Protein AF-0000000083548863 (afdb_homodimer)

Secondary structure (DSSP, 8-state):
--HHHHH-HHHHTTEEEEEEETTEEEEEEPTTTEEEEEEEEEEETTEEEEEEEEEESS-EE------S-EEEEEEEEES-EEEEETTSEEEEE-TTEEEEEETTS-EEEEE--SS-EEEEEEEEEHHHHHHHHHHHHTS-HHHHHHHHHHH--TT-EEEEEPPHHHHHHHHHTTS--STTHHHHHHHHHHHHHHHHHH--TTTSS-PPPEEHHHHHHHHHHHHHHHHTTTS---HHHHHHHHTS-HHHHHHHHHHHHSS-HHHHHHHHHHHHHHHHHTSTTS-HHHHHHHTT-S-HHHHHHHHHHHHSS-HHHHHHHT-/--HHHHH-HHHHTTEEEEEEETTEEEEEEPTTTEEEEEEEEEEETTEEEEEEEEEESS-EE------S-EEEEEEEEES-EEEEETTSEEEEE-TTEEEEEETTS-EEEEE--SS-EEEEEEEEEHHHHHHHHHHHHTS-HHHHHHHHHHH--TT-EEEEEPPHHHHHHHHHTTS--STTHHHHHHHHHHHHHHHHHH--TTTSS-PPPEEHHHHHHHHHHHHHHHHTTTS---HHHHHHHHTS-HHHHHHHHHHHHSS-HHHHHHHHHHHHHHHHHTSTTS-HHHHHHHTT-S-HHHHHHHHHHHHSS-HHHHHHHT-

Structure (mmCIF, N/CA/C/O backbone):
data_AF-0000000083548863-model_v1
#
loop_
_entity.id
_entity.type
_entity.pdbx_description
1 polymer 'AraC family transcriptional regulator'
#
loop_
_atom_site.group_PDB
_atom_site.id
_atom_site.type_symbol
_atom_site.label_atom_id
_atom_site.label_alt_id
_atom_site.label_comp_id
_atom_site.label_asym_id
_atom_site.label_entity_id
_atom_site.label_seq_id
_atom_site.pdbx_PDB_ins_code
_atom_site.Cartn_x
_atom_site.Cartn_y
_atom_site.Cartn_z
_atom_site.occupancy
_atom_site.B_iso_or_equiv
_atom_site.auth_seq_id
_atom_site.auth_comp_id
_atom_site.auth_asym_id
_atom_site.auth_atom_id
_atom_site.pdbx_PDB_model_num
ATOM 1 N N . MET A 1 1 ? -20.062 -24.422 5.902 1 44.81 1 MET A N 1
ATOM 2 C CA . MET A 1 1 ? -19.078 -25.234 5.207 1 44.81 1 MET A CA 1
ATOM 3 C C . MET A 1 1 ? -18.438 -24.453 4.066 1 44.81 1 MET A C 1
ATOM 5 O O . MET A 1 1 ? -19.109 -23.688 3.385 1 44.81 1 MET A O 1
ATOM 9 N N . ARG A 1 2 ? -17.031 -24.312 4.098 1 59.22 2 ARG A N 1
ATOM 10 C CA . ARG A 1 2 ? -16.328 -23.594 3.035 1 59.22 2 ARG A CA 1
ATOM 11 C C . ARG A 1 2 ? -16.547 -24.281 1.686 1 59.22 2 ARG A C 1
ATOM 13 O O . ARG A 1 2 ? -16.609 -25.5 1.604 1 59.22 2 ARG A O 1
ATOM 20 N N . ARG A 1 3 ? -17.016 -23.531 0.732 1 67 3 ARG A N 1
ATOM 21 C CA . ARG A 1 3 ? -17.25 -24.109 -0.583 1 67 3 ARG A CA 1
ATOM 22 C C . ARG A 1 3 ? -15.984 -24.781 -1.112 1 67 3 ARG A C 1
ATOM 24 O O . ARG A 1 3 ? -16.047 -25.672 -1.955 1 67 3 ARG A O 1
ATOM 31 N N . PHE A 1 4 ? -14.914 -24.344 -0.397 1 63.72 4 PHE A N 1
ATOM 32 C CA . PHE A 1 4 ? -13.656 -25 -0.692 1 63.72 4 PHE A CA 1
ATOM 33 C C . PHE A 1 4 ? -13.766 -26.5 -0.455 1 63.72 4 PHE A C 1
ATOM 35 O O . PHE A 1 4 ? -13.258 -27.297 -1.247 1 63.72 4 PHE A O 1
ATOM 42 N N . ASP A 1 5 ? -14.477 -26.828 0.572 1 65.38 5 ASP A N 1
ATOM 43 C CA . ASP A 1 5 ? -14.68 -28.234 0.909 1 65.38 5 ASP A CA 1
ATOM 44 C C . ASP A 1 5 ? -15.484 -28.938 -0.172 1 65.38 5 ASP A C 1
ATOM 46 O O . ASP A 1 5 ? -15.266 -30.125 -0.441 1 65.38 5 ASP A O 1
ATOM 50 N N . GLU A 1 6 ? -16.266 -28.141 -0.765 1 67 6 GLU A N 1
ATOM 51 C CA . GLU A 1 6 ? -17.141 -28.734 -1.765 1 67 6 GLU A CA 1
ATOM 52 C C . GLU A 1 6 ? -16.531 -28.641 -3.162 1 67 6 GLU A C 1
ATOM 54 O O . GLU A 1 6 ? -16.641 -29.578 -3.959 1 67 6 GLU A O 1
ATOM 59 N N . ASP A 1 7 ? -15.883 -27.547 -3.309 1 60.53 7 ASP A N 1
ATOM 60 C CA . ASP A 1 7 ? -15.516 -27.219 -4.688 1 60.53 7 ASP A CA 1
ATOM 61 C C . ASP A 1 7 ? -14.07 -27.594 -4.977 1 60.53 7 ASP A C 1
ATOM 63 O O . ASP A 1 7 ? -13.703 -27.844 -6.125 1 60.53 7 ASP A O 1
ATOM 67 N N . MET A 1 8 ? -13.242 -27.5 -3.963 1 60.28 8 MET A N 1
ATOM 68 C CA . MET A 1 8 ? -11.836 -27.719 -4.262 1 60.28 8 MET A CA 1
ATOM 69 C C . MET A 1 8 ? -11.484 -29.203 -4.172 1 60.28 8 MET A C 1
ATOM 71 O O . MET A 1 8 ? -10.672 -29.609 -3.334 1 60.28 8 MET A O 1
ATOM 75 N N . ASN A 1 9 ? -12.109 -29.953 -4.996 1 59.44 9 ASN A N 1
ATOM 76 C CA . ASN A 1 9 ? -11.914 -31.391 -5.125 1 59.44 9 ASN A CA 1
ATOM 77 C C . ASN A 1 9 ? -10.453 -31.734 -5.438 1 59.44 9 ASN A C 1
ATOM 79 O O . ASN A 1 9 ? -9.938 -32.75 -4.953 1 59.44 9 ASN A O 1
ATOM 83 N N . MET A 1 10 ? -9.805 -30.688 -6.004 1 61.66 10 MET A N 1
ATOM 84 C CA . MET A 1 10 ? -8.445 -30.953 -6.449 1 61.66 10 MET A CA 1
ATOM 85 C C . MET A 1 10 ? -7.508 -31.141 -5.262 1 61.66 10 MET A C 1
ATOM 87 O O . MET A 1 10 ? -6.551 -31.906 -5.336 1 61.66 10 MET A O 1
ATOM 91 N N . PHE A 1 11 ? -7.863 -30.547 -4.16 1 75.31 11 PHE A N 1
ATOM 92 C CA . PHE A 1 11 ? -6.938 -30.594 -3.035 1 75.31 11 PHE A CA 1
ATOM 93 C C . PHE A 1 11 ? -7.344 -31.672 -2.041 1 75.31 11 PHE A C 1
ATOM 95 O O . PHE A 1 11 ? -6.555 -32.062 -1.178 1 75.31 11 PHE A O 1
ATOM 102 N N . ARG A 1 12 ? -8.492 -32.25 -2.213 1 75.06 12 ARG A N 1
ATOM 103 C CA . ARG A 1 12 ? -9.062 -33.125 -1.184 1 75.06 12 ARG A CA 1
ATOM 104 C C . ARG A 1 12 ? -8.156 -34.312 -0.927 1 75.06 12 ARG A C 1
ATOM 106 O O . ARG A 1 12 ? -7.949 -34.719 0.223 1 75.06 12 ARG A O 1
ATOM 113 N N . TYR A 1 13 ? -7.566 -34.875 -1.987 1 78.88 13 TYR A N 1
ATOM 114 C CA . TYR A 1 13 ? -6.855 -36.125 -1.831 1 78.88 13 TYR A CA 1
ATOM 115 C C . TYR A 1 13 ? -5.465 -35.906 -1.245 1 78.88 13 TYR A C 1
ATOM 117 O O . TYR A 1 13 ? -4.812 -36.844 -0.795 1 78.88 13 TYR A O 1
ATOM 125 N N . ILE A 1 14 ? -5.066 -34.625 -1.148 1 86.94 14 ILE A N 1
ATOM 126 C CA . ILE A 1 14 ? -3.709 -34.406 -0.657 1 86.94 14 ILE A CA 1
ATOM 127 C C . ILE A 1 14 ? -3.76 -33.906 0.782 1 86.94 14 ILE A C 1
ATOM 129 O O . ILE A 1 14 ? -2.719 -33.688 1.402 1 86.94 14 ILE A O 1
ATOM 133 N N . ILE A 1 15 ? -4.945 -33.719 1.3 1 89.88 15 ILE A N 1
ATOM 134 C CA . ILE A 1 15 ? -5.098 -33.156 2.637 1 89.88 15 ILE A CA 1
ATOM 135 C C . ILE A 1 15 ? -4.977 -34.25 3.68 1 89.88 15 ILE A C 1
ATOM 137 O O . ILE A 1 15 ? -5.672 -35.281 3.6 1 89.88 15 ILE A O 1
ATOM 141 N N . GLY A 1 16 ? -4.105 -34.062 4.641 1 91.56 16 GLY A N 1
ATOM 142 C CA . GLY A 1 16 ? -3.908 -35 5.715 1 91.56 16 GLY A CA 1
ATOM 143 C C . GLY A 1 16 ? -4.766 -34.719 6.934 1 91.56 16 GLY A C 1
ATOM 144 O O . GLY A 1 16 ? -5.23 -35.656 7.602 1 91.56 16 GLY A O 1
ATOM 145 N N . SER A 1 17 ? -4.883 -33.5 7.309 1 92.25 17 SER A N 1
ATOM 146 C CA . SER A 1 17 ? -5.684 -33.094 8.461 1 92.25 17 SER A CA 1
ATOM 147 C C . SER A 1 17 ? -6.309 -31.734 8.25 1 92.25 17 SER A C 1
ATOM 149 O O . SER A 1 17 ? -5.871 -30.969 7.383 1 92.25 17 SER A O 1
ATOM 151 N N . LYS A 1 18 ? -7.387 -31.594 8.953 1 91.25 18 LYS A N 1
ATOM 152 C CA . LYS A 1 18 ? -8.141 -30.344 8.922 1 91.25 18 LYS A CA 1
ATOM 153 C C . LYS A 1 18 ? -8.375 -29.797 10.328 1 91.25 18 LYS A C 1
ATOM 155 O O . LYS A 1 18 ? -8.711 -30.562 11.242 1 91.25 18 LYS A O 1
ATOM 160 N N . GLU A 1 19 ? -8.094 -28.5 10.523 1 92.19 19 GLU A N 1
ATOM 161 C CA . GLU A 1 19 ? -8.328 -27.828 11.797 1 92.19 19 GLU A CA 1
ATOM 162 C C . GLU A 1 19 ? -9.148 -26.547 11.609 1 92.19 19 GLU A C 1
ATOM 164 O O . GLU A 1 19 ? -8.836 -25.719 10.75 1 92.19 19 GLU A O 1
ATOM 169 N N . ILE A 1 20 ? -10.203 -26.469 12.344 1 89.94 20 ILE A N 1
ATOM 170 C CA . ILE A 1 20 ? -11.031 -25.266 12.305 1 89.94 20 ILE A CA 1
ATOM 171 C C . ILE A 1 20 ? -10.57 -24.297 13.391 1 89.94 20 ILE A C 1
ATOM 173 O O . ILE A 1 20 ? -10.492 -24.656 14.562 1 89.94 20 ILE A O 1
ATOM 177 N N . THR A 1 21 ? -10.172 -23.172 12.961 1 84.56 21 THR A N 1
ATOM 178 C CA . THR A 1 21 ? -9.727 -22.125 13.883 1 84.56 21 THR A CA 1
ATOM 179 C C . THR A 1 21 ? -10.539 -20.844 13.672 1 84.56 21 THR A C 1
ATOM 181 O O . THR A 1 21 ? -10.203 -20.031 12.82 1 84.56 21 THR A O 1
ATOM 184 N N . GLY A 1 22 ? -11.547 -20.578 14.531 1 80.31 22 GLY A N 1
ATOM 185 C CA . GLY A 1 22 ? -12.336 -19.375 14.383 1 80.31 22 GLY A CA 1
ATOM 186 C C . GLY A 1 22 ? -12.984 -19.234 13.016 1 80.31 22 GLY A C 1
ATOM 187 O O . GLY A 1 22 ? -13.789 -20.094 12.625 1 80.31 22 GLY A O 1
ATOM 188 N N . ASP A 1 23 ? -12.438 -18.234 12.242 1 80.75 23 ASP A N 1
ATOM 189 C CA . ASP A 1 23 ? -13.047 -17.938 10.953 1 80.75 23 ASP A CA 1
ATOM 190 C C . ASP A 1 23 ? -12.258 -18.562 9.805 1 80.75 23 ASP A C 1
ATOM 192 O O . ASP A 1 23 ? -12.516 -18.281 8.641 1 80.75 23 ASP A O 1
ATOM 196 N N . SER A 1 24 ? -11.312 -19.438 10.211 1 89.88 24 SER A N 1
ATOM 197 C CA . SER A 1 24 ? -10.492 -20.047 9.164 1 89.88 24 SER A CA 1
ATOM 198 C C . SER A 1 24 ? -10.422 -21.562 9.328 1 89.88 24 SER A C 1
ATOM 200 O O . SER A 1 24 ? -10.75 -22.094 10.383 1 89.88 24 SER A O 1
ATOM 202 N N . VAL A 1 25 ? -10.172 -22.219 8.273 1 92.12 25 VAL A N 1
ATOM 203 C CA . VAL A 1 25 ? -9.898 -23.656 8.25 1 92.12 25 VAL A CA 1
ATOM 204 C C . VAL A 1 25 ? -8.484 -23.891 7.723 1 92.12 25 VAL A C 1
ATOM 206 O O . VAL A 1 25 ? -8.109 -23.359 6.676 1 92.12 25 VAL A O 1
ATOM 209 N N . VAL A 1 26 ? -7.734 -24.656 8.477 1 93.69 26 VAL A N 1
ATOM 210 C CA . VAL A 1 26 ? -6.375 -25.016 8.078 1 93.69 26 VAL A CA 1
ATOM 211 C C . VAL A 1 26 ? -6.359 -26.453 7.551 1 93.69 26 VAL A C 1
ATOM 213 O O . VAL A 1 26 ? -6.77 -27.375 8.25 1 93.69 26 VAL A O 1
ATOM 216 N N . TYR A 1 27 ? -5.965 -26.578 6.332 1 93.25 27 TYR A N 1
ATOM 217 C CA . TYR A 1 27 ? -5.766 -27.875 5.711 1 93.25 27 TYR A CA 1
ATOM 218 C C . TYR A 1 27 ? -4.285 -28.219 5.629 1 93.25 27 TYR A C 1
ATOM 220 O O . TYR A 1 27 ? -3.533 -27.594 4.883 1 93.25 27 TYR A O 1
ATOM 228 N N . ASN A 1 28 ? -3.904 -29.234 6.32 1 94.5 28 ASN A N 1
ATOM 229 C CA . ASN A 1 28 ? -2.512 -29.672 6.277 1 94.5 28 ASN A CA 1
ATOM 230 C C . ASN A 1 28 ? -2.279 -30.719 5.199 1 94.5 28 ASN A C 1
ATOM 232 O O . ASN A 1 28 ? -3.037 -31.688 5.098 1 94.5 28 ASN A O 1
ATOM 236 N N . ILE A 1 29 ? -1.297 -30.516 4.445 1 94.06 29 ILE A N 1
ATOM 237 C CA . ILE A 1 29 ? -0.967 -31.453 3.385 1 94.06 29 ILE A CA 1
ATOM 238 C C . ILE A 1 29 ? -0.461 -32.75 3.996 1 94.06 29 ILE A C 1
ATOM 240 O O . ILE A 1 29 ? 0.327 -32.75 4.945 1 94.06 29 ILE A O 1
ATOM 244 N N . SER A 1 30 ? -0.953 -33.875 3.477 1 93.25 30 SER A N 1
ATOM 245 C CA . SER A 1 30 ? -0.491 -35.188 3.934 1 93.25 30 SER A CA 1
ATOM 246 C C . SER A 1 30 ? 0.994 -35.375 3.643 1 93.25 30 SER A C 1
ATOM 248 O O . SER A 1 30 ? 1.479 -35 2.58 1 93.25 30 SER A O 1
ATOM 250 N N . VAL A 1 31 ? 1.699 -36.094 4.469 1 91.5 31 VAL A N 1
ATOM 251 C CA . VAL A 1 31 ? 3.137 -36.312 4.348 1 91.5 31 VAL A CA 1
ATOM 252 C C . VAL A 1 31 ? 3.432 -37.125 3.09 1 91.5 31 VAL A C 1
ATOM 254 O O . VAL A 1 31 ? 4.523 -37.031 2.527 1 91.5 31 VAL A O 1
ATOM 257 N N . GLU A 1 32 ? 2.465 -37.906 2.648 1 90.12 32 GLU A N 1
ATOM 258 C CA . GLU A 1 32 ? 2.627 -38.75 1.465 1 90.12 32 GLU A CA 1
ATOM 259 C C . GLU A 1 32 ? 2.65 -37.906 0.191 1 90.12 32 GLU A C 1
ATOM 261 O O . GLU A 1 32 ? 3.236 -38.312 -0.815 1 90.12 32 GLU A O 1
ATOM 266 N N . PHE A 1 33 ? 2.078 -36.75 0.36 1 90 33 PHE A N 1
ATOM 267 C CA . PHE A 1 33 ? 1.883 -36 -0.867 1 90 33 PHE A CA 1
ATOM 268 C C . PHE A 1 33 ? 2.721 -34.719 -0.853 1 90 33 PHE A C 1
ATOM 270 O O . PHE A 1 33 ? 2.916 -34.094 -1.893 1 90 33 PHE A O 1
ATOM 277 N N . GLY A 1 34 ? 3.146 -34.312 0.273 1 93 34 GLY A N 1
ATOM 278 C CA . GLY A 1 34 ? 3.941 -33.094 0.359 1 93 34 GLY A CA 1
ATOM 279 C C . GLY A 1 34 ? 4.031 -32.531 1.769 1 93 34 GLY A C 1
ATOM 280 O O . GLY A 1 34 ? 4.074 -33.281 2.738 1 93 34 GLY A O 1
ATOM 281 N N . GLU A 1 35 ? 4.301 -31.25 1.838 1 95.44 35 GLU A N 1
ATOM 282 C CA . GLU A 1 35 ? 4.367 -30.531 3.104 1 95.44 35 GLU A CA 1
ATOM 283 C C . GLU A 1 35 ? 3.768 -29.141 2.975 1 95.44 35 GLU A C 1
ATOM 285 O O . GLU A 1 35 ? 3.617 -28.625 1.865 1 95.44 35 GLU A O 1
ATOM 290 N N . GLY A 1 36 ? 3.396 -28.641 4.152 1 96.44 36 GLY A N 1
ATOM 291 C CA . GLY A 1 36 ? 2.811 -27.312 4.172 1 96.44 36 GLY A CA 1
ATOM 292 C C . GLY A 1 36 ? 1.313 -27.312 4.418 1 96.44 36 GLY A C 1
ATOM 293 O O . GLY A 1 36 ? 0.779 -28.281 4.98 1 96.44 36 GLY A O 1
ATOM 294 N N . ASN A 1 37 ? 0.658 -26.172 4.07 1 95.38 37 ASN A N 1
ATOM 295 C CA . ASN A 1 37 ? -0.763 -26.094 4.391 1 95.38 37 ASN A CA 1
ATOM 296 C C . ASN A 1 37 ? -1.493 -25.109 3.488 1 95.38 37 ASN A C 1
ATOM 298 O O . ASN A 1 37 ? -0.86 -24.359 2.736 1 95.38 37 ASN A O 1
ATOM 302 N N . ILE A 1 38 ? -2.744 -25.234 3.494 1 94.25 38 ILE A N 1
ATOM 303 C CA . ILE A 1 38 ? -3.713 -24.328 2.883 1 94.25 38 ILE A CA 1
ATOM 304 C C . ILE A 1 38 ? -4.629 -23.75 3.959 1 94.25 38 ILE A C 1
ATOM 306 O O . ILE A 1 38 ? -5.199 -24.484 4.762 1 94.25 38 ILE A O 1
ATOM 310 N N . ILE A 1 39 ? -4.723 -22.469 4.02 1 94.44 39 ILE A N 1
ATOM 311 C CA . ILE A 1 39 ? -5.598 -21.844 5 1 94.44 39 ILE A CA 1
ATOM 312 C C . ILE A 1 39 ? -6.715 -21.094 4.281 1 94.44 39 ILE A C 1
ATOM 314 O O . ILE A 1 39 ? -6.449 -20.219 3.453 1 94.44 39 ILE A O 1
ATOM 318 N N . SER A 1 40 ? -7.93 -21.422 4.586 1 93.81 40 SER A N 1
ATOM 319 C CA . SER A 1 40 ? -9.086 -20.812 3.928 1 93.81 40 SER A CA 1
ATOM 320 C C . SER A 1 40 ? -9.875 -19.938 4.887 1 93.81 40 SER A C 1
ATOM 322 O O . SER A 1 40 ? -10.188 -20.344 6.004 1 93.81 40 SER A O 1
ATOM 324 N N . TYR A 1 41 ? -10.133 -18.75 4.484 1 93.62 41 TYR A N 1
ATOM 325 C CA . TYR A 1 41 ? -10.945 -17.797 5.227 1 93.62 41 TYR A CA 1
ATOM 326 C C . TYR A 1 41 ? -12.242 -17.484 4.48 1 93.62 41 TYR A C 1
ATOM 328 O O . TYR A 1 41 ? -12.242 -17.359 3.254 1 93.62 41 TYR A O 1
ATOM 336 N N . SER A 1 42 ? -13.336 -17.438 5.207 1 92.5 42 SER A N 1
ATOM 337 C CA . SER A 1 42 ? -14.539 -16.797 4.676 1 92.5 42 SER A CA 1
ATOM 338 C C . SER A 1 42 ? -14.516 -15.297 4.895 1 92.5 42 SER A C 1
ATOM 340 O O . SER A 1 42 ? -14.867 -14.812 5.969 1 92.5 42 SER A O 1
ATOM 342 N N . ALA A 1 43 ? -14.078 -14.578 3.891 1 92.88 43 ALA A N 1
ATOM 343 C CA . ALA A 1 43 ? -13.969 -13.125 4.027 1 92.88 43 ALA A CA 1
ATOM 344 C C . ALA A 1 43 ? -15.344 -12.484 4.188 1 92.88 43 ALA A C 1
ATOM 346 O O . ALA A 1 43 ? -15.531 -11.594 5.02 1 92.88 43 ALA A O 1
ATOM 347 N N . MET A 1 44 ? -16.312 -12.898 3.484 1 92.75 44 MET A N 1
ATOM 348 C CA . MET A 1 44 ? -17.719 -12.523 3.514 1 92.75 44 MET A CA 1
ATOM 349 C C . MET A 1 44 ? -18.562 -13.508 2.709 1 92.75 44 MET A C 1
ATOM 351 O O . MET A 1 44 ? -18.031 -14.305 1.935 1 92.75 44 MET A O 1
ATOM 355 N N . PRO A 1 45 ? -19.875 -13.508 2.959 1 92.56 45 PRO A N 1
ATOM 356 C CA . PRO A 1 45 ? -20.688 -14.43 2.162 1 92.56 45 PRO A CA 1
ATOM 357 C C . PRO A 1 45 ? -20.422 -14.305 0.663 1 92.56 45 PRO A C 1
ATOM 359 O O . PRO A 1 45 ? -20.5 -13.203 0.111 1 92.56 45 PRO A O 1
ATOM 362 N N . GLY A 1 46 ? -20.047 -15.414 0.053 1 93.88 46 GLY A N 1
ATOM 363 C CA . GLY A 1 46 ? -19.797 -15.453 -1.382 1 93.88 46 GLY A CA 1
ATOM 364 C C . GLY A 1 46 ? -18.344 -15.219 -1.754 1 93.88 46 GLY A C 1
ATOM 365 O O . GLY A 1 46 ? -17.984 -15.312 -2.926 1 93.88 46 GLY A O 1
ATOM 366 N N . ILE A 1 47 ? -17.516 -14.945 -0.792 1 95.38 47 ILE A N 1
ATOM 367 C CA . ILE A 1 47 ? -16.109 -14.695 -1.102 1 95.38 47 ILE A CA 1
ATOM 368 C C . ILE A 1 47 ? -15.219 -15.469 -0.13 1 95.38 47 ILE A C 1
ATOM 370 O O . ILE A 1 47 ? -15.336 -15.312 1.088 1 95.38 47 ILE A O 1
ATOM 374 N N . GLU A 1 48 ? -14.391 -16.266 -0.64 1 93.81 48 GLU A N 1
ATOM 375 C CA . GLU A 1 48 ? -13.422 -17.016 0.145 1 93.81 48 GLU A CA 1
ATOM 376 C C . GLU A 1 48 ? -11.992 -16.688 -0.268 1 93.81 48 GLU A C 1
ATOM 378 O O . GLU A 1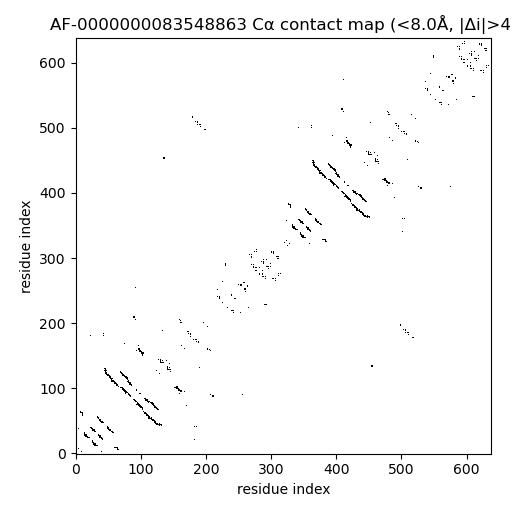 48 ? -11.703 -16.531 -1.457 1 93.81 48 GLU A O 1
ATOM 383 N N . VAL A 1 49 ? -11.125 -16.5 0.701 1 95.94 49 VAL A N 1
ATOM 384 C CA . VAL A 1 49 ? -9.703 -16.234 0.469 1 95.94 49 VAL A CA 1
ATOM 385 C C . VAL A 1 49 ? -8.875 -17.406 0.984 1 95.94 49 VAL A C 1
ATOM 387 O O . VAL A 1 49 ? -9 -17.812 2.145 1 95.94 49 VAL A O 1
ATOM 390 N N . THR A 1 50 ? -8.07 -17.922 0.157 1 95.19 50 THR A N 1
ATOM 391 C CA . THR A 1 50 ? -7.242 -19.062 0.52 1 95.19 50 THR A CA 1
ATOM 392 C C . THR A 1 50 ? -5.762 -18.734 0.368 1 95.19 50 THR A C 1
ATOM 394 O O . THR A 1 50 ? -5.332 -18.266 -0.684 1 95.19 50 THR A O 1
ATOM 397 N N . TYR A 1 51 ? -5.035 -18.938 1.419 1 96.06 51 TYR A N 1
ATOM 398 C CA . TYR A 1 51 ? -3.58 -18.844 1.386 1 96.06 51 TYR A CA 1
ATOM 399 C C . TYR A 1 51 ? -2.941 -20.203 1.167 1 96.06 51 TYR A C 1
ATOM 401 O O . TYR A 1 51 ? -3.236 -21.156 1.893 1 96.06 51 TYR A O 1
ATOM 409 N N . ASN A 1 52 ? -2.154 -20.234 0.165 1 95.88 52 ASN A N 1
ATOM 410 C CA . ASN A 1 52 ? -1.427 -21.453 -0.156 1 95.88 52 ASN A CA 1
ATOM 411 C C . ASN A 1 52 ? 0.048 -21.344 0.218 1 95.88 52 ASN A C 1
ATOM 413 O O . ASN A 1 52 ? 0.714 -20.375 -0.147 1 95.88 52 ASN A O 1
ATOM 417 N N . ASP A 1 53 ? 0.573 -22.25 0.974 1 97 53 ASP A N 1
ATOM 418 C CA . ASP A 1 53 ? 1.977 -22.359 1.359 1 97 53 ASP A CA 1
ATOM 419 C C . ASP A 1 53 ? 2.391 -23.828 1.487 1 97 53 ASP A C 1
ATOM 421 O O . ASP A 1 53 ? 2.271 -24.422 2.561 1 97 53 ASP A O 1
ATOM 425 N N . PHE A 1 54 ? 2.877 -24.406 0.336 1 95.31 54 PHE A N 1
ATOM 426 C CA . PHE A 1 54 ? 3.096 -25.844 0.366 1 95.31 54 PHE A CA 1
ATOM 427 C C . PHE A 1 54 ? 4.105 -26.266 -0.698 1 95.31 54 PHE A C 1
ATOM 429 O O . PHE A 1 54 ? 4.445 -25.469 -1.582 1 95.31 54 PHE A O 1
ATOM 436 N N . GLU A 1 55 ? 4.633 -27.406 -0.555 1 92.69 55 GLU A N 1
ATOM 437 C CA . GLU A 1 55 ? 5.375 -28.188 -1.537 1 92.69 55 GLU A CA 1
ATOM 438 C C . GLU A 1 55 ? 4.699 -29.547 -1.785 1 92.69 55 GLU A C 1
ATOM 440 O O . GLU A 1 55 ? 4.438 -30.297 -0.843 1 92.69 55 GLU A O 1
ATOM 445 N N . ILE A 1 56 ? 4.258 -29.781 -2.984 1 90.25 56 ILE A N 1
ATOM 446 C CA . ILE A 1 56 ? 3.6 -31.047 -3.275 1 90.25 56 ILE A CA 1
ATOM 447 C C . ILE A 1 56 ? 4.465 -31.875 -4.223 1 90.25 56 ILE A C 1
ATOM 449 O O . ILE A 1 56 ? 5.207 -31.328 -5.039 1 90.25 56 ILE A O 1
ATOM 453 N N . TYR A 1 57 ? 4.273 -33.219 -4.16 1 86.25 57 TYR A N 1
ATOM 454 C CA . TYR A 1 57 ? 5.176 -34.125 -4.852 1 86.25 57 TYR A CA 1
ATOM 455 C C . TYR A 1 57 ? 4.543 -34.625 -6.141 1 86.25 57 TYR A C 1
ATOM 457 O O . TYR A 1 57 ? 5.234 -35.188 -7.004 1 86.25 57 TYR A O 1
ATOM 465 N N . LYS A 1 58 ? 3.232 -34.5 -6.273 1 83.38 58 LYS A N 1
ATOM 466 C CA . LYS A 1 58 ? 2.518 -34.969 -7.461 1 83.38 58 LYS A CA 1
ATOM 467 C C . LYS A 1 58 ? 1.563 -33.875 -7.98 1 83.38 58 LYS A C 1
ATOM 469 O O . LYS A 1 58 ? 0.99 -33.125 -7.199 1 83.38 58 LYS A O 1
ATOM 474 N N . PRO A 1 59 ? 1.418 -33.875 -9.281 1 85.69 59 PRO A N 1
ATOM 475 C CA . PRO A 1 59 ? 0.442 -32.938 -9.844 1 85.69 59 PRO A CA 1
ATOM 476 C C . PRO A 1 59 ? -0.982 -33.219 -9.367 1 85.69 59 PRO A C 1
ATOM 478 O O . PRO A 1 59 ? -1.303 -34.344 -8.992 1 85.69 59 PRO A O 1
ATOM 481 N N . LEU A 1 60 ? -1.729 -32.125 -9.352 1 82.56 60 LEU A N 1
ATOM 482 C CA . LEU A 1 60 ? -3.133 -32.219 -8.969 1 82.56 60 LEU A CA 1
ATOM 483 C C . LEU A 1 60 ? -4.023 -32.375 -10.203 1 82.56 60 LEU A C 1
ATOM 485 O O . LEU A 1 60 ? -4.004 -31.516 -11.086 1 82.56 60 LEU A O 1
ATOM 489 N N . SER A 1 61 ? -4.523 -33.656 -10.328 1 73.75 61 SER A N 1
ATOM 490 C CA . SER A 1 61 ? -5.379 -33.938 -11.477 1 73.75 61 SER A CA 1
ATOM 491 C C . SER A 1 61 ? -6.852 -33.938 -11.086 1 73.75 61 SER A C 1
ATOM 493 O O . SER A 1 61 ? -7.227 -34.438 -10.023 1 73.75 61 SER A O 1
ATOM 495 N N . GLU A 1 62 ? -7.641 -33.125 -11.219 1 59.88 62 GLU A N 1
ATOM 496 C CA . GLU A 1 62 ? -9.086 -33.312 -11.25 1 59.88 62 GLU A CA 1
ATOM 497 C C . GLU A 1 62 ? -9.789 -32.125 -11.891 1 59.88 62 GLU A C 1
ATOM 499 O O . GLU A 1 62 ? -9.336 -30.984 -11.766 1 59.88 62 GLU A O 1
ATOM 504 N N . SER A 1 63 ? -10.742 -32.562 -12.719 1 56 63 SER A N 1
ATOM 505 C CA . SER A 1 63 ? -11.609 -31.609 -13.391 1 56 63 SER A CA 1
ATOM 506 C C . SER A 1 63 ? -12.32 -30.703 -12.398 1 56 63 SER A C 1
ATOM 508 O O . SER A 1 63 ? -12.836 -31.188 -11.383 1 56 63 SER A O 1
ATOM 510 N N . PHE A 1 64 ? -11.812 -29.453 -12.344 1 56.38 64 PHE A N 1
ATOM 511 C CA . PHE A 1 64 ? -12.594 -28.469 -11.617 1 56.38 64 PHE A CA 1
ATOM 512 C C . PHE A 1 64 ? -13.992 -28.328 -12.219 1 56.38 64 PHE A C 1
ATOM 514 O O . PHE A 1 64 ? -14.141 -28 -13.391 1 56.38 64 PHE A O 1
ATOM 521 N N . ASN A 1 65 ? -14.977 -29.188 -11.781 1 58.97 65 ASN A N 1
ATOM 522 C CA . ASN A 1 65 ? -16.328 -28.922 -12.25 1 58.97 65 ASN A CA 1
ATOM 523 C C . ASN A 1 65 ? -17.078 -27.969 -11.312 1 58.97 65 ASN A C 1
ATOM 525 O O . ASN A 1 65 ? -17.609 -28.406 -10.289 1 58.97 65 ASN A O 1
ATOM 529 N N . LEU A 1 66 ? -16.797 -26.641 -11.562 1 62.41 66 LEU A N 1
ATOM 530 C CA . LEU A 1 66 ? -17.594 -25.703 -10.805 1 62.41 66 LEU A CA 1
ATOM 531 C C . LEU A 1 66 ? -18.953 -25.484 -11.461 1 62.41 66 LEU A C 1
ATOM 533 O O . LEU A 1 66 ? -19.031 -25.297 -12.68 1 62.41 66 LEU A O 1
ATOM 537 N N . SER A 1 67 ? -20.031 -25.891 -10.789 1 67.44 67 SER A N 1
ATOM 538 C CA . SER A 1 67 ? -21.375 -25.719 -11.344 1 67.44 67 SER A CA 1
ATOM 539 C C . SER A 1 67 ? -21.953 -24.359 -10.977 1 67.44 67 SER A C 1
ATOM 541 O O . SER A 1 67 ? -23.062 -24.016 -11.375 1 67.44 67 SER A O 1
ATOM 543 N N . VAL A 1 68 ? -21.156 -23.516 -10.344 1 80.62 68 VAL A N 1
ATOM 544 C CA . VAL A 1 68 ? -21.703 -22.25 -9.891 1 80.62 68 VAL A CA 1
ATOM 545 C C . VAL A 1 68 ? -20.938 -21.094 -10.523 1 80.62 68 VAL A C 1
ATOM 547 O O . VAL A 1 68 ? -19.719 -21.156 -10.664 1 80.62 68 VAL A O 1
ATOM 550 N N . ASP A 1 69 ? -21.766 -20.047 -10.992 1 88.81 69 ASP A N 1
ATOM 551 C CA . ASP A 1 69 ? -21.141 -18.844 -11.531 1 88.81 69 ASP A CA 1
ATOM 552 C C . ASP A 1 69 ? -20.141 -18.25 -10.547 1 88.81 69 ASP A C 1
ATOM 554 O O . ASP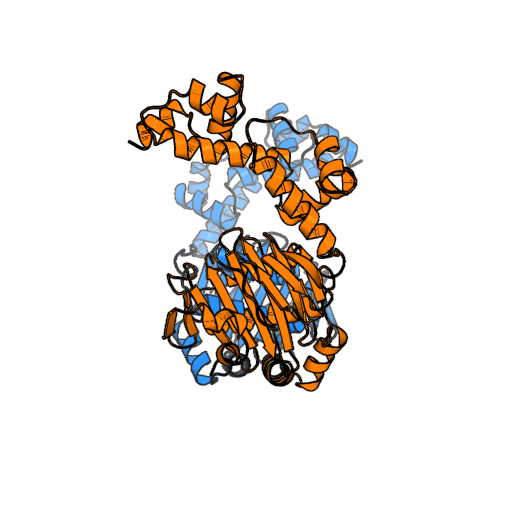 A 1 69 ? -20.531 -17.812 -9.461 1 88.81 69 ASP A O 1
ATOM 558 N N . SER A 1 70 ? -18.875 -18.391 -10.938 1 92.25 70 SER A N 1
ATOM 559 C CA . SER A 1 70 ? -17.828 -17.953 -10.023 1 92.25 70 SER A CA 1
ATOM 560 C C . SER A 1 70 ? -16.609 -17.453 -10.789 1 92.25 70 SER A C 1
ATOM 562 O O . SER A 1 70 ? -16.469 -17.734 -11.984 1 92.25 70 SER A O 1
ATOM 564 N N . LEU A 1 71 ? -15.852 -16.656 -10.141 1 92.94 71 LEU A N 1
ATOM 565 C CA . LEU A 1 71 ? -14.547 -16.188 -10.594 1 92.94 71 LEU A CA 1
ATOM 566 C C . LEU A 1 71 ? -13.453 -16.609 -9.625 1 92.94 71 LEU A C 1
ATOM 568 O O . LEU A 1 71 ? -13.617 -16.516 -8.406 1 92.94 71 LEU A O 1
ATOM 572 N N . GLU A 1 72 ? -12.43 -17.156 -10.18 1 93.12 72 GLU A N 1
ATOM 573 C CA . GLU A 1 72 ? -11.242 -17.5 -9.398 1 93.12 72 GLU A CA 1
ATOM 574 C C . GLU A 1 72 ? -10.078 -16.562 -9.734 1 93.12 72 GLU A C 1
ATOM 576 O O . GLU A 1 72 ? -9.648 -16.5 -10.883 1 93.12 72 GLU A O 1
ATOM 581 N N . ILE A 1 73 ? -9.523 -15.875 -8.75 1 96.06 73 ILE A N 1
ATOM 582 C CA . ILE A 1 73 ? -8.398 -14.953 -8.914 1 96.06 73 ILE A CA 1
ATOM 583 C C . ILE A 1 73 ? -7.195 -15.477 -8.133 1 96.06 73 ILE A C 1
ATOM 585 O O . ILE A 1 73 ? -7.27 -15.656 -6.918 1 96.06 73 ILE A O 1
ATOM 589 N N . ASN A 1 74 ? -6.102 -15.672 -8.789 1 95.94 74 ASN A N 1
ATOM 590 C CA . ASN A 1 74 ? -4.898 -16.203 -8.156 1 95.94 74 ASN A CA 1
ATOM 591 C C . ASN A 1 74 ? -3.725 -15.242 -8.281 1 95.94 74 ASN A C 1
ATOM 593 O O . ASN A 1 74 ? -3.572 -14.57 -9.305 1 95.94 74 ASN A O 1
ATOM 597 N N . TYR A 1 75 ? -3 -15.219 -7.297 1 97.75 75 TYR A N 1
ATOM 598 C CA . TYR A 1 75 ? -1.715 -14.531 -7.309 1 97.75 75 TYR A CA 1
ATOM 599 C C . TYR A 1 75 ? -0.605 -15.43 -6.785 1 97.75 75 TYR A C 1
ATOM 601 O O . TYR A 1 75 ? -0.713 -15.984 -5.688 1 97.75 75 TYR A O 1
ATOM 609 N N . CYS A 1 76 ? 0.482 -15.578 -7.566 1 97.25 76 CYS A N 1
ATOM 610 C CA . CYS A 1 76 ? 1.654 -16.359 -7.18 1 97.25 76 CYS A CA 1
ATOM 611 C C . CYS A 1 76 ? 2.729 -15.461 -6.578 1 97.25 76 CYS A C 1
ATOM 613 O O . CYS A 1 76 ? 3.428 -14.75 -7.301 1 97.25 76 CYS A O 1
ATOM 615 N N . LEU A 1 77 ? 2.805 -15.5 -5.238 1 97.75 77 LEU A N 1
ATOM 616 C CA . LEU A 1 77 ? 3.857 -14.734 -4.578 1 97.75 77 LEU A CA 1
ATOM 617 C C . LEU A 1 77 ? 5.227 -15.344 -4.867 1 97.75 77 LEU A C 1
ATOM 619 O O . LEU A 1 77 ? 6.164 -14.625 -5.223 1 97.75 77 LEU A O 1
ATOM 623 N N . GLU A 1 78 ? 5.324 -16.641 -4.695 1 95.88 78 GLU A N 1
ATOM 624 C CA . GLU A 1 78 ? 6.516 -17.453 -4.965 1 95.88 78 GLU A CA 1
ATOM 625 C C . GLU A 1 78 ? 6.141 -18.844 -5.473 1 95.88 78 GLU A C 1
ATOM 627 O O . GLU A 1 78 ? 5.234 -19.484 -4.938 1 95.88 78 GLU A O 1
ATOM 632 N N . GLY A 1 79 ? 6.848 -19.234 -6.496 1 93.12 79 GLY A N 1
ATOM 633 C CA . GLY A 1 79 ? 6.625 -20.594 -6.941 1 93.12 79 GLY A CA 1
ATOM 634 C C . GLY A 1 79 ? 6.387 -20.703 -8.438 1 93.12 79 GLY A C 1
ATOM 635 O O . GLY A 1 79 ? 6.797 -19.828 -9.203 1 93.12 79 GLY A O 1
ATOM 636 N N . TYR A 1 80 ? 5.906 -21.875 -8.789 1 90.38 80 TYR A N 1
ATOM 637 C CA . TYR A 1 80 ? 5.668 -22.203 -10.188 1 90.38 80 TYR A CA 1
ATOM 638 C C . TYR A 1 80 ? 4.484 -23.156 -10.328 1 90.38 80 TYR A C 1
ATOM 640 O O . TYR A 1 80 ? 4.434 -24.188 -9.664 1 90.38 80 TYR A O 1
ATOM 648 N N . LEU A 1 81 ? 3.516 -22.719 -11.211 1 91.62 81 LEU A N 1
ATOM 649 C CA . LEU A 1 81 ? 2.307 -23.5 -11.445 1 91.62 81 LEU A CA 1
ATOM 650 C C . LEU A 1 81 ? 2.104 -23.766 -12.938 1 91.62 81 LEU A C 1
ATOM 652 O O . LEU A 1 81 ? 2.111 -22.828 -13.742 1 91.62 81 LEU A O 1
ATOM 656 N N . GLU A 1 82 ? 2.041 -25.047 -13.297 1 90.44 82 GLU A N 1
ATOM 657 C CA . GLU A 1 82 ? 1.622 -25.469 -14.633 1 90.44 82 GLU A CA 1
ATOM 658 C C . GLU A 1 82 ? 0.139 -25.828 -14.656 1 90.44 82 GLU A C 1
ATOM 660 O O . GLU A 1 82 ? -0.305 -26.703 -13.906 1 90.44 82 GLU A O 1
ATOM 665 N N . SER A 1 83 ? -0.6 -25.109 -15.453 1 90.44 83 SER A N 1
ATOM 666 C CA . SER A 1 83 ? -2.027 -25.391 -15.586 1 90.44 83 SER A CA 1
ATOM 667 C C . SER A 1 83 ? -2.361 -25.906 -16.984 1 90.44 83 SER A C 1
ATOM 669 O O . SER A 1 83 ? -2.02 -25.281 -17.984 1 90.44 83 SER A O 1
ATOM 671 N N . GLU A 1 84 ? -3.053 -26.984 -17.016 1 89.94 84 GLU A N 1
ATOM 672 C CA . GLU A 1 84 ? -3.516 -27.547 -18.297 1 89.94 84 GLU A CA 1
ATOM 673 C C . GLU A 1 84 ? -5.027 -27.422 -18.438 1 89.94 84 GLU A C 1
ATOM 675 O O . GLU A 1 84 ? -5.773 -27.703 -17.484 1 89.94 84 GLU A O 1
ATOM 680 N N . PHE A 1 85 ? -5.371 -27 -19.562 1 87.62 85 PHE A N 1
ATOM 681 C CA . PHE A 1 85 ? -6.789 -26.812 -19.844 1 87.62 85 PHE A CA 1
ATOM 682 C C . PHE A 1 85 ? -7.348 -28 -20.609 1 87.62 85 PHE A C 1
ATOM 684 O O . PHE A 1 85 ? -6.59 -28.828 -21.125 1 87.62 85 PHE A O 1
ATOM 691 N N . ALA A 1 86 ? -8.68 -28.047 -20.719 1 83.25 86 ALA A N 1
ATOM 692 C CA . ALA A 1 86 ? -9.367 -29.156 -21.375 1 83.25 86 ALA A CA 1
ATOM 693 C C . ALA A 1 86 ? -8.961 -29.25 -22.844 1 83.25 86 ALA A C 1
ATOM 695 O O . ALA A 1 86 ? -8.922 -30.344 -23.422 1 83.25 86 ALA A O 1
ATOM 696 N N . ASN A 1 87 ? -8.625 -28.141 -23.469 1 83.56 87 ASN A N 1
ATOM 697 C CA . ASN A 1 87 ? -8.227 -28.141 -24.875 1 83.56 87 ASN A CA 1
ATOM 698 C C . ASN A 1 87 ? -6.75 -28.469 -25.031 1 83.56 87 ASN A C 1
ATOM 700 O O . ASN A 1 87 ? -6.164 -28.203 -26.094 1 83.56 87 ASN A O 1
ATOM 704 N N . ARG A 1 88 ? -6.109 -28.891 -23.984 1 86.88 88 ARG A N 1
ATOM 705 C CA . ARG A 1 88 ? -4.742 -29.391 -23.953 1 86.88 88 ARG A CA 1
ATOM 706 C C . ARG A 1 88 ? -3.73 -28.266 -24.109 1 86.88 88 ARG A C 1
ATOM 708 O O . ARG A 1 88 ? -2.588 -28.5 -24.516 1 86.88 88 ARG A O 1
ATOM 715 N N . LYS A 1 89 ? -4.227 -27.094 -23.859 1 88.88 89 LYS A N 1
ATOM 716 C CA . LYS A 1 89 ? -3.297 -25.969 -23.766 1 88.88 89 LYS A CA 1
ATOM 717 C C . LYS A 1 89 ? -2.779 -25.812 -22.328 1 88.88 89 LYS A C 1
ATOM 719 O O . LYS A 1 89 ? -3.494 -26.109 -21.375 1 88.88 89 LYS A O 1
ATOM 724 N N . ILE A 1 90 ? -1.545 -25.391 -22.297 1 91.56 90 ILE A N 1
ATOM 725 C CA . I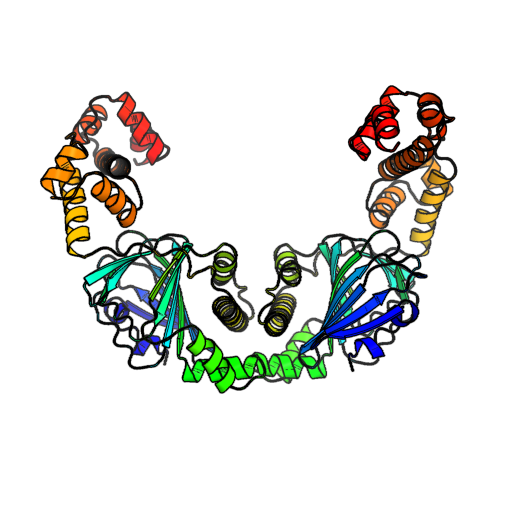LE A 1 90 ? -0.88 -25.281 -21 1 91.56 90 ILE A CA 1
ATOM 726 C C . ILE A 1 90 ? -0.396 -23.844 -20.797 1 91.56 90 ILE A C 1
ATOM 728 O O . ILE A 1 90 ? 0.122 -23.219 -21.719 1 91.56 90 ILE A O 1
ATOM 732 N N . VAL A 1 91 ? -0.603 -23.406 -19.625 1 90.62 91 VAL A N 1
ATOM 733 C CA . VAL A 1 91 ? -0.08 -22.094 -19.266 1 90.62 91 VAL A CA 1
ATOM 734 C C . VAL A 1 91 ? 0.69 -22.188 -17.953 1 90.62 91 VAL A C 1
ATOM 736 O O . VAL A 1 91 ? 0.383 -23.031 -17.094 1 90.62 91 VAL A O 1
ATOM 739 N N . TYR A 1 92 ? 1.661 -21.312 -17.797 1 90.56 92 TYR A N 1
ATOM 740 C CA . TYR A 1 92 ? 2.518 -21.312 -16.609 1 90.56 92 TYR A CA 1
ATOM 741 C C . TYR A 1 92 ? 2.381 -20.016 -15.844 1 90.56 92 TYR A C 1
ATOM 743 O O . TYR A 1 92 ? 2.277 -18.938 -16.438 1 90.56 92 TYR A O 1
ATOM 751 N N . MET A 1 93 ? 2.396 -20.172 -14.484 1 91.38 93 MET A N 1
ATOM 752 C CA . MET A 1 93 ? 2.436 -19.016 -13.594 1 91.38 93 MET A CA 1
ATOM 753 C C . MET A 1 93 ? 3.662 -19.062 -12.688 1 91.38 93 MET A C 1
ATOM 755 O O . MET A 1 93 ? 3.949 -20.109 -12.086 1 91.38 93 MET A O 1
ATOM 759 N N . GLY A 1 94 ? 4.41 -17.953 -12.656 1 92.12 94 GLY A N 1
ATOM 760 C CA . GLY A 1 94 ? 5.543 -17.812 -11.75 1 92.12 94 GLY A CA 1
ATOM 761 C C . GLY A 1 94 ? 5.41 -16.625 -10.812 1 92.12 94 GLY A C 1
ATOM 762 O O . GLY A 1 94 ? 4.309 -16.109 -10.609 1 92.12 94 GLY A O 1
ATOM 763 N N . ASP A 1 95 ? 6.547 -16.219 -10.172 1 94.31 95 ASP A N 1
ATOM 764 C CA . ASP A 1 95 ? 6.562 -15.133 -9.195 1 94.31 95 ASP A CA 1
ATOM 765 C C . ASP A 1 95 ? 5.93 -13.867 -9.766 1 94.31 95 ASP A C 1
ATOM 767 O O . ASP A 1 95 ? 6.355 -13.367 -10.812 1 94.31 95 ASP A O 1
ATOM 771 N N . GLY A 1 96 ? 4.863 -13.406 -9.055 1 94.62 96 GLY A N 1
ATOM 772 C CA . GLY A 1 96 ? 4.277 -12.133 -9.422 1 94.62 96 GLY A CA 1
ATOM 773 C C . GLY A 1 96 ? 3.178 -12.25 -10.461 1 94.62 96 GLY A C 1
ATOM 774 O O . GLY A 1 96 ? 2.561 -11.258 -10.836 1 94.62 96 GLY A O 1
ATOM 775 N N . ASP A 1 97 ? 2.906 -13.461 -10.914 1 94.5 97 ASP A N 1
ATOM 776 C CA . ASP A 1 97 ? 1.868 -13.641 -11.93 1 94.5 97 ASP A CA 1
ATOM 777 C C . ASP A 1 97 ? 0.49 -13.758 -11.281 1 94.5 97 ASP A C 1
ATOM 779 O O . ASP A 1 97 ? 0.377 -14.141 -10.117 1 94.5 97 ASP A O 1
ATOM 783 N N . ILE A 1 98 ? -0.498 -13.398 -12.078 1 96.19 98 ILE A N 1
ATOM 784 C CA . ILE A 1 98 ? -1.89 -13.5 -11.656 1 96.19 98 ILE A CA 1
ATOM 785 C C . ILE A 1 98 ? -2.678 -14.312 -12.68 1 96.19 98 ILE A C 1
ATOM 787 O O . ILE A 1 98 ? -2.285 -14.406 -13.852 1 96.19 98 ILE A O 1
ATOM 791 N N . SER A 1 99 ? -3.729 -14.953 -12.266 1 94.5 99 SER A N 1
ATOM 792 C CA . SER A 1 99 ? -4.707 -15.547 -13.172 1 94.5 99 SER A CA 1
ATOM 793 C C . SER A 1 99 ? -6.133 -15.203 -12.742 1 94.5 99 SER A C 1
ATOM 795 O O . SER A 1 99 ? -6.41 -15.047 -11.555 1 94.5 99 SER A O 1
ATOM 797 N N . ILE A 1 100 ? -6.996 -14.992 -13.633 1 94.31 100 ILE A N 1
ATOM 798 C CA . ILE A 1 100 ? -8.43 -14.805 -13.438 1 94.31 100 ILE A CA 1
ATOM 799 C C . ILE A 1 100 ? -9.203 -15.789 -14.312 1 94.31 100 ILE A C 1
ATOM 801 O O . ILE A 1 100 ? -9.18 -15.688 -15.547 1 94.31 100 ILE A O 1
ATOM 805 N N . PHE A 1 101 ? -9.914 -16.719 -13.664 1 91.25 101 PHE A N 1
ATOM 806 C CA . PHE A 1 101 ? -10.617 -17.766 -14.383 1 91.25 101 PHE A CA 1
ATOM 807 C C . PHE A 1 101 ? -12.109 -17.719 -14.078 1 91.25 101 PHE A C 1
ATOM 809 O O . PHE A 1 101 ? -12.508 -17.594 -12.922 1 91.25 101 PHE A O 1
ATOM 816 N N . GLY A 1 102 ? -12.883 -17.781 -15.125 1 90.19 102 GLY A N 1
ATOM 817 C CA . GLY A 1 102 ? -14.305 -18.062 -14.945 1 90.19 102 GLY A CA 1
ATOM 818 C C . GLY A 1 102 ? -14.594 -19.516 -14.672 1 90.19 102 GLY A C 1
ATOM 819 O O . GLY A 1 102 ? -13.719 -20.375 -14.828 1 90.19 102 GLY A O 1
ATOM 820 N N . TYR A 1 103 ? -15.836 -19.828 -14.273 1 85.31 103 TYR A N 1
ATOM 821 C CA . TYR A 1 103 ? -16.188 -21.156 -13.781 1 85.31 103 TYR A CA 1
ATOM 822 C C . TYR A 1 103 ? -16.188 -22.172 -14.914 1 85.31 103 TYR A C 1
ATOM 824 O O . TYR A 1 103 ? -16.172 -23.391 -14.672 1 85.31 103 TYR A O 1
ATOM 832 N N . LYS A 1 104 ? -16.125 -21.75 -16.172 1 83.44 104 LYS A N 1
ATOM 833 C CA . LYS A 1 104 ? -16.156 -22.672 -17.297 1 83.44 104 LYS A CA 1
ATOM 834 C C . LYS A 1 104 ? -14.758 -22.859 -17.891 1 83.44 104 LYS A C 1
ATOM 836 O O . LYS A 1 104 ? -14.594 -23.484 -18.938 1 83.44 104 LYS A O 1
ATOM 841 N N . THR A 1 105 ? -13.711 -22.219 -17.391 1 80.25 105 THR A N 1
ATOM 842 C CA . THR A 1 105 ? -12.375 -22.219 -17.984 1 80.25 105 THR A CA 1
ATOM 843 C C . THR A 1 105 ? -11.852 -23.656 -18.141 1 80.25 105 THR A C 1
ATOM 845 O O . THR A 1 105 ? -11.094 -23.938 -19.062 1 80.25 105 THR A O 1
ATOM 848 N N . GLY A 1 106 ? -12.242 -24.625 -17.344 1 76.19 106 GLY A N 1
ATOM 849 C CA . GLY A 1 106 ? -11.984 -26.031 -17.547 1 76.19 106 GLY A CA 1
ATOM 850 C C . GLY A 1 106 ? -10.547 -26.422 -17.266 1 76.19 106 GLY A C 1
ATOM 851 O O . GLY A 1 106 ? -9.93 -27.141 -18.047 1 76.19 106 GLY A O 1
ATOM 852 N N . VAL A 1 107 ? -9.852 -25.922 -16.297 1 78.75 107 VAL A N 1
ATOM 853 C CA . VAL A 1 107 ? -8.539 -26.422 -15.906 1 78.75 107 VAL A CA 1
ATOM 854 C C . VAL A 1 107 ? -8.656 -27.891 -15.477 1 78.75 107 VAL A C 1
ATOM 856 O O . VAL A 1 107 ? -9.492 -28.234 -14.641 1 78.75 107 VAL A O 1
ATOM 859 N N . VAL A 1 108 ? -7.789 -28.719 -16.094 1 79.44 108 VAL A N 1
ATOM 860 C CA . VAL A 1 108 ? -7.93 -30.156 -15.852 1 79.44 108 VAL A CA 1
ATOM 861 C C . VAL A 1 108 ? -6.734 -30.672 -15.047 1 79.44 108 VAL A C 1
ATOM 863 O O . VAL A 1 108 ? -6.785 -31.75 -14.477 1 79.44 108 VAL A O 1
ATOM 866 N N . LEU A 1 109 ? -5.727 -29.875 -15.031 1 84.19 109 LEU A N 1
ATOM 867 C CA . LEU A 1 109 ? -4.531 -30.266 -14.289 1 84.19 109 LEU A CA 1
ATOM 868 C C . LEU A 1 109 ? -3.785 -29.031 -13.781 1 84.19 109 LEU A C 1
ATOM 870 O O . LEU A 1 109 ? -3.625 -28.062 -14.508 1 84.19 109 LEU A O 1
ATOM 874 N N . ALA A 1 110 ? -3.389 -29.125 -12.523 1 88.5 110 ALA A N 1
ATOM 875 C CA . ALA A 1 110 ? -2.525 -28.125 -11.898 1 88.5 110 ALA A CA 1
ATOM 876 C C . ALA A 1 110 ? -1.277 -28.766 -11.305 1 88.5 110 ALA A C 1
ATOM 878 O O . ALA A 1 110 ? -1.377 -29.641 -10.438 1 88.5 110 ALA A O 1
ATOM 879 N N . ASP A 1 111 ? -0.133 -28.453 -11.773 1 89.38 111 ASP A N 1
ATOM 880 C CA . ASP A 1 111 ? 1.13 -29.031 -11.312 1 89.38 111 ASP A CA 1
ATOM 881 C C . ASP A 1 111 ? 1.944 -28 -10.531 1 89.38 111 ASP A C 1
ATOM 883 O O . ASP A 1 111 ? 2.455 -27.031 -11.102 1 89.38 111 ASP A O 1
ATOM 887 N N . PHE A 1 112 ? 2.137 -28.266 -9.211 1 89.62 112 PHE A N 1
ATOM 888 C CA . PHE A 1 112 ? 2.877 -27.406 -8.297 1 89.62 112 PHE A CA 1
ATOM 889 C C . PHE A 1 112 ? 4.203 -28.047 -7.902 1 89.62 112 PHE A C 1
ATOM 891 O O . PHE A 1 112 ? 4.816 -27.656 -6.91 1 89.62 112 PHE A O 1
ATOM 898 N N . THR A 1 113 ? 4.668 -29.016 -8.609 1 86.38 113 THR A N 1
ATOM 899 C CA . THR A 1 113 ? 5.711 -29.891 -8.086 1 86.38 113 THR A CA 1
ATOM 900 C C . THR A 1 113 ? 7.094 -29.281 -8.312 1 86.38 113 THR A C 1
ATOM 902 O O . THR A 1 113 ? 8.086 -29.75 -7.754 1 86.38 113 THR A O 1
ATOM 905 N N . THR A 1 114 ? 7.176 -28.281 -9.086 1 80.06 114 THR A N 1
ATOM 906 C CA . THR A 1 114 ? 8.477 -27.75 -9.492 1 80.06 114 THR A CA 1
ATOM 907 C C . THR A 1 114 ? 9.18 -27.094 -8.305 1 80.06 114 THR A C 1
ATOM 909 O O . THR A 1 114 ? 10.391 -27.25 -8.133 1 80.06 114 THR A O 1
ATOM 912 N N . LYS A 1 115 ? 8.539 -26.344 -7.543 1 83.56 115 LYS A N 1
ATOM 913 C CA . LYS A 1 115 ? 9.117 -25.688 -6.367 1 83.56 115 LYS A CA 1
ATOM 914 C C . LYS A 1 115 ? 8.031 -25.344 -5.348 1 83.56 115 LYS A C 1
ATOM 916 O O . LYS A 1 115 ? 6.844 -25.531 -5.609 1 83.56 115 LYS A O 1
ATOM 921 N N . HIS A 1 116 ? 8.492 -24.969 -4.16 1 92.44 116 HIS A N 1
ATOM 922 C CA . HIS A 1 116 ? 7.578 -24.5 -3.125 1 92.44 116 HIS A CA 1
ATOM 923 C C . HIS A 1 116 ? 6.676 -23.391 -3.65 1 92.44 116 HIS A C 1
ATOM 925 O O . HIS A 1 116 ? 7.133 -22.484 -4.359 1 92.44 116 HIS A O 1
ATOM 931 N N . TYR A 1 117 ? 5.43 -23.547 -3.355 1 95 117 TYR A N 1
ATOM 932 C CA . TYR A 1 117 ? 4.453 -22.578 -3.846 1 95 117 TYR A CA 1
ATOM 933 C C . TYR A 1 117 ? 3.855 -21.781 -2.695 1 95 117 TYR A C 1
ATOM 935 O O . TYR A 1 117 ? 3.412 -22.344 -1.696 1 95 117 TYR A O 1
ATOM 943 N N . LYS A 1 118 ? 3.875 -20.453 -2.805 1 98 118 LYS A N 1
ATOM 944 C CA . LYS A 1 118 ? 3.213 -19.5 -1.909 1 98 118 LYS A CA 1
ATOM 945 C C . LYS A 1 118 ? 2.348 -18.516 -2.691 1 98 118 LYS A C 1
ATOM 947 O O . LYS A 1 118 ? 2.846 -17.797 -3.559 1 98 118 LYS A O 1
ATOM 952 N N . GLY A 1 119 ? 1.106 -18.547 -2.412 1 97.94 119 GLY A N 1
ATOM 953 C CA . GLY A 1 119 ? 0.208 -17.656 -3.135 1 97.94 119 GLY A CA 1
ATOM 954 C C . GLY A 1 119 ? -1.132 -17.484 -2.447 1 97.94 119 GLY A C 1
ATOM 955 O O . GLY A 1 119 ? -1.364 -18.031 -1.372 1 97.94 119 GLY A O 1
ATOM 956 N N . VAL A 1 120 ? -1.959 -16.625 -3.037 1 98 120 VAL A N 1
ATOM 957 C CA . VAL A 1 120 ? -3.299 -16.375 -2.514 1 98 120 VAL A CA 1
ATOM 958 C C . VAL A 1 120 ? -4.328 -16.547 -3.625 1 98 120 VAL A C 1
ATOM 960 O O . VAL A 1 120 ? -4.074 -16.203 -4.781 1 98 120 VAL A O 1
ATOM 963 N N . THR A 1 121 ? -5.457 -17.172 -3.266 1 95.75 121 THR A N 1
ATOM 964 C CA . THR A 1 121 ? -6.59 -17.375 -4.164 1 95.75 121 THR A CA 1
ATOM 965 C C . THR A 1 121 ? -7.844 -16.703 -3.602 1 95.75 121 THR A C 1
ATOM 967 O O . THR A 1 121 ? -8.188 -16.891 -2.434 1 95.75 121 THR A O 1
ATOM 970 N N . VAL A 1 122 ? -8.484 -15.945 -4.414 1 96.44 122 VAL A N 1
ATOM 971 C CA . VAL A 1 122 ? -9.766 -15.344 -4.066 1 96.44 122 VAL A CA 1
ATOM 972 C C . VAL A 1 122 ? -10.875 -15.961 -4.922 1 96.44 122 VAL A C 1
ATOM 974 O O . VAL A 1 122 ? -10.891 -15.797 -6.145 1 96.44 122 VAL A O 1
ATOM 977 N N . MET A 1 123 ? -11.742 -16.656 -4.273 1 94.06 123 MET A N 1
ATOM 978 C CA . MET A 1 123 ? -12.922 -17.203 -4.941 1 94.06 123 MET A CA 1
ATOM 979 C C . MET A 1 123 ? -14.125 -16.281 -4.77 1 94.06 123 MET A C 1
ATOM 981 O O . MET A 1 123 ? -14.484 -15.93 -3.646 1 94.06 123 MET A O 1
ATOM 985 N N . VAL A 1 124 ? -14.695 -15.93 -5.887 1 95 124 VAL A N 1
ATOM 986 C CA . VAL A 1 124 ? -15.852 -15.039 -5.891 1 95 124 VAL A CA 1
ATOM 987 C C . VAL A 1 124 ? -17.078 -15.766 -6.449 1 95 124 VAL A C 1
ATOM 989 O O . VAL A 1 124 ? -17.172 -15.977 -7.66 1 95 124 VAL A O 1
ATOM 992 N N . TYR A 1 125 ? -17.938 -16.172 -5.566 1 93.38 125 TYR A N 1
ATOM 993 C CA . TYR A 1 125 ? -19.219 -16.734 -6 1 93.38 125 TYR A CA 1
ATOM 994 C C . TYR A 1 125 ? -20.219 -15.617 -6.301 1 93.38 125 TYR A C 1
ATOM 996 O O . TYR A 1 125 ? -20.797 -15.031 -5.383 1 93.38 125 TYR A O 1
ATOM 1004 N N . ILE A 1 126 ? -20.531 -15.406 -7.516 1 94.75 126 ILE A N 1
ATOM 1005 C CA . ILE A 1 126 ? -21 -14.141 -8.062 1 94.75 126 ILE A CA 1
ATOM 1006 C C . ILE A 1 126 ? -22.328 -13.75 -7.395 1 94.75 126 ILE A C 1
ATOM 1008 O O . ILE A 1 126 ? -22.484 -12.617 -6.938 1 94.75 126 ILE A O 1
ATOM 1012 N N . ASP A 1 127 ? -23.266 -14.648 -7.266 1 94.12 127 ASP A N 1
ATOM 1013 C CA . ASP A 1 127 ? -24.594 -14.305 -6.734 1 94.12 127 ASP A CA 1
ATOM 1014 C C . ASP A 1 127 ? -24.484 -13.828 -5.285 1 94.12 127 ASP A C 1
ATOM 1016 O O . ASP A 1 127 ? -24.953 -12.727 -4.961 1 94.12 127 ASP A O 1
ATOM 1020 N N . LYS A 1 128 ? -23.891 -14.594 -4.508 1 95.19 128 LYS A N 1
ATOM 1021 C CA . LYS A 1 128 ? -23.75 -14.242 -3.098 1 95.19 128 LYS A CA 1
ATOM 1022 C C . LYS A 1 128 ? -22.781 -13.086 -2.91 1 95.19 128 LYS A C 1
ATOM 1024 O O . LYS A 1 128 ? -23.016 -12.195 -2.088 1 95.19 128 LYS A O 1
ATOM 1029 N N . ALA A 1 129 ? -21.703 -13.078 -3.646 1 95.94 129 ALA A N 1
ATOM 1030 C CA . ALA A 1 129 ? -20.688 -12.031 -3.539 1 95.94 129 ALA A CA 1
ATOM 1031 C C . ALA A 1 129 ? -21.266 -10.664 -3.906 1 95.94 129 ALA A C 1
ATOM 1033 O O . ALA A 1 129 ? -20.953 -9.664 -3.258 1 95.94 129 ALA A O 1
ATOM 1034 N N . SER A 1 130 ? -22.078 -10.648 -4.945 1 96.94 130 SER A N 1
ATOM 1035 C CA . SER A 1 130 ? -22.656 -9.383 -5.395 1 96.94 130 SER A CA 1
ATOM 1036 C C . SER A 1 130 ? -23.531 -8.758 -4.309 1 96.94 130 SER A C 1
ATOM 1038 O O . SER A 1 130 ? -23.516 -7.539 -4.125 1 96.94 130 SER A O 1
ATOM 1040 N N . LYS A 1 131 ? -24.266 -9.57 -3.656 1 96.19 131 LYS A N 1
ATOM 1041 C CA . LYS A 1 131 ? -25.094 -9.078 -2.559 1 96.19 131 LYS A CA 1
ATOM 1042 C C . LYS A 1 131 ? -24.234 -8.516 -1.43 1 96.19 131 LYS A C 1
ATOM 1044 O O . LYS A 1 131 ? -24.484 -7.406 -0.956 1 96.19 131 LYS A O 1
ATOM 1049 N N . SER A 1 132 ? -23.25 -9.258 -1.031 1 95.31 132 SER A N 1
ATOM 1050 C CA . SER A 1 132 ? -22.375 -8.859 0.071 1 95.31 132 SER A CA 1
ATOM 1051 C C . SER A 1 132 ? -21.625 -7.57 -0.257 1 95.31 132 SER A C 1
ATOM 1053 O O . SER A 1 132 ? -21.547 -6.668 0.576 1 95.31 132 SER A O 1
ATOM 1055 N N . ILE A 1 133 ? -21.062 -7.496 -1.434 1 95.69 133 ILE A N 1
ATOM 1056 C CA . ILE A 1 133 ? -20.312 -6.324 -1.858 1 95.69 133 ILE A CA 1
ATOM 1057 C C . ILE A 1 133 ? -21.25 -5.125 -1.985 1 95.69 133 ILE A C 1
ATOM 1059 O O . ILE A 1 133 ? -20.891 -4.012 -1.588 1 95.69 133 ILE A O 1
ATOM 1063 N N . GLY A 1 134 ? -22.422 -5.387 -2.559 1 94.56 134 GLY A N 1
ATOM 1064 C CA . GLY A 1 134 ? -23.406 -4.328 -2.641 1 94.56 134 GLY A CA 1
ATOM 1065 C C . GLY A 1 134 ? -23.781 -3.744 -1.287 1 94.56 134 GLY A C 1
ATOM 1066 O O . GLY A 1 134 ? -23.812 -2.521 -1.124 1 94.56 134 GLY A O 1
ATOM 1067 N N . ASP A 1 135 ? -24.016 -4.621 -0.36 1 91.69 135 ASP A N 1
ATOM 1068 C CA . ASP A 1 135 ? -24.297 -4.184 1.004 1 91.69 135 ASP A CA 1
ATOM 1069 C C . ASP A 1 135 ? -23.156 -3.34 1.562 1 91.69 135 ASP A C 1
ATOM 1071 O O . ASP A 1 135 ? -23.391 -2.311 2.199 1 91.69 135 ASP A O 1
ATOM 1075 N N . MET A 1 136 ? -22 -3.744 1.351 1 92 136 MET A N 1
ATOM 1076 C CA . MET A 1 136 ? -20.828 -3.068 1.872 1 92 136 MET A CA 1
ATOM 1077 C C . MET A 1 136 ? -20.672 -1.685 1.248 1 92 136 MET A C 1
ATOM 1079 O O . MET A 1 136 ? -20.312 -0.726 1.936 1 92 136 MET A O 1
ATOM 1083 N N . LEU A 1 137 ? -20.984 -1.597 -0.038 1 91.94 137 LEU A N 1
ATOM 1084 C CA . LEU A 1 137 ? -20.719 -0.363 -0.77 1 91.94 137 LEU A CA 1
ATOM 1085 C C . LEU A 1 137 ? -21.969 0.511 -0.833 1 91.94 137 LEU A C 1
ATOM 1087 O O . LEU A 1 137 ? -21.906 1.651 -1.299 1 91.94 137 LEU A O 1
ATOM 1091 N N . GLY A 1 138 ? -23.078 0.004 -0.408 1 88.31 138 GLY A N 1
ATOM 1092 C CA . GLY A 1 138 ? -24.328 0.769 -0.401 1 88.31 138 GLY A CA 1
ATOM 1093 C C . GLY A 1 138 ? -25 0.832 -1.76 1 88.31 138 GLY A C 1
ATOM 1094 O O . GLY A 1 138 ? -25.562 1.86 -2.129 1 88.31 138 GLY A O 1
ATOM 1095 N N . VAL A 1 139 ? -24.797 -0.214 -2.539 1 91.69 139 VAL A N 1
ATOM 1096 C CA . VAL A 1 139 ? -25.438 -0.304 -3.85 1 91.69 139 VAL A CA 1
ATOM 1097 C C . VAL A 1 139 ? -26.141 -1.654 -3.992 1 91.69 139 VAL A C 1
ATOM 1099 O O . VAL A 1 139 ? -25.953 -2.547 -3.16 1 91.69 139 VAL A O 1
ATOM 1102 N N . SER A 1 140 ? -26.953 -1.771 -5.027 1 95.19 140 SER A N 1
ATOM 1103 C CA . SER A 1 140 ? -27.703 -3.004 -5.219 1 95.19 140 SER A CA 1
ATOM 1104 C C . SER A 1 140 ? -26.797 -4.137 -5.707 1 95.19 140 SER A C 1
ATOM 1106 O O . SER A 1 140 ? -25.766 -3.887 -6.324 1 95.19 140 SER A O 1
ATOM 1108 N N . ASP A 1 141 ? -27.234 -5.355 -5.371 1 95.75 141 ASP A N 1
ATOM 1109 C CA . ASP A 1 141 ? -26.5 -6.52 -5.871 1 95.75 141 ASP A CA 1
ATOM 1110 C C . ASP A 1 141 ? -26.5 -6.547 -7.398 1 95.75 141 ASP A C 1
ATOM 1112 O O . ASP A 1 141 ? -25.516 -6.957 -8.016 1 95.75 141 ASP A O 1
ATOM 1116 N N . ALA A 1 142 ? -27.547 -6.066 -7.961 1 96.12 142 ALA A N 1
ATOM 1117 C CA . ALA A 1 142 ? -27.656 -6.043 -9.422 1 96.12 142 ALA A CA 1
ATOM 1118 C C . ALA A 1 142 ? -26.578 -5.156 -10.039 1 96.12 142 ALA A C 1
ATOM 1120 O O . ALA A 1 142 ? -26.031 -5.477 -11.094 1 96.12 142 ALA A O 1
ATOM 1121 N N . GLU A 1 143 ? -26.328 -4.098 -9.422 1 95.06 143 GLU A N 1
ATOM 1122 C CA . GLU A 1 143 ? -25.297 -3.18 -9.914 1 95.06 143 GLU A CA 1
ATOM 1123 C C . GLU A 1 143 ? -23.922 -3.826 -9.891 1 95.06 143 GLU A C 1
ATOM 1125 O O . GLU A 1 143 ? -23.172 -3.748 -10.875 1 95.06 143 GLU A O 1
ATOM 1130 N N . ILE A 1 144 ? -23.641 -4.438 -8.82 1 95.44 144 ILE A N 1
ATOM 1131 C CA . ILE A 1 144 ? -22.359 -5.113 -8.695 1 95.44 144 ILE A CA 1
ATOM 1132 C C . ILE A 1 144 ? -22.25 -6.238 -9.719 1 95.44 144 ILE A C 1
ATOM 1134 O O . ILE A 1 144 ? -21.234 -6.391 -10.383 1 95.44 144 ILE A O 1
ATOM 1138 N N . LYS A 1 145 ? -23.312 -7.02 -9.812 1 95.56 145 LYS A N 1
ATOM 1139 C CA . LYS A 1 145 ? -23.328 -8.109 -10.781 1 95.56 145 LYS A CA 1
ATOM 1140 C C . LYS A 1 145 ? -23.094 -7.598 -12.203 1 95.56 145 LYS A C 1
ATOM 1142 O O . LYS A 1 145 ? -22.359 -8.211 -12.969 1 95.56 145 LYS A O 1
ATOM 1147 N N . SER A 1 146 ? -23.656 -6.5 -12.469 1 95.31 146 SER A N 1
ATOM 1148 C CA . SER A 1 146 ? -23.484 -5.906 -13.797 1 95.31 146 SER A CA 1
ATOM 1149 C C . SER A 1 146 ? -22.031 -5.516 -14.047 1 95.31 146 SER A C 1
ATOM 1151 O O . SER A 1 146 ? -21.516 -5.711 -15.148 1 95.31 146 SER A O 1
ATOM 1153 N N . PHE A 1 147 ? -21.422 -4.949 -13.047 1 93.62 147 PHE A N 1
ATOM 1154 C CA . PHE A 1 147 ? -20.016 -4.594 -13.172 1 93.62 147 PHE A CA 1
ATOM 1155 C C . PHE A 1 147 ? -19.172 -5.828 -13.461 1 93.62 147 PHE A C 1
ATOM 1157 O O . PHE A 1 147 ? -18.328 -5.812 -14.359 1 93.62 147 PHE A O 1
ATOM 1164 N N . ILE A 1 148 ? -19.406 -6.906 -12.742 1 95.12 148 ILE A N 1
ATOM 1165 C CA . ILE A 1 148 ? -18.625 -8.125 -12.859 1 95.12 148 ILE A CA 1
ATOM 1166 C C . ILE A 1 148 ? -18.859 -8.758 -14.234 1 95.12 148 ILE A C 1
ATOM 1168 O O . ILE A 1 148 ? -17.906 -9.102 -14.938 1 95.12 148 ILE A O 1
ATOM 1172 N N . MET A 1 149 ? -20.078 -8.797 -14.656 1 92.44 149 MET A N 1
ATOM 1173 C CA . MET A 1 149 ? -20.453 -9.477 -15.891 1 92.44 149 MET A CA 1
ATOM 1174 C C . MET A 1 149 ? -20.016 -8.672 -17.109 1 92.44 149 MET A C 1
ATOM 1176 O O . MET A 1 149 ? -19.891 -9.211 -18.203 1 92.44 149 MET A O 1
ATOM 1180 N N . ALA A 1 150 ? -19.859 -7.426 -16.875 1 92.94 150 ALA A N 1
ATOM 1181 C CA . ALA A 1 150 ? -19.359 -6.586 -17.969 1 92.94 150 ALA A CA 1
ATOM 1182 C C . ALA A 1 150 ? -17.891 -6.875 -18.25 1 92.94 150 ALA A C 1
ATOM 1184 O O . ALA A 1 150 ? -17.422 -6.637 -19.375 1 92.94 150 ALA A O 1
ATOM 1185 N N . SER A 1 151 ? -17.188 -7.414 -17.328 1 92.19 151 SER A N 1
ATOM 1186 C CA . SER A 1 151 ? -15.742 -7.578 -17.469 1 92.19 151 SER A CA 1
ATOM 1187 C C . SER A 1 151 ? -15.367 -9.047 -17.609 1 92.19 151 SER A C 1
ATOM 1189 O O . SER A 1 151 ? -14.352 -9.383 -18.219 1 92.19 151 SER A O 1
ATOM 1191 N N . PHE A 1 152 ? -16.234 -9.891 -17.016 1 92.88 152 PHE A N 1
ATOM 1192 C CA . PHE A 1 152 ? -15.875 -11.305 -16.938 1 92.88 152 PHE A CA 1
ATOM 1193 C C . PHE A 1 152 ? -17.078 -12.188 -17.25 1 92.88 152 PHE A C 1
ATOM 1195 O O . PHE A 1 152 ? -18.234 -11.758 -17.062 1 92.88 152 PHE A O 1
ATOM 1202 N N . ASN A 1 153 ? -16.797 -13.32 -17.719 1 90 153 ASN A N 1
ATOM 1203 C CA . ASN A 1 153 ? -17.812 -14.336 -17.953 1 90 153 ASN A CA 1
ATOM 1204 C C . ASN A 1 153 ? -17.297 -15.742 -17.641 1 90 153 ASN A C 1
ATOM 1206 O O . ASN A 1 153 ? -16.188 -15.891 -17.125 1 90 153 ASN A O 1
ATOM 1210 N N . GLY A 1 154 ? -18.109 -16.719 -17.844 1 87.38 154 GLY A N 1
ATOM 1211 C CA . GLY A 1 154 ? -17.766 -18.094 -17.5 1 87.38 154 GLY A CA 1
ATOM 1212 C C . GLY A 1 154 ? -16.531 -18.594 -18.219 1 87.38 154 GLY A C 1
ATOM 1213 O O . GLY A 1 154 ? -15.82 -19.469 -17.719 1 87.38 154 GLY A O 1
ATOM 1214 N N . ASP A 1 155 ? -16.156 -18.031 -19.328 1 87.31 155 ASP A N 1
ATOM 1215 C CA . ASP A 1 155 ? -15.055 -18.5 -20.156 1 87.31 155 ASP A CA 1
ATOM 1216 C C . ASP A 1 155 ? -13.805 -17.656 -19.938 1 87.31 155 ASP A C 1
ATOM 1218 O O . ASP A 1 155 ? -12.781 -17.859 -20.609 1 87.31 155 ASP A O 1
ATOM 1222 N N . THR A 1 156 ? -13.938 -16.766 -19.078 1 88.69 156 THR A N 1
ATOM 1223 C CA . THR A 1 156 ? -12.797 -15.883 -18.828 1 88.69 156 THR A CA 1
ATOM 1224 C C . THR A 1 156 ? -11.555 -16.688 -18.469 1 88.69 156 THR A C 1
ATOM 1226 O O . THR A 1 156 ? -11.609 -17.594 -17.641 1 88.69 156 THR A O 1
ATOM 1229 N N . CYS A 1 157 ? -10.438 -16.469 -19.156 1 89.69 157 CYS A N 1
ATOM 1230 C CA . CYS A 1 157 ? -9.133 -17.078 -18.922 1 89.69 157 CYS A CA 1
ATOM 1231 C C . CYS A 1 157 ? -8.008 -16.062 -19.141 1 89.69 157 CYS A C 1
ATOM 1233 O O . CYS A 1 157 ? -7.617 -15.797 -20.281 1 89.69 157 CYS A O 1
ATOM 1235 N N . ILE A 1 158 ? -7.551 -15.492 -18.062 1 91.75 158 ILE A N 1
ATOM 1236 C CA . ILE A 1 158 ? -6.496 -14.484 -18.109 1 91.75 158 ILE A CA 1
ATOM 1237 C C . ILE A 1 158 ? -5.324 -14.922 -17.234 1 91.75 158 ILE A C 1
ATOM 1239 O O . ILE A 1 158 ? -5.512 -15.297 -16.078 1 91.75 158 ILE A O 1
ATOM 1243 N N . VAL A 1 159 ? -4.18 -15.008 -17.766 1 91.88 159 VAL A N 1
ATOM 1244 C CA . VAL A 1 159 ? -2.928 -15.227 -17.047 1 91.88 159 VAL A CA 1
ATOM 1245 C C . VAL A 1 159 ? -1.897 -14.18 -17.469 1 91.88 159 VAL A C 1
ATOM 1247 O O . VAL A 1 159 ? -1.563 -14.078 -18.656 1 91.88 159 VAL A O 1
ATOM 1250 N N . ASN A 1 160 ? -1.475 -13.406 -16.484 1 93.06 160 ASN A N 1
ATOM 1251 C CA . ASN A 1 160 ? -0.519 -12.344 -16.781 1 93.06 160 ASN A CA 1
ATOM 1252 C C . ASN A 1 160 ? 0.362 -12.023 -15.578 1 93.06 160 ASN A C 1
ATOM 1254 O O . ASN A 1 160 ? 0.128 -12.531 -14.484 1 93.06 160 ASN A O 1
ATOM 1258 N N . HIS A 1 161 ? 1.437 -11.289 -15.906 1 93.06 161 HIS A N 1
ATOM 1259 C CA . HIS A 1 161 ? 2.168 -10.711 -14.789 1 93.06 161 HIS A CA 1
ATOM 1260 C C . HIS A 1 161 ? 1.39 -9.562 -14.148 1 93.06 161 HIS A C 1
ATOM 1262 O O . HIS A 1 161 ? 0.801 -8.742 -14.859 1 93.06 161 HIS A O 1
ATOM 1268 N N . ALA A 1 162 ? 1.372 -9.516 -12.891 1 94.31 162 ALA A N 1
ATOM 1269 C CA . ALA A 1 162 ? 0.648 -8.445 -12.211 1 94.31 162 ALA A CA 1
ATOM 1270 C C . ALA A 1 162 ? 1.275 -7.082 -12.508 1 94.31 162 ALA A C 1
ATOM 1272 O O . ALA A 1 162 ? 2.5 -6.953 -12.555 1 94.31 162 ALA A O 1
ATOM 1273 N N . SER A 1 163 ? 0.49 -6.137 -12.797 1 92.94 163 SER A N 1
ATOM 1274 C CA . SER A 1 163 ? 0.991 -4.766 -12.805 1 92.94 163 SER A CA 1
ATOM 1275 C C . SER A 1 163 ? 1.515 -4.363 -11.43 1 92.94 163 SER A C 1
ATOM 1277 O O . SER A 1 163 ? 1.263 -5.051 -10.438 1 92.94 163 SER A O 1
ATOM 1279 N N . GLN A 1 164 ? 2.217 -3.242 -11.414 1 93 164 GLN A N 1
ATOM 1280 C CA . GLN A 1 164 ? 2.744 -2.76 -10.141 1 93 164 GLN A CA 1
ATOM 1281 C C . GLN A 1 164 ? 1.62 -2.516 -9.133 1 93 164 GLN A C 1
ATOM 1283 O O . GLN A 1 164 ? 1.741 -2.869 -7.961 1 93 164 GLN A O 1
ATOM 1288 N N . SER A 1 165 ? 0.523 -1.926 -9.586 1 92.62 165 SER A N 1
ATOM 1289 C CA . SER A 1 165 ? -0.616 -1.626 -8.727 1 92.62 165 SER A CA 1
ATOM 1290 C C . SER A 1 165 ? -1.271 -2.904 -8.211 1 92.62 165 SER A C 1
ATOM 1292 O O . SER A 1 165 ? -1.574 -3.016 -7.02 1 92.62 165 SER A O 1
ATOM 1294 N N . LEU A 1 166 ? -1.441 -3.842 -9.039 1 94.25 166 LEU A N 1
ATOM 1295 C CA . LEU A 1 166 ? -2.064 -5.102 -8.641 1 94.25 166 LEU A CA 1
ATOM 1296 C C . LEU A 1 166 ? -1.164 -5.875 -7.688 1 94.25 166 LEU A C 1
ATOM 1298 O O . LEU A 1 166 ? -1.641 -6.449 -6.707 1 94.25 166 LEU A O 1
ATOM 1302 N N . GLU A 1 167 ? 0.11 -5.883 -8.086 1 95.75 167 GLU A N 1
ATOM 1303 C CA . GLU A 1 167 ? 1.066 -6.543 -7.199 1 95.75 167 GLU A CA 1
ATOM 1304 C C . GLU A 1 167 ? 1.029 -5.941 -5.797 1 95.75 167 GLU A C 1
ATOM 1306 O O . GLU A 1 167 ? 1.085 -6.668 -4.805 1 95.75 167 GLU A O 1
ATOM 1311 N N . HIS A 1 168 ? 0.926 -4.656 -5.793 1 94.06 168 HIS A N 1
ATOM 1312 C CA . HIS A 1 168 ? 0.844 -3.945 -4.523 1 94.06 168 HIS A CA 1
ATOM 1313 C C . HIS A 1 168 ? -0.358 -4.41 -3.709 1 94.06 168 HIS A C 1
ATOM 1315 O O . HIS A 1 168 ? -0.229 -4.711 -2.52 1 94.06 168 HIS A O 1
ATOM 1321 N N . ILE A 1 169 ? -1.502 -4.504 -4.27 1 95.62 169 ILE A N 1
ATOM 1322 C CA . ILE A 1 169 ? -2.721 -4.934 -3.592 1 95.62 169 ILE A CA 1
ATOM 1323 C C . ILE A 1 169 ? -2.568 -6.379 -3.117 1 95.62 169 ILE A C 1
ATOM 1325 O O . ILE A 1 169 ? -2.848 -6.691 -1.958 1 95.62 169 ILE A O 1
ATOM 1329 N N . PHE A 1 170 ? -2.062 -7.223 -3.91 1 97.75 170 PHE A N 1
ATOM 1330 C CA . PHE A 1 170 ? -1.94 -8.641 -3.572 1 97.75 170 PHE A CA 1
ATOM 1331 C C . PHE A 1 170 ? -0.952 -8.836 -2.43 1 97.75 170 PHE A C 1
ATOM 1333 O O . PHE A 1 170 ? -1.184 -9.656 -1.537 1 97.75 170 PHE A O 1
ATOM 1340 N N . LYS A 1 171 ? 0.136 -8.18 -2.494 1 96.56 171 LYS A N 1
ATOM 1341 C CA . LYS A 1 171 ? 1.153 -8.352 -1.461 1 96.56 171 LYS A CA 1
ATOM 1342 C C . LYS A 1 171 ? 0.619 -7.945 -0.09 1 96.56 171 LYS A C 1
ATOM 1344 O O . LYS A 1 171 ? 1.053 -8.477 0.934 1 96.56 171 LYS A O 1
ATOM 1349 N N . GLU A 1 172 ? -0.327 -7.07 -0.081 1 94.81 172 GLU A N 1
ATOM 1350 C CA . GLU A 1 172 ? -0.917 -6.629 1.18 1 94.81 172 GLU A CA 1
ATOM 1351 C C . GLU A 1 172 ? -1.704 -7.754 1.846 1 94.81 172 GLU A C 1
ATOM 1353 O O . GLU A 1 172 ? -1.87 -7.762 3.066 1 94.81 172 GLU A O 1
ATOM 1358 N N . PHE A 1 173 ? -2.174 -8.719 1.099 1 97.19 173 PHE A N 1
ATOM 1359 C CA . PHE A 1 173 ? -2.861 -9.867 1.678 1 97.19 173 PHE A CA 1
ATOM 1360 C C . PHE A 1 173 ? -1.943 -10.617 2.633 1 97.19 173 PHE A C 1
ATOM 1362 O O . PHE A 1 173 ? -2.414 -11.32 3.533 1 97.19 173 PHE A O 1
ATOM 1369 N N . PHE A 1 174 ? -0.669 -10.477 2.459 1 96.25 174 PHE A N 1
ATOM 1370 C CA . PHE A 1 174 ? 0.276 -11.297 3.203 1 96.25 174 PHE A CA 1
ATOM 1371 C C . PHE A 1 174 ? 0.787 -10.555 4.434 1 96.25 174 PHE A C 1
ATOM 1373 O O . PHE A 1 174 ? 1.511 -11.133 5.254 1 96.25 174 PHE A O 1
ATOM 1380 N N . VAL A 1 175 ? 0.433 -9.297 4.613 1 93.25 175 VAL A N 1
ATOM 1381 C CA . VAL A 1 175 ? 0.96 -8.531 5.738 1 93.25 175 VAL A CA 1
ATOM 1382 C C . VAL A 1 175 ? -0.189 -7.875 6.496 1 93.25 175 VAL A C 1
ATOM 1384 O O . VAL A 1 175 ? 0.001 -6.848 7.152 1 93.25 175 VAL A O 1
ATOM 1387 N N . LEU A 1 176 ? -1.337 -8.406 6.371 1 92.81 176 LEU A N 1
ATOM 1388 C CA . LEU A 1 176 ? -2.482 -7.871 7.098 1 92.81 176 LEU A CA 1
ATOM 1389 C C . LEU A 1 176 ? -2.266 -7.965 8.602 1 92.81 176 LEU A C 1
ATOM 1391 O O . LEU A 1 176 ? -1.741 -8.969 9.094 1 92.81 176 LEU A O 1
ATOM 1395 N N . PRO A 1 177 ? -2.703 -6.906 9.344 1 90.19 177 PRO A N 1
ATOM 1396 C CA . PRO A 1 177 ? -2.602 -6.98 10.805 1 90.19 177 PRO A CA 1
ATOM 1397 C C . PRO A 1 177 ? -3.434 -8.109 11.398 1 90.19 177 PRO A C 1
ATOM 1399 O O . PRO A 1 177 ? -4.508 -8.438 10.883 1 90.19 177 PRO A O 1
ATOM 1402 N N . GLU A 1 178 ? -2.957 -8.609 12.539 1 87.62 178 GLU A N 1
ATOM 1403 C CA . GLU A 1 178 ? -3.65 -9.719 13.18 1 87.62 178 GLU A CA 1
ATOM 1404 C C . GLU A 1 178 ? -4.969 -9.266 13.797 1 87.62 178 GLU A C 1
ATOM 1406 O O . GLU A 1 178 ? -5.992 -9.945 13.664 1 87.62 178 GLU A O 1
ATOM 1411 N N . LYS A 1 179 ? -4.863 -8.133 14.531 1 90.75 179 LYS A N 1
ATOM 1412 C CA . LYS A 1 179 ? -6.094 -7.59 15.102 1 90.75 179 LYS A CA 1
ATOM 1413 C C . LYS A 1 179 ? -7.051 -7.137 14 1 90.75 179 LYS A C 1
ATOM 1415 O O . LYS A 1 179 ? -6.656 -6.402 13.094 1 90.75 179 LYS A O 1
ATOM 1420 N N . PHE A 1 180 ? -8.281 -7.602 14.008 1 92.19 180 PHE A N 1
ATOM 1421 C CA . PHE A 1 180 ? -9.32 -7.297 13.031 1 92.19 180 PHE A CA 1
ATOM 1422 C C . PHE A 1 180 ? -8.984 -7.902 11.672 1 92.19 180 PHE A C 1
ATOM 1424 O O . PHE A 1 180 ? -9.344 -7.348 10.633 1 92.19 180 PHE A O 1
ATOM 1431 N N . LYS A 1 181 ? -8.227 -8.938 11.602 1 92.06 181 LYS A N 1
ATOM 1432 C CA . LYS A 1 181 ? -7.746 -9.539 10.367 1 92.06 181 LYS A CA 1
ATOM 1433 C C . LYS A 1 181 ? -8.898 -9.82 9.406 1 92.06 181 LYS A C 1
ATOM 1435 O O . LYS A 1 181 ? -8.789 -9.57 8.203 1 92.06 181 LYS A O 1
ATOM 1440 N N . ASN A 1 182 ? -9.969 -10.328 9.938 1 91.81 182 ASN A N 1
ATOM 1441 C CA . ASN A 1 182 ? -11.109 -10.672 9.094 1 91.81 182 ASN A CA 1
ATOM 1442 C C . ASN A 1 182 ? -11.695 -9.445 8.406 1 91.81 182 ASN A C 1
ATOM 1444 O O . ASN A 1 182 ? -12.109 -9.516 7.246 1 91.81 182 ASN A O 1
ATOM 1448 N N . TYR A 1 183 ? -11.766 -8.375 9.094 1 93.75 183 TYR A N 1
ATOM 1449 C CA . TYR A 1 183 ? -12.281 -7.145 8.508 1 93.75 183 TYR A CA 1
ATOM 1450 C C . TYR A 1 183 ? -11.328 -6.609 7.449 1 93.75 183 TYR A C 1
ATOM 1452 O O . TYR A 1 183 ? -11.766 -6.148 6.391 1 93.75 183 TYR A O 1
ATOM 1460 N N . PHE A 1 184 ? -10.047 -6.723 7.789 1 95.06 184 PHE A N 1
ATOM 1461 C CA . PHE A 1 184 ? -9.062 -6.305 6.793 1 95.06 184 PHE A CA 1
ATOM 1462 C C . PHE A 1 184 ? -9.18 -7.145 5.527 1 95.06 184 PHE A C 1
ATOM 1464 O O . PHE A 1 184 ? -9.07 -6.625 4.418 1 95.06 184 PHE A O 1
ATOM 1471 N N . LEU A 1 185 ? -9.375 -8.391 5.723 1 95.31 185 LEU A N 1
ATOM 1472 C CA . LEU A 1 185 ? -9.508 -9.289 4.586 1 95.31 185 LEU A CA 1
ATOM 1473 C C . LEU A 1 185 ? -10.688 -8.883 3.707 1 95.31 185 LEU A C 1
ATOM 1475 O O . LEU A 1 185 ? -10.562 -8.836 2.48 1 95.31 185 LEU A O 1
ATOM 1479 N N . ARG A 1 186 ? -11.797 -8.539 4.285 1 94.56 186 ARG A N 1
ATOM 1480 C CA . ARG A 1 186 ? -12.984 -8.078 3.566 1 94.56 186 ARG A CA 1
ATOM 1481 C C . ARG A 1 186 ? -12.672 -6.832 2.742 1 94.56 186 ARG A C 1
ATOM 1483 O O . ARG A 1 186 ? -13 -6.77 1.555 1 94.56 186 ARG A O 1
ATOM 1490 N N . ILE A 1 187 ? -12.07 -5.969 3.385 1 95.69 187 ILE A N 1
ATOM 1491 C CA . ILE A 1 187 ? -11.758 -4.691 2.758 1 95.69 187 ILE A CA 1
ATOM 1492 C C . ILE A 1 187 ? -10.797 -4.91 1.592 1 95.69 187 ILE A C 1
ATOM 1494 O O . ILE A 1 187 ? -10.977 -4.344 0.512 1 95.69 187 ILE A O 1
ATOM 1498 N N . LYS A 1 188 ? -9.812 -5.73 1.811 1 96.56 188 LYS A N 1
ATOM 1499 C CA . LYS A 1 188 ? -8.781 -5.961 0.8 1 96.56 188 LYS A CA 1
ATOM 1500 C C . LYS A 1 188 ? -9.367 -6.664 -0.424 1 96.56 188 LYS A C 1
ATOM 1502 O O . LYS A 1 188 ? -8.977 -6.371 -1.557 1 96.56 188 LYS A O 1
ATOM 1507 N N . VAL A 1 189 ? -10.25 -7.566 -0.202 1 97.38 189 VAL A N 1
ATOM 1508 C CA . VAL A 1 189 ? -10.883 -8.273 -1.31 1 97.38 189 VAL A CA 1
ATOM 1509 C C . VAL A 1 189 ? -11.688 -7.293 -2.156 1 97.38 189 VAL A C 1
ATOM 1511 O O . VAL A 1 189 ? -11.625 -7.324 -3.389 1 97.38 189 VAL A O 1
ATOM 1514 N N . VAL A 1 190 ? -12.445 -6.457 -1.525 1 97 190 VAL A N 1
ATOM 1515 C CA . VAL A 1 190 ? -13.273 -5.5 -2.252 1 97 190 VAL A CA 1
ATOM 1516 C C . VAL A 1 190 ? -12.375 -4.508 -2.998 1 97 190 VAL A C 1
ATOM 1518 O O . VAL A 1 190 ? -12.664 -4.145 -4.141 1 97 190 VAL A O 1
ATOM 1521 N N . GLU A 1 191 ? -11.344 -4.074 -2.303 1 96.5 191 GLU A N 1
ATOM 1522 C CA . GLU A 1 191 ? -10.359 -3.229 -2.971 1 96.5 191 GLU A CA 1
ATOM 1523 C C . GLU A 1 191 ? -9.836 -3.893 -4.238 1 96.5 191 GLU A C 1
ATOM 1525 O O . GLU A 1 191 ? -9.781 -3.262 -5.297 1 96.5 191 GLU A O 1
ATOM 1530 N N . LEU A 1 192 ? -9.453 -5.129 -4.152 1 97.5 192 LEU A N 1
ATOM 1531 C CA . LEU A 1 192 ? -8.938 -5.898 -5.281 1 97.5 192 LEU A CA 1
ATOM 1532 C C . LEU A 1 192 ? -9.961 -5.961 -6.41 1 97.5 192 LEU A C 1
ATOM 1534 O O . LEU A 1 192 ? -9.641 -5.676 -7.566 1 97.5 192 LEU A O 1
ATOM 1538 N N . LEU A 1 193 ? -11.172 -6.297 -6.09 1 97.12 193 LEU A N 1
ATOM 1539 C CA . LEU A 1 193 ? -12.227 -6.457 -7.086 1 97.12 193 LEU A CA 1
ATOM 1540 C C . LEU A 1 193 ? -12.531 -5.129 -7.773 1 97.12 193 LEU A C 1
ATOM 1542 O O . LEU A 1 193 ? -12.664 -5.07 -9 1 97.12 193 LEU A O 1
ATOM 1546 N N . LEU A 1 194 ? -12.641 -4.082 -6.969 1 96.19 194 LEU A N 1
ATOM 1547 C CA . LEU A 1 194 ? -12.875 -2.764 -7.551 1 96.19 194 LEU A CA 1
ATOM 1548 C C . LEU A 1 194 ? -11.766 -2.393 -8.531 1 96.19 194 LEU A C 1
ATOM 1550 O O . LEU A 1 194 ? -12.039 -1.856 -9.609 1 96.19 194 LEU A O 1
ATOM 1554 N N . TYR A 1 195 ? -10.555 -2.695 -8.125 1 96.12 195 TYR A N 1
ATOM 1555 C CA . TYR A 1 195 ? -9.43 -2.371 -9 1 96.12 195 TYR A CA 1
ATOM 1556 C C . TYR A 1 195 ? -9.531 -3.131 -10.32 1 96.12 195 TYR A C 1
ATOM 1558 O O . TYR A 1 195 ? -9.398 -2.539 -11.391 1 96.12 195 TYR A O 1
ATOM 1566 N N . ILE A 1 196 ? -9.75 -4.426 -10.203 1 95.44 196 ILE A N 1
ATOM 1567 C CA . ILE A 1 196 ? -9.781 -5.277 -11.391 1 95.44 196 ILE A CA 1
ATOM 1568 C C . ILE A 1 196 ? -10.953 -4.875 -12.289 1 95.44 196 ILE A C 1
ATOM 1570 O O . ILE A 1 196 ? -10.844 -4.918 -13.516 1 95.44 196 ILE A O 1
ATOM 1574 N N . LEU A 1 197 ? -12.016 -4.43 -11.742 1 94 197 LEU A N 1
ATOM 1575 C CA . LEU A 1 197 ? -13.195 -4.031 -12.5 1 94 197 LEU A CA 1
ATOM 1576 C C . LEU A 1 197 ? -13 -2.654 -13.133 1 94 197 LEU A C 1
ATOM 1578 O O . LEU A 1 197 ? -13.602 -2.344 -14.156 1 94 197 LEU A O 1
ATOM 1582 N N . GLY A 1 198 ? -12.195 -1.878 -12.523 1 92.69 198 GLY A N 1
ATOM 1583 C CA . GLY A 1 198 ? -12.031 -0.503 -12.977 1 92.69 198 GLY A CA 1
ATOM 1584 C C . GLY A 1 198 ? -10.836 -0.311 -13.891 1 92.69 198 GLY A C 1
ATOM 1585 O O . GLY A 1 198 ? -10.648 0.768 -14.453 1 92.69 198 GLY A O 1
ATOM 1586 N N . ASN A 1 199 ? -9.992 -1.302 -14.008 1 89.75 199 ASN A N 1
ATOM 1587 C CA . ASN A 1 199 ? -8.773 -1.194 -14.797 1 89.75 199 ASN A CA 1
ATOM 1588 C C . ASN A 1 199 ? -8.602 -2.393 -15.727 1 89.75 199 ASN A C 1
ATOM 1590 O O . ASN A 1 199 ? -9.336 -3.377 -15.625 1 89.75 199 ASN A O 1
ATOM 1594 N N . SER A 1 200 ? -7.656 -2.24 -16.672 1 86.56 200 SER A N 1
ATOM 1595 C CA . SER A 1 200 ? -7.434 -3.314 -17.641 1 86.56 200 SER A CA 1
ATOM 1596 C C . SER A 1 200 ? -5.945 -3.588 -17.812 1 86.56 200 SER A C 1
ATOM 1598 O O . SER A 1 200 ? -5.535 -4.199 -18.812 1 86.56 200 SER A O 1
ATOM 1600 N N . ASP A 1 201 ? -5.199 -3.104 -16.906 1 86.12 201 ASP A N 1
ATOM 1601 C CA . ASP A 1 201 ? -3.75 -3.199 -17.031 1 86.12 201 ASP A CA 1
ATOM 1602 C C . ASP A 1 201 ? -3.281 -4.645 -16.875 1 86.12 201 ASP A C 1
ATOM 1604 O O . ASP A 1 201 ? -2.109 -4.953 -17.109 1 86.12 201 ASP A O 1
ATOM 1608 N N . TYR A 1 202 ? -4.168 -5.527 -16.516 1 85.12 202 TYR A N 1
ATOM 1609 C CA . TYR A 1 202 ? -3.84 -6.938 -16.328 1 85.12 202 TYR A CA 1
ATOM 1610 C C . TYR A 1 202 ? -4.262 -7.758 -17.547 1 85.12 202 TYR A C 1
ATOM 1612 O O . TYR A 1 202 ? -3.979 -8.953 -17.625 1 85.12 202 TYR A O 1
ATOM 1620 N N . LYS A 1 203 ? -4.902 -7.121 -18.484 1 83.62 203 LYS A N 1
ATOM 1621 C CA . LYS A 1 203 ? -5.41 -7.824 -19.656 1 83.62 203 LYS A CA 1
ATOM 1622 C C . LYS A 1 203 ? -4.406 -7.773 -20.812 1 83.62 203 LYS A C 1
ATOM 1624 O O . LYS A 1 203 ? -4.516 -8.539 -21.766 1 83.62 203 LYS A O 1
ATOM 1629 N N . THR A 1 204 ? -3.508 -6.793 -20.875 1 66.94 204 THR A N 1
ATOM 1630 C CA . THR A 1 204 ? -2.701 -6.504 -22.062 1 66.94 204 THR A CA 1
ATOM 1631 C C . THR A 1 204 ? -1.684 -7.609 -22.297 1 66.94 204 THR A C 1
ATOM 1633 O O . THR A 1 204 ? -1.346 -7.906 -23.453 1 66.94 204 THR A O 1
ATOM 1636 N N . SER A 1 205 ? -0.909 -8.055 -21.359 1 63.41 205 SER A N 1
ATOM 1637 C CA . SER A 1 205 ? 0.154 -8.984 -21.703 1 63.41 205 SER A CA 1
ATOM 1638 C C . SER A 1 205 ? -0.368 -10.422 -21.766 1 63.41 205 SER A C 1
ATOM 1640 O O . SER A 1 205 ? -1.244 -10.797 -20.984 1 63.41 205 SER A O 1
ATOM 1642 N N . ASN A 1 206 ? -0.363 -11.055 -23.016 1 64.25 206 ASN A N 1
ATOM 1643 C CA . ASN A 1 206 ? -0.898 -12.406 -23.109 1 64.25 206 ASN A CA 1
ATOM 1644 C C . ASN A 1 206 ? 0.188 -13.461 -22.891 1 64.25 206 ASN A C 1
ATOM 1646 O O . ASN A 1 206 ? 1.146 -13.539 -23.656 1 64.25 206 ASN A O 1
ATOM 1650 N N . LYS A 1 207 ? 0.105 -13.984 -21.688 1 76.06 207 LYS A N 1
ATOM 1651 C CA . LYS A 1 207 ? 0.916 -15.18 -21.469 1 76.06 207 LYS A CA 1
ATOM 1652 C C . LYS A 1 207 ? 0.729 -16.172 -22.609 1 76.06 207 LYS A C 1
ATOM 1654 O O . LYS A 1 207 ? -0.332 -16.219 -23.234 1 76.06 207 LYS A O 1
ATOM 1659 N N . LYS A 1 208 ? 1.878 -16.719 -22.969 1 80.56 208 LYS A N 1
ATOM 1660 C CA . LYS A 1 208 ? 1.868 -17.703 -24.031 1 80.56 208 LYS A CA 1
ATOM 1661 C C . LYS A 1 208 ? 1.273 -19.031 -23.562 1 80.56 208 LYS A C 1
ATOM 1663 O O . LYS A 1 208 ? 1.551 -19.469 -22.438 1 80.56 208 LYS A O 1
ATOM 1668 N N . TYR A 1 209 ? 0.378 -19.516 -24.328 1 86.56 209 TYR A N 1
ATOM 1669 C CA . TYR A 1 209 ? -0.165 -20.859 -24.141 1 86.56 209 TYR A CA 1
ATOM 1670 C C . TYR A 1 209 ? 0.517 -21.859 -25.062 1 86.56 209 TYR A C 1
ATOM 1672 O O . TYR A 1 209 ? 0.715 -21.578 -26.25 1 86.56 209 TYR A O 1
ATOM 1680 N N . PHE A 1 210 ? 0.911 -22.984 -24.469 1 91.06 210 PHE A N 1
ATOM 1681 C CA . PHE A 1 210 ? 1.636 -23.984 -25.234 1 91.06 210 PHE A CA 1
ATOM 1682 C C . PHE A 1 210 ? 0.782 -25.234 -25.438 1 91.06 210 PHE A C 1
ATOM 1684 O O . PHE A 1 210 ? 0.12 -25.703 -24.516 1 91.06 210 PHE A O 1
ATOM 1691 N N . PRO A 1 211 ? 0.85 -25.719 -26.688 1 92.44 211 PRO A N 1
ATOM 1692 C CA . PRO A 1 211 ? 0.215 -27.031 -26.859 1 92.44 211 PRO A CA 1
ATOM 1693 C C . PRO A 1 211 ? 0.906 -28.125 -26.047 1 92.44 211 PRO A C 1
ATOM 1695 O O . PRO A 1 211 ? 2.131 -28.125 -25.906 1 92.44 211 PRO A O 1
ATOM 1698 N N . ARG A 1 212 ? 0.195 -29.031 -25.609 1 91.94 212 ARG A N 1
ATOM 1699 C CA . ARG A 1 212 ? 0.722 -30.156 -24.828 1 91.94 212 ARG A CA 1
ATOM 1700 C C . ARG A 1 212 ? 1.864 -30.844 -25.562 1 91.94 212 ARG A C 1
ATOM 1702 O O . ARG A 1 212 ? 2.885 -31.172 -24.953 1 91.94 212 ARG A O 1
ATOM 1709 N N . THR A 1 213 ? 1.67 -31.016 -26.812 1 92.94 213 THR A N 1
ATOM 1710 C CA . THR A 1 213 ? 2.691 -31.672 -27.609 1 92.94 213 THR A CA 1
ATOM 1711 C C . THR A 1 213 ? 4.008 -30.906 -27.547 1 92.94 213 THR A C 1
ATOM 1713 O O . THR A 1 213 ? 5.082 -31.516 -27.484 1 92.94 213 THR A O 1
ATOM 1716 N N . PHE A 1 214 ? 3.877 -29.641 -27.625 1 94.38 214 PHE A N 1
ATOM 1717 C CA . PHE A 1 214 ? 5.059 -28.781 -27.547 1 94.38 214 PHE A CA 1
ATOM 1718 C C . PHE A 1 214 ? 5.734 -28.922 -26.188 1 94.38 214 PHE A C 1
ATOM 1720 O O . PHE A 1 214 ? 6.953 -29.078 -26.109 1 94.38 214 PHE A O 1
ATOM 1727 N N . VAL A 1 215 ? 4.965 -28.891 -25.172 1 93.56 215 VAL A N 1
ATOM 1728 C CA . VAL A 1 215 ? 5.473 -29.016 -23.812 1 93.56 215 VAL A CA 1
ATOM 1729 C C . VAL A 1 215 ? 6.176 -30.359 -23.641 1 93.56 215 VAL A C 1
ATOM 1731 O O . VAL A 1 215 ? 7.242 -30.438 -23.031 1 93.56 215 VAL A O 1
ATOM 1734 N N . ASP A 1 216 ? 5.609 -31.359 -24.188 1 93.69 216 ASP A N 1
ATOM 1735 C CA . ASP A 1 216 ? 6.199 -32.688 -24.109 1 93.69 216 ASP A CA 1
ATOM 1736 C C . ASP A 1 216 ? 7.582 -32.688 -24.766 1 93.69 216 ASP A C 1
ATOM 1738 O O . ASP A 1 216 ? 8.508 -33.344 -24.25 1 93.69 216 ASP A O 1
ATOM 1742 N N . LYS A 1 217 ? 7.645 -32.031 -25.812 1 95.81 217 LYS A N 1
ATOM 1743 C CA . LYS A 1 217 ? 8.93 -31.969 -26.5 1 95.81 217 LYS A CA 1
ATOM 1744 C C . LYS A 1 217 ? 9.961 -31.234 -25.641 1 95.81 217 LYS A C 1
ATOM 1746 O O . LYS A 1 217 ? 11.133 -31.609 -25.609 1 95.81 217 LYS A O 1
ATOM 1751 N N . ILE A 1 218 ? 9.516 -30.172 -25.016 1 95.12 218 ILE A N 1
ATOM 1752 C CA . ILE A 1 218 ? 10.414 -29.438 -24.141 1 95.12 218 ILE A CA 1
ATOM 1753 C C . ILE A 1 218 ? 10.852 -30.312 -22.969 1 95.12 218 ILE A C 1
ATOM 1755 O O . ILE A 1 218 ? 12.023 -30.312 -22.594 1 95.12 218 ILE A O 1
ATOM 1759 N N . LYS A 1 219 ? 9.945 -31.031 -22.406 1 92.38 219 LYS A N 1
ATOM 1760 C CA . LYS A 1 219 ? 10.266 -31.938 -21.312 1 92.38 219 LYS A CA 1
ATOM 1761 C C . LYS A 1 219 ? 11.219 -33.031 -21.781 1 92.38 219 LYS A C 1
ATOM 1763 O O . LYS A 1 219 ? 12.102 -33.469 -21.031 1 92.38 219 LYS A O 1
ATOM 1768 N N . ASP A 1 220 ? 11.031 -33.469 -22.953 1 95.25 220 ASP A N 1
ATOM 1769 C CA . ASP A 1 220 ? 11.961 -34.406 -23.547 1 95.25 220 ASP A CA 1
ATOM 1770 C C . ASP A 1 220 ? 13.367 -33.812 -23.641 1 95.25 220 ASP A C 1
ATOM 1772 O O . ASP A 1 220 ? 14.352 -34.5 -23.359 1 95.25 220 ASP A O 1
ATOM 1776 N N . ALA A 1 221 ? 13.391 -32.625 -24.094 1 95.56 221 ALA A N 1
ATOM 1777 C CA . ALA A 1 221 ? 14.68 -31.938 -24.156 1 95.56 221 ALA A CA 1
ATOM 1778 C C . ALA A 1 221 ? 15.367 -31.938 -22.797 1 95.56 221 ALA A C 1
ATOM 1780 O O . ALA A 1 221 ? 16.562 -32.219 -22.688 1 95.56 221 ALA A O 1
ATOM 1781 N N . ARG A 1 222 ? 14.633 -31.562 -21.828 1 93.69 222 ARG A N 1
ATOM 1782 C CA . ARG A 1 222 ? 15.164 -31.594 -20.469 1 93.69 222 ARG A CA 1
ATOM 1783 C C . ARG A 1 222 ? 15.695 -32.969 -20.109 1 93.69 222 ARG A C 1
ATOM 1785 O O . ARG A 1 222 ? 16.797 -33.094 -19.578 1 93.69 222 ARG A O 1
ATOM 1792 N N . ARG A 1 223 ? 14.906 -33.969 -20.344 1 93.06 223 ARG A N 1
ATOM 1793 C CA . ARG A 1 223 ? 15.305 -35.344 -20.062 1 93.06 223 ARG A CA 1
ATOM 1794 C C . ARG A 1 223 ? 16.625 -35.719 -20.75 1 93.06 223 ARG A C 1
ATOM 1796 O O . ARG A 1 223 ? 17.516 -36.281 -20.141 1 93.06 223 ARG A O 1
ATOM 1803 N N . ILE A 1 224 ? 16.703 -35.312 -21.922 1 94.62 224 ILE A N 1
ATOM 1804 C CA . ILE A 1 224 ? 17.875 -35.625 -22.719 1 94.62 224 ILE A CA 1
ATOM 1805 C C . ILE A 1 224 ? 19.109 -34.969 -22.094 1 94.62 224 ILE A C 1
ATOM 1807 O O . ILE A 1 224 ? 20.125 -35.625 -21.906 1 94.62 224 ILE A O 1
ATOM 1811 N N . ILE A 1 225 ? 19.016 -33.719 -21.766 1 93.12 225 ILE A N 1
ATOM 1812 C CA . ILE A 1 225 ? 20.188 -33 -21.266 1 93.12 225 ILE A CA 1
ATOM 1813 C C . ILE A 1 225 ? 20.547 -33.5 -19.875 1 93.12 225 ILE A C 1
ATOM 1815 O O . ILE A 1 225 ? 21.703 -33.438 -19.469 1 93.12 225 ILE A O 1
ATOM 1819 N N . LEU A 1 226 ? 19.625 -34.062 -19.156 1 91.94 226 LEU A N 1
ATOM 1820 C CA . LEU A 1 226 ? 19.891 -34.531 -17.797 1 91.94 226 LEU A CA 1
ATOM 1821 C C . LEU A 1 226 ? 20.359 -35.969 -17.812 1 91.94 226 LEU A C 1
ATOM 1823 O O . LEU A 1 226 ? 20.922 -36.469 -16.828 1 91.94 226 LEU A O 1
ATOM 1827 N N . SER A 1 227 ? 19.969 -36.719 -18.797 1 91.44 227 SER A N 1
ATOM 1828 C CA . SER A 1 227 ? 20.344 -38.125 -18.891 1 91.44 227 SER A CA 1
ATOM 1829 C C . SER A 1 227 ? 21.859 -38.281 -19.078 1 91.44 227 SER A C 1
ATOM 1831 O O . SER A 1 227 ? 22.438 -39.312 -18.719 1 91.44 227 SER A O 1
ATOM 1833 N N . ASP A 1 228 ? 22.484 -37.312 -19.672 1 86.75 228 ASP A N 1
ATOM 1834 C CA . ASP A 1 228 ? 23.938 -37.312 -19.891 1 86.75 228 ASP A CA 1
ATOM 1835 C C . ASP A 1 228 ? 24.531 -35.938 -19.578 1 86.75 228 ASP A C 1
ATOM 1837 O O . ASP A 1 228 ? 24.938 -35.219 -20.484 1 86.75 228 ASP A O 1
ATOM 1841 N N . ILE A 1 229 ? 24.719 -35.719 -18.297 1 88.62 229 ILE A N 1
ATOM 1842 C CA . ILE A 1 229 ? 25.031 -34.344 -17.859 1 88.62 229 ILE A CA 1
ATOM 1843 C C . ILE A 1 229 ? 26.5 -34.031 -18.156 1 88.62 229 ILE A C 1
ATOM 1845 O O . ILE A 1 229 ? 26.922 -32.875 -18.094 1 88.62 229 ILE A O 1
ATOM 1849 N N . ASP A 1 230 ? 27.281 -35.094 -18.391 1 85.94 230 ASP A N 1
ATOM 1850 C CA . ASP A 1 230 ? 28.688 -34.875 -18.656 1 85.94 230 ASP A CA 1
ATOM 1851 C C . ASP A 1 230 ? 28.922 -34.594 -20.141 1 85.94 230 ASP A C 1
ATOM 1853 O O . ASP A 1 230 ? 30.031 -34.219 -20.547 1 85.94 230 ASP A O 1
ATOM 1857 N N . SER A 1 231 ? 27.938 -34.75 -20.938 1 84.12 231 SER A N 1
ATOM 1858 C CA . SER A 1 231 ? 28.062 -34.5 -22.375 1 84.12 231 SER A CA 1
ATOM 1859 C C . SER A 1 231 ? 27.703 -33.062 -22.734 1 84.12 231 SER A C 1
ATOM 1861 O O . SER A 1 231 ? 27.031 -32.375 -21.969 1 84.12 231 SER A O 1
ATOM 1863 N N . HIS A 1 232 ? 28.312 -32.594 -23.891 1 86.19 232 HIS A N 1
ATOM 1864 C CA . HIS A 1 232 ? 27.969 -31.266 -24.406 1 86.19 232 HIS A CA 1
ATOM 1865 C C . HIS A 1 232 ? 27.031 -31.359 -25.594 1 86.19 232 HIS A C 1
ATOM 1867 O O . HIS A 1 232 ? 27.469 -31.609 -26.719 1 86.19 232 HIS A O 1
ATOM 1873 N N . ILE A 1 233 ? 25.812 -31.203 -25.328 1 91.44 233 ILE A N 1
ATOM 1874 C CA . ILE A 1 233 ? 24.812 -31.188 -26.391 1 91.44 233 ILE A CA 1
ATOM 1875 C C . ILE A 1 233 ? 24.5 -29.75 -26.797 1 91.44 233 ILE A C 1
ATOM 1877 O O . ILE A 1 233 ? 24.219 -28.906 -25.938 1 91.44 233 ILE A O 1
ATOM 1881 N N . THR A 1 234 ? 24.625 -29.453 -28.062 1 94.69 234 THR A N 1
ATOM 1882 C CA . THR A 1 234 ? 24.344 -28.094 -28.531 1 94.69 234 THR A CA 1
ATOM 1883 C C . THR A 1 234 ? 22.828 -27.891 -28.656 1 94.69 234 THR A C 1
ATOM 1885 O O . THR A 1 234 ? 22.062 -28.859 -28.75 1 94.69 234 THR A O 1
ATOM 1888 N N . ILE A 1 235 ? 22.438 -26.625 -28.688 1 96.44 235 ILE A N 1
ATOM 1889 C CA . ILE A 1 235 ? 21.031 -26.266 -28.859 1 96.44 235 ILE A CA 1
ATOM 1890 C C . ILE A 1 235 ? 20.516 -26.812 -30.188 1 96.44 235 ILE A C 1
ATOM 1892 O O . ILE A 1 235 ? 19.391 -27.312 -30.281 1 96.44 235 ILE A O 1
ATOM 1896 N N . LYS A 1 236 ? 21.359 -26.734 -31.219 1 96.25 236 LYS A N 1
ATOM 1897 C CA . LYS A 1 236 ? 20.984 -27.234 -32.531 1 96.25 236 LYS A CA 1
ATOM 1898 C C . LYS A 1 236 ? 20.734 -28.734 -32.531 1 96.25 236 LYS A C 1
ATOM 1900 O O . LYS A 1 236 ? 19.75 -29.203 -33.062 1 96.25 236 LYS A O 1
ATOM 1905 N N . GLU A 1 237 ? 21.625 -29.453 -31.922 1 96.06 237 GLU A N 1
ATOM 1906 C CA . GLU A 1 237 ? 21.469 -30.906 -31.797 1 96.06 237 GLU A CA 1
ATOM 1907 C C . GLU A 1 237 ? 20.219 -31.266 -31.016 1 96.06 237 GLU A C 1
ATOM 1909 O O . GLU A 1 237 ? 19.469 -32.156 -31.406 1 96.06 237 GLU A O 1
ATOM 1914 N N . LEU A 1 238 ? 20.062 -30.578 -29.922 1 96.44 238 LEU A N 1
ATOM 1915 C CA . LEU A 1 238 ? 18.922 -30.812 -29.062 1 96.44 238 LEU A CA 1
ATOM 1916 C C . LEU A 1 238 ? 17.609 -30.547 -29.797 1 96.44 238 LEU A C 1
ATOM 1918 O O . LEU A 1 238 ? 16.656 -31.312 -29.688 1 96.44 238 LEU A O 1
ATOM 1922 N N . SER A 1 239 ? 17.562 -29.453 -30.5 1 97.31 239 SER A N 1
ATOM 1923 C CA . SER A 1 239 ? 16.391 -29.094 -31.297 1 97.31 239 SER A CA 1
ATOM 1924 C C . SER A 1 239 ? 16.031 -30.188 -32.281 1 97.31 239 SER A C 1
ATOM 1926 O O . SER A 1 239 ? 14.859 -30.531 -32.469 1 97.31 239 SER A O 1
ATOM 1928 N N . HIS A 1 240 ? 17 -30.781 -32.938 1 96.81 240 HIS A N 1
ATOM 1929 C CA . HIS A 1 240 ? 16.781 -31.844 -33.906 1 96.81 240 HIS A CA 1
ATOM 1930 C C . HIS A 1 240 ? 16.234 -33.094 -33.219 1 96.81 240 HIS A C 1
ATOM 1932 O O . HIS A 1 240 ? 15.336 -33.75 -33.75 1 96.81 240 HIS A O 1
ATOM 1938 N N . ARG A 1 241 ? 16.703 -33.344 -32.125 1 95.94 241 ARG A N 1
ATOM 1939 C CA . ARG A 1 241 ? 16.328 -34.562 -31.422 1 95.94 241 ARG A CA 1
ATOM 1940 C C . ARG A 1 241 ? 14.875 -34.5 -30.953 1 95.94 241 ARG A C 1
ATOM 1942 O O . ARG A 1 241 ? 14.188 -35.531 -30.938 1 95.94 241 ARG A O 1
ATOM 1949 N N . VAL A 1 242 ? 14.453 -33.344 -30.578 1 96.88 242 VAL A N 1
ATOM 1950 C CA . VAL A 1 242 ? 13.117 -33.25 -30 1 96.88 242 VAL A CA 1
ATOM 1951 C C . VAL A 1 242 ? 12.133 -32.75 -31.047 1 96.88 242 VAL A C 1
ATOM 1953 O O . VAL A 1 242 ? 10.922 -32.719 -30.797 1 96.88 242 VAL A O 1
ATOM 1956 N N . GLY A 1 243 ? 12.562 -32.25 -32.188 1 96.5 243 GLY A N 1
ATOM 1957 C CA . GLY A 1 243 ? 11.727 -31.922 -33.344 1 96.5 243 GLY A CA 1
ATOM 1958 C C . GLY A 1 243 ? 11.102 -30.547 -33.25 1 96.5 243 GLY A C 1
ATOM 1959 O O . GLY A 1 243 ? 9.938 -30.359 -33.594 1 96.5 243 GLY A O 1
ATOM 1960 N N . ILE A 1 244 ? 11.719 -29.609 -32.688 1 95.38 244 ILE A N 1
ATOM 1961 C CA . ILE A 1 244 ? 11.281 -28.219 -32.688 1 95.38 244 ILE A CA 1
ATOM 1962 C C . ILE A 1 244 ? 12.461 -27.312 -33.031 1 95.38 244 ILE A C 1
ATOM 1964 O O . ILE A 1 244 ? 13.617 -27.672 -32.812 1 95.38 244 ILE A O 1
ATOM 1968 N N . ASN A 1 245 ? 12.203 -26.188 -33.625 1 96.25 245 ASN A N 1
ATOM 1969 C CA . ASN A 1 245 ? 13.305 -25.312 -34.031 1 96.25 245 ASN A CA 1
ATOM 1970 C C . ASN A 1 245 ? 13.992 -24.703 -32.812 1 96.25 245 ASN A C 1
ATOM 1972 O O . ASN A 1 245 ? 13.422 -24.672 -31.719 1 96.25 245 ASN A O 1
ATOM 1976 N N . SER A 1 246 ? 15.211 -24.219 -32.969 1 96.69 246 SER A N 1
ATOM 1977 C CA . SER A 1 246 ? 16.078 -23.781 -31.906 1 96.69 246 SER A CA 1
ATOM 1978 C C . SER A 1 246 ? 15.469 -22.609 -31.141 1 96.69 246 SER A C 1
ATOM 1980 O O . SER A 1 246 ? 15.555 -22.531 -29.922 1 96.69 246 SER A O 1
ATOM 1982 N N . THR A 1 247 ? 14.906 -21.734 -31.859 1 96.25 247 THR A N 1
ATOM 1983 C CA . THR A 1 247 ? 14.312 -20.562 -31.234 1 96.25 247 THR A CA 1
ATOM 1984 C C . THR A 1 247 ? 13.164 -20.953 -30.312 1 96.25 247 THR A C 1
ATOM 1986 O O . THR A 1 247 ? 13.109 -20.531 -29.156 1 96.25 247 THR A O 1
ATOM 1989 N N . ASP A 1 248 ? 12.273 -21.781 -30.812 1 95.12 248 ASP A N 1
ATOM 1990 C CA . ASP A 1 248 ? 11.133 -22.25 -30.047 1 95.12 248 ASP A CA 1
ATOM 1991 C C . ASP A 1 248 ? 11.578 -23.078 -28.844 1 95.12 248 ASP A C 1
ATOM 1993 O O . ASP A 1 248 ? 10.984 -23 -27.766 1 95.12 248 ASP A O 1
ATOM 1997 N N . LEU A 1 249 ? 12.594 -23.828 -29.109 1 96.75 249 LEU A N 1
ATOM 1998 C CA . LEU A 1 249 ? 13.141 -24.625 -28.031 1 96.75 249 LEU A CA 1
ATOM 1999 C C . LEU A 1 249 ? 13.617 -23.734 -26.875 1 96.75 249 LEU A C 1
ATOM 2001 O O . LEU A 1 249 ? 13.258 -23.969 -25.719 1 96.75 249 LEU A O 1
ATOM 2005 N N . GLN A 1 250 ? 14.352 -22.781 -27.172 1 96.06 250 GLN A N 1
ATOM 2006 C CA . GLN A 1 250 ? 14.914 -21.906 -26.156 1 96.06 250 GLN A CA 1
ATOM 2007 C C . GLN A 1 250 ? 13.812 -21.109 -25.453 1 96.06 250 GLN A C 1
ATOM 2009 O O . GLN A 1 250 ? 13.812 -21 -24.219 1 96.06 250 GLN A O 1
ATOM 2014 N N . LYS A 1 251 ? 12.922 -20.594 -26.25 1 92.19 251 LYS A N 1
ATOM 2015 C CA . LYS A 1 251 ? 11.828 -19.812 -25.688 1 92.19 251 LYS A CA 1
ATOM 2016 C C . LYS A 1 251 ? 10.922 -20.688 -24.812 1 92.19 251 LYS A C 1
ATOM 2018 O O . LYS A 1 251 ? 10.547 -20.281 -23.703 1 92.19 251 LYS A O 1
ATOM 2023 N N . GLY A 1 252 ? 10.609 -21.844 -25.297 1 91.88 252 GLY A N 1
ATOM 2024 C CA . GLY A 1 252 ? 9.766 -22.766 -24.562 1 91.88 252 GLY A CA 1
ATOM 2025 C C . GLY A 1 252 ? 10.391 -23.234 -23.266 1 91.88 252 GLY A C 1
ATOM 2026 O O . GLY A 1 252 ? 9.727 -23.281 -22.234 1 91.88 252 GLY A O 1
ATOM 2027 N N . PHE A 1 253 ? 11.648 -23.547 -23.391 1 93.69 253 PHE A N 1
ATOM 2028 C CA . PHE A 1 253 ? 12.359 -24 -22.203 1 93.69 253 PHE A CA 1
ATOM 2029 C C . PHE A 1 253 ? 12.375 -22.922 -21.125 1 93.69 253 PHE A C 1
ATOM 2031 O O . PHE A 1 253 ? 12.094 -23.203 -19.953 1 93.69 253 PHE A O 1
ATOM 2038 N N . LYS A 1 254 ? 12.648 -21.781 -21.5 1 91.31 254 LYS A N 1
ATOM 2039 C CA . LYS A 1 254 ? 12.68 -20.672 -20.562 1 91.31 254 LYS A CA 1
ATOM 2040 C C . LYS A 1 254 ? 11.297 -20.438 -19.953 1 91.31 254 LYS A C 1
ATOM 2042 O O . LYS A 1 254 ? 11.188 -20.188 -18.75 1 91.31 254 LYS A O 1
ATOM 2047 N N . ALA A 1 255 ? 10.312 -20.531 -20.734 1 84.56 255 ALA A N 1
ATOM 2048 C CA . ALA A 1 255 ? 8.953 -20.328 -20.25 1 84.56 255 ALA A CA 1
ATOM 2049 C C . ALA A 1 255 ? 8.539 -21.391 -19.25 1 84.56 255 ALA A C 1
ATOM 2051 O O . ALA A 1 255 ? 7.891 -21.094 -18.25 1 84.56 255 ALA A O 1
ATOM 2052 N N . ILE A 1 256 ? 8.953 -22.562 -19.516 1 85.62 256 ILE A N 1
ATOM 2053 C CA . ILE A 1 256 ? 8.516 -23.703 -18.734 1 85.62 256 ILE A CA 1
ATOM 2054 C C . ILE A 1 256 ? 9.383 -23.844 -17.484 1 85.62 256 ILE A C 1
ATOM 2056 O O . ILE A 1 256 ? 8.867 -24.109 -16.391 1 85.62 256 ILE A O 1
ATOM 2060 N N . TYR A 1 257 ? 10.648 -23.594 -17.641 1 86.25 257 TYR A N 1
ATOM 2061 C CA . TYR A 1 257 ? 11.531 -23.859 -16.516 1 86.25 257 TYR A CA 1
ATOM 2062 C C . TYR A 1 257 ? 12.086 -22.578 -15.93 1 86.25 257 TYR A C 1
ATOM 2064 O O . TYR A 1 257 ? 12.883 -22.609 -14.992 1 86.25 257 TYR A O 1
ATOM 2072 N N . GLN A 1 258 ? 11.75 -21.484 -16.469 1 82.38 258 GLN A N 1
ATOM 2073 C CA . GLN A 1 258 ? 12.008 -20.141 -15.953 1 82.38 258 GLN A CA 1
ATOM 2074 C C . GLN A 1 258 ? 13.492 -19.797 -16.031 1 82.38 258 GLN A C 1
ATOM 2076 O O . GLN A 1 258 ? 13.969 -18.922 -15.328 1 82.38 258 GLN A O 1
ATOM 2081 N N . CYS A 1 259 ? 14.281 -20.531 -16.766 1 88.12 259 CYS A N 1
ATOM 2082 C CA . CYS A 1 259 ? 15.688 -20.219 -17 1 88.12 259 CYS A CA 1
ATOM 2083 C C . CYS A 1 259 ? 16.172 -20.812 -18.328 1 88.12 259 CYS A C 1
ATOM 2085 O O . CYS A 1 259 ? 15.523 -21.719 -18.875 1 88.12 259 CYS A O 1
ATOM 2087 N N . PRO A 1 260 ? 17.266 -20.312 -18.844 1 94.44 260 PRO A N 1
ATOM 2088 C CA . PRO A 1 260 ? 17.797 -20.875 -20.094 1 94.44 260 PRO A CA 1
ATOM 2089 C C . PRO A 1 260 ? 18.312 -22.297 -19.922 1 94.44 260 PRO A C 1
ATOM 2091 O O . PRO A 1 260 ? 18.734 -22.688 -18.828 1 94.44 260 PRO A O 1
ATOM 2094 N N . ILE A 1 261 ? 18.391 -22.984 -21.016 1 94 261 ILE A N 1
ATOM 2095 C CA . ILE A 1 261 ? 18.719 -24.406 -21.047 1 94 261 ILE A CA 1
ATOM 2096 C C . ILE A 1 261 ? 20.062 -24.641 -20.375 1 94 261 ILE A C 1
ATOM 2098 O O . ILE A 1 261 ? 20.172 -25.484 -19.484 1 94 261 ILE A O 1
ATOM 2102 N N . TYR A 1 262 ? 21.016 -23.844 -20.703 1 93.38 262 TYR A N 1
ATOM 2103 C CA . TYR A 1 262 ? 22.344 -24.094 -20.188 1 93.38 262 TYR A CA 1
ATOM 2104 C C . TYR A 1 262 ? 22.453 -23.688 -18.719 1 93.38 262 TYR A C 1
ATOM 2106 O O . TYR A 1 262 ? 23.188 -24.312 -17.938 1 93.38 262 TYR A O 1
ATOM 2114 N N . ALA A 1 263 ? 21.781 -22.688 -18.344 1 94.12 263 ALA A N 1
ATOM 2115 C CA . ALA A 1 263 ? 21.719 -22.328 -16.922 1 94.12 263 ALA A CA 1
ATOM 2116 C C . ALA A 1 263 ? 21.078 -23.438 -16.094 1 94.12 263 ALA A C 1
ATOM 2118 O O . ALA A 1 263 ? 21.547 -23.75 -15 1 94.12 263 ALA A O 1
ATOM 2119 N N . TYR A 1 264 ? 20.031 -23.953 -16.688 1 92.56 264 TYR A N 1
ATOM 2120 C CA . TYR A 1 264 ? 19.359 -25.078 -16.031 1 92.56 264 TYR A CA 1
ATOM 2121 C C . TYR A 1 264 ? 20.312 -26.25 -15.852 1 92.56 264 TYR A C 1
ATOM 2123 O O . TYR A 1 264 ? 20.406 -26.812 -14.758 1 92.56 264 TYR A O 1
ATOM 2131 N N . LEU A 1 265 ? 21.016 -26.594 -16.859 1 93.25 265 LEU A N 1
ATOM 2132 C CA . LEU A 1 265 ? 21.969 -27.688 -16.828 1 93.25 265 LEU A CA 1
ATOM 2133 C C . LEU A 1 265 ? 23.078 -27.422 -15.82 1 93.25 265 LEU A C 1
ATOM 2135 O O . LEU A 1 265 ? 23.453 -28.312 -15.047 1 93.25 265 LEU A O 1
ATOM 2139 N N . LYS A 1 266 ? 23.547 -26.234 -15.852 1 93.31 266 LYS A N 1
ATOM 2140 C CA . LYS A 1 266 ? 24.594 -25.844 -14.906 1 93.31 266 LYS A CA 1
ATOM 2141 C C . LYS A 1 266 ? 24.141 -26.031 -13.469 1 93.31 266 LYS A C 1
ATOM 2143 O O . LYS A 1 266 ? 24.859 -26.641 -12.656 1 93.31 266 LYS A O 1
ATOM 2148 N N . SER A 1 267 ? 23.047 -25.562 -13.188 1 92.38 267 SER A N 1
ATOM 2149 C CA . SER A 1 267 ? 22.5 -25.688 -11.836 1 92.38 267 SER A CA 1
ATOM 2150 C C . SER A 1 267 ? 22.328 -27.156 -11.453 1 92.38 267 SER A C 1
ATOM 2152 O O . SER A 1 267 ? 22.641 -27.562 -10.336 1 92.38 267 SER A O 1
ATOM 2154 N N . TYR A 1 268 ? 21.797 -27.922 -12.336 1 90.81 268 TYR A N 1
ATOM 2155 C CA . TYR A 1 268 ? 21.594 -29.344 -12.094 1 90.81 268 TYR A CA 1
ATOM 2156 C C . TYR A 1 268 ? 22.922 -30.031 -11.812 1 90.81 268 TYR A C 1
ATOM 2158 O O . TYR A 1 268 ? 23.031 -30.844 -10.883 1 90.81 268 TYR A O 1
ATOM 2166 N N . ARG A 1 269 ? 23.906 -29.703 -12.586 1 92.88 269 ARG A N 1
ATOM 2167 C CA . ARG A 1 269 ? 25.25 -30.25 -12.391 1 92.88 269 ARG A CA 1
ATOM 2168 C C . ARG A 1 269 ? 25.781 -29.922 -11.008 1 92.88 269 ARG A C 1
ATOM 2170 O O . ARG A 1 269 ? 26.344 -30.781 -10.328 1 92.88 269 ARG A O 1
ATOM 2177 N N . MET A 1 270 ? 25.516 -28.703 -10.625 1 93.06 270 MET A N 1
ATOM 2178 C CA . MET A 1 270 ? 26.016 -28.266 -9.32 1 93.06 270 MET A CA 1
ATOM 2179 C C . MET A 1 270 ? 25.266 -28.984 -8.195 1 93.06 270 MET A C 1
ATOM 2181 O O . MET A 1 270 ? 25.859 -29.328 -7.18 1 93.06 270 MET A O 1
ATOM 2185 N N . LYS A 1 271 ? 24.062 -29.141 -8.328 1 90.06 271 LYS A N 1
ATOM 2186 C CA . LYS A 1 271 ? 23.281 -29.859 -7.324 1 90.06 271 LYS A CA 1
ATOM 2187 C C . LYS A 1 271 ? 23.734 -31.312 -7.219 1 90.06 271 LYS A C 1
ATOM 2189 O O . LYS A 1 271 ? 23.859 -31.859 -6.117 1 90.06 271 LYS A O 1
ATOM 2194 N N . LYS A 1 272 ? 23.938 -31.906 -8.32 1 90.69 272 LYS A N 1
ATOM 2195 C CA . LYS A 1 272 ? 24.469 -33.281 -8.344 1 90.69 272 LYS A CA 1
ATOM 2196 C C . LYS A 1 272 ? 25.844 -33.344 -7.688 1 90.69 272 LYS A C 1
ATOM 2198 O O . LYS A 1 272 ? 26.141 -34.281 -6.93 1 90.69 272 LYS A O 1
ATOM 2203 N N . ALA A 1 273 ? 26.625 -32.375 -7.996 1 93.06 273 ALA A N 1
ATOM 2204 C CA . ALA A 1 273 ? 27.938 -32.281 -7.383 1 93.06 273 ALA A CA 1
ATOM 2205 C C . ALA A 1 273 ? 27.844 -32.188 -5.863 1 93.06 273 ALA A C 1
ATOM 2207 O O . ALA A 1 273 ? 28.594 -32.812 -5.141 1 93.06 273 ALA A O 1
ATOM 2208 N N . LYS A 1 274 ? 26.969 -31.375 -5.484 1 91.5 274 LYS A N 1
ATOM 2209 C CA . LYS A 1 274 ? 26.75 -31.203 -4.051 1 91.5 274 LYS A CA 1
ATOM 2210 C C . LYS A 1 274 ? 26.438 -32.531 -3.381 1 91.5 274 LYS A C 1
ATOM 2212 O O . LYS A 1 274 ? 26.969 -32.844 -2.303 1 91.5 274 LYS A O 1
ATOM 2217 N N . GLU A 1 275 ? 25.594 -33.312 -3.973 1 89.62 275 GLU A N 1
ATOM 2218 C CA . GLU A 1 275 ? 25.234 -34.625 -3.459 1 89.62 275 GLU A CA 1
ATOM 2219 C C . GLU A 1 275 ? 26.469 -35.531 -3.406 1 89.62 275 GLU A C 1
ATOM 2221 O O . GLU A 1 275 ? 26.641 -36.312 -2.451 1 89.62 275 GLU A O 1
ATOM 2226 N N . LEU A 1 276 ? 27.234 -35.438 -4.367 1 91.38 276 LEU A N 1
ATOM 2227 C CA . LEU A 1 276 ? 28.406 -36.281 -4.488 1 91.38 276 LEU A CA 1
ATOM 2228 C C . LEU A 1 276 ? 29.484 -35.875 -3.488 1 91.38 276 LEU A C 1
ATOM 2230 O O . LEU A 1 276 ? 30.281 -36.719 -3.037 1 91.38 276 LEU A O 1
ATOM 2234 N N . LEU A 1 277 ? 29.484 -34.625 -3.184 1 90.31 277 LEU A N 1
ATOM 2235 C CA . LEU A 1 277 ? 30.469 -34.094 -2.258 1 90.31 277 LEU A CA 1
ATOM 2236 C C . LEU A 1 277 ? 30.297 -34.688 -0.863 1 90.31 277 LEU A C 1
ATOM 2238 O O . LEU A 1 277 ? 31.234 -34.688 -0.065 1 90.31 277 LEU A O 1
ATOM 2242 N N . MET A 1 278 ? 29.125 -35.094 -0.623 1 84.31 278 MET A N 1
ATOM 2243 C CA . MET A 1 278 ? 28.828 -35.719 0.672 1 84.31 278 MET A CA 1
ATOM 2244 C C . MET A 1 278 ? 29.406 -37.125 0.748 1 84.31 278 MET A C 1
ATOM 2246 O O . MET A 1 278 ? 29.562 -37.656 1.837 1 84.31 278 MET A O 1
ATOM 2250 N N . LYS A 1 279 ? 29.688 -37.625 -0.391 1 81.25 279 LYS A N 1
ATOM 2251 C CA . LYS A 1 279 ? 30.312 -38.938 -0.442 1 81.25 279 LYS A CA 1
ATOM 2252 C C . LYS A 1 279 ? 31.828 -38.812 -0.319 1 81.25 279 LYS A C 1
ATOM 2254 O O . LYS A 1 279 ? 32.5 -38.281 -1.217 1 81.25 279 LYS A O 1
ATOM 2259 N N . GLU A 1 280 ? 32.469 -39.25 0.638 1 71.81 280 GLU A N 1
ATOM 2260 C CA . GLU A 1 280 ? 33.844 -39.031 1.046 1 71.81 280 GLU A CA 1
ATOM 2261 C C . GLU A 1 280 ? 34.812 -39.656 0.051 1 71.81 280 GLU A C 1
ATOM 2263 O O . GLU A 1 280 ? 35.938 -39.156 -0.123 1 71.81 280 GLU A O 1
ATOM 2268 N N . GLU A 1 281 ? 34.5 -40.594 -0.707 1 85.06 281 GLU A N 1
ATOM 2269 C CA . GLU A 1 281 ? 35.438 -41.375 -1.487 1 85.06 281 GLU A CA 1
ATOM 2270 C C . GLU A 1 281 ? 35.781 -40.688 -2.809 1 85.06 281 GLU A C 1
ATOM 2272 O O . GLU A 1 281 ? 36.719 -41.094 -3.488 1 85.06 281 GLU A O 1
ATOM 2277 N N . LEU A 1 282 ? 35.156 -39.625 -3.145 1 89.19 282 LEU A N 1
ATOM 2278 C CA . LEU A 1 282 ? 35.406 -39 -4.445 1 89.19 282 LEU A CA 1
ATOM 2279 C C . LEU A 1 282 ? 36.188 -37.719 -4.305 1 89.19 282 LEU A C 1
ATOM 2281 O O . LEU A 1 282 ? 35.906 -36.906 -3.416 1 89.19 282 LEU A O 1
ATOM 2285 N N . THR A 1 283 ? 37.25 -37.625 -5.152 1 90.69 283 THR A N 1
ATOM 2286 C CA . THR A 1 283 ? 38 -36.344 -5.16 1 90.69 283 THR A CA 1
ATOM 2287 C C . THR A 1 283 ? 37.188 -35.25 -5.848 1 90.69 283 THR A C 1
ATOM 2289 O O . THR A 1 283 ? 36.25 -35.562 -6.605 1 90.69 283 THR A O 1
ATOM 2292 N N . ILE A 1 284 ? 37.469 -34.094 -5.621 1 92.19 284 ILE A N 1
ATOM 2293 C CA . ILE A 1 284 ? 36.781 -32.938 -6.219 1 92.19 284 ILE A CA 1
ATOM 2294 C C . ILE A 1 284 ? 36.938 -33 -7.738 1 92.19 284 ILE A C 1
ATOM 2296 O O . ILE A 1 284 ? 36 -32.688 -8.469 1 92.19 284 ILE A O 1
ATOM 2300 N N . ALA A 1 285 ? 38.156 -33.344 -8.117 1 92.06 285 ALA A N 1
ATOM 2301 C CA . ALA A 1 285 ? 38.438 -33.438 -9.547 1 92.06 285 ALA A CA 1
ATOM 2302 C C . ALA A 1 285 ? 37.562 -34.5 -10.211 1 92.06 285 ALA A C 1
ATOM 2304 O O . ALA A 1 285 ? 37.062 -34.281 -11.312 1 92.06 285 ALA A O 1
ATOM 2305 N N . HIS A 1 286 ? 37.438 -35.594 -9.578 1 93.38 286 HIS A N 1
ATOM 2306 C CA . HIS A 1 286 ? 36.594 -36.656 -10.102 1 93.38 286 HIS A CA 1
ATOM 2307 C C . HIS A 1 286 ? 35.125 -36.219 -10.164 1 93.38 286 HIS A C 1
ATOM 2309 O O . HIS A 1 286 ? 34.438 -36.531 -11.133 1 93.38 286 HIS A O 1
ATOM 2315 N N . ILE A 1 287 ? 34.688 -35.594 -9.148 1 94.25 287 ILE A N 1
ATOM 2316 C CA . ILE A 1 287 ? 33.312 -35.125 -9.094 1 94.25 287 ILE A CA 1
ATOM 2317 C C . ILE A 1 287 ? 33.062 -34.125 -10.234 1 94.25 287 ILE A C 1
ATOM 2319 O O . ILE A 1 287 ? 32.031 -34.188 -10.914 1 94.25 287 ILE A O 1
ATOM 2323 N N . ALA A 1 288 ? 34 -33.219 -10.414 1 94.12 288 ALA A N 1
ATOM 2324 C CA . ALA A 1 288 ? 33.906 -32.25 -11.508 1 94.12 288 ALA A CA 1
ATOM 2325 C C . ALA A 1 288 ? 33.719 -32.969 -12.852 1 94.12 288 ALA A C 1
ATOM 2327 O O . ALA A 1 288 ? 32.875 -32.562 -13.648 1 94.12 288 ALA A O 1
ATOM 2328 N N . ASN A 1 289 ? 34.5 -34 -13.055 1 92.12 289 ASN A N 1
ATOM 2329 C CA . ASN A 1 289 ? 34.406 -34.781 -14.297 1 92.12 289 ASN A CA 1
ATOM 2330 C C . ASN A 1 289 ? 33.062 -35.469 -14.43 1 92.12 289 ASN A C 1
ATOM 2332 O O . ASN A 1 289 ? 32.5 -35.562 -15.523 1 92.12 289 ASN A O 1
ATOM 2336 N N . LEU A 1 290 ? 32.625 -35.938 -13.383 1 91.25 290 LEU A N 1
ATOM 2337 C CA . LEU A 1 290 ? 31.375 -36.688 -13.375 1 91.25 290 LEU A CA 1
ATOM 2338 C C . LEU A 1 290 ? 30.203 -35.781 -13.766 1 91.25 290 LEU A C 1
ATOM 2340 O O . LEU A 1 290 ? 29.234 -36.25 -14.352 1 91.25 290 LEU A O 1
ATOM 2344 N N . VAL A 1 291 ? 30.406 -34.531 -13.461 1 93.19 291 VAL A N 1
ATOM 2345 C CA . VAL A 1 291 ? 29.281 -33.656 -13.75 1 93.19 291 VAL A CA 1
ATOM 2346 C C . VAL A 1 291 ? 29.594 -32.812 -14.992 1 93.19 291 VAL A C 1
ATOM 2348 O O . VAL A 1 291 ? 28.891 -31.844 -15.281 1 93.19 291 VAL A O 1
ATOM 2351 N N . GLY A 1 292 ? 30.656 -33.094 -15.703 1 91.25 292 GLY A N 1
ATOM 2352 C CA . GLY A 1 292 ? 30.844 -32.594 -17.047 1 91.25 292 GLY A CA 1
ATOM 2353 C C . GLY A 1 292 ? 31.875 -31.484 -17.125 1 91.25 292 GLY A C 1
ATOM 2354 O O . GLY A 1 292 ? 31.953 -30.766 -18.141 1 91.25 292 GLY A O 1
ATOM 2355 N N . TYR A 1 293 ? 32.594 -31.234 -16.109 1 92.81 293 TYR A N 1
ATOM 2356 C CA . TYR A 1 293 ? 33.625 -30.219 -16.141 1 92.81 293 TYR A CA 1
ATOM 2357 C C . TYR A 1 293 ? 35 -30.844 -16.344 1 92.81 293 TYR A C 1
ATOM 2359 O O . TYR A 1 293 ? 35.406 -31.734 -15.578 1 92.81 293 TYR A O 1
ATOM 2367 N N . THR A 1 294 ? 35.656 -30.328 -17.344 1 89.31 294 THR A N 1
ATOM 2368 C CA . THR A 1 294 ? 37.031 -30.781 -17.578 1 89.31 294 THR A CA 1
ATOM 2369 C C . THR A 1 294 ? 38.031 -29.891 -16.859 1 89.31 294 THR A C 1
ATOM 2371 O O . THR A 1 294 ? 39.188 -30.281 -16.65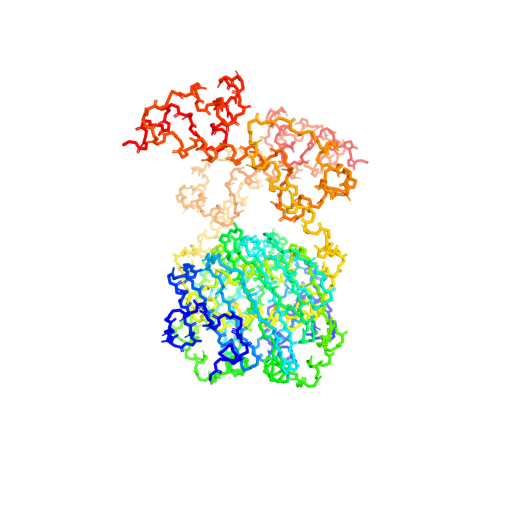6 1 89.31 294 THR A O 1
ATOM 2374 N N . ASN A 1 295 ? 37.531 -28.797 -16.547 1 91.81 295 ASN A N 1
ATOM 2375 C CA . ASN A 1 295 ? 38.375 -27.812 -15.859 1 91.81 295 ASN A CA 1
ATOM 2376 C C . ASN A 1 295 ? 37.938 -27.609 -14.414 1 91.81 295 ASN A C 1
ATOM 2378 O O . ASN A 1 295 ? 36.844 -27.078 -14.164 1 91.81 295 ASN A O 1
ATOM 2382 N N . ASN A 1 296 ? 38.812 -27.922 -13.477 1 92.62 296 ASN A N 1
ATOM 2383 C CA . ASN A 1 296 ? 38.469 -27.875 -12.055 1 92.62 296 ASN A CA 1
ATOM 2384 C C . ASN A 1 296 ? 38.25 -26.438 -11.578 1 92.62 296 ASN A C 1
ATOM 2386 O O . ASN A 1 296 ? 37.406 -26.203 -10.703 1 92.62 296 ASN A O 1
ATOM 2390 N N . SER A 1 297 ? 38.969 -25.594 -12.164 1 93.62 297 SER A N 1
ATOM 2391 C CA . SER A 1 297 ? 38.812 -24.188 -11.766 1 93.62 297 SER A CA 1
ATOM 2392 C C . SER A 1 297 ? 37.438 -23.656 -12.156 1 93.62 297 SER A C 1
ATOM 2394 O O . SER A 1 297 ? 36.781 -22.953 -11.375 1 93.62 297 SER A O 1
ATOM 2396 N N . LYS A 1 298 ? 37.031 -24.016 -13.352 1 94.44 298 LYS A N 1
ATOM 2397 C CA . LYS A 1 298 ? 35.719 -23.594 -13.82 1 94.44 298 LYS A CA 1
ATOM 2398 C C . LYS A 1 298 ? 34.594 -24.234 -12.992 1 94.44 298 LYS A C 1
ATOM 2400 O O . LYS A 1 298 ? 33.594 -23.609 -12.703 1 94.44 298 LYS A O 1
ATOM 2405 N N . PHE A 1 299 ? 34.844 -25.453 -12.617 1 95.56 299 PHE A N 1
ATOM 2406 C CA . PHE A 1 299 ? 33.906 -26.172 -11.766 1 95.56 299 PHE A CA 1
ATOM 2407 C C . PHE A 1 299 ? 33.781 -25.5 -10.406 1 95.56 299 PHE A C 1
ATOM 2409 O O . PHE A 1 299 ? 32.688 -25.219 -9.938 1 95.56 299 PHE A O 1
ATOM 2416 N N . SER A 1 300 ? 34.875 -25.219 -9.805 1 94.75 300 SER A N 1
ATOM 2417 C CA . SER A 1 300 ? 34.875 -24.625 -8.477 1 94.75 300 SER A CA 1
ATOM 2418 C C . SER A 1 300 ? 34.188 -23.266 -8.477 1 94.75 300 SER A C 1
ATOM 2420 O O . SER A 1 300 ? 33.438 -22.922 -7.543 1 94.75 300 SER A O 1
ATOM 2422 N N . LYS A 1 301 ? 34.438 -22.531 -9.492 1 95.62 301 LYS A N 1
ATOM 2423 C CA . LYS A 1 301 ? 33.812 -21.219 -9.633 1 95.62 301 LYS A CA 1
ATOM 2424 C C . LYS A 1 301 ? 32.312 -21.344 -9.75 1 95.62 301 LYS A C 1
ATOM 2426 O O . LYS A 1 301 ? 31.562 -20.609 -9.102 1 95.62 301 LYS A O 1
ATOM 2431 N N . ALA A 1 302 ? 31.844 -22.203 -10.555 1 94.69 302 ALA A N 1
ATOM 2432 C CA . ALA A 1 302 ? 30.422 -22.422 -10.773 1 94.69 302 ALA A CA 1
ATOM 2433 C C . ALA A 1 302 ? 29.734 -22.875 -9.492 1 94.69 302 ALA A C 1
ATOM 2435 O O . ALA A 1 302 ? 28.625 -22.438 -9.18 1 94.69 302 ALA A O 1
ATOM 2436 N N . PHE A 1 303 ? 30.406 -23.75 -8.812 1 95.31 303 PHE A N 1
ATOM 2437 C CA . PHE A 1 303 ? 29.859 -24.266 -7.562 1 95.31 303 PHE A CA 1
ATOM 2438 C C . PHE A 1 303 ? 29.734 -23.156 -6.527 1 95.31 303 PHE A C 1
ATOM 2440 O O . PHE A 1 303 ? 28.703 -23.031 -5.867 1 95.31 303 PHE A O 1
ATOM 2447 N N . LYS A 1 304 ? 30.703 -22.328 -6.426 1 94.5 304 LYS A N 1
ATOM 2448 C CA . LYS A 1 304 ? 30.672 -21.203 -5.488 1 94.5 304 LYS A CA 1
ATOM 2449 C C . LYS A 1 304 ? 29.562 -20.219 -5.852 1 94.5 304 LYS A C 1
ATOM 2451 O O . LYS A 1 304 ? 28.891 -19.672 -4.969 1 94.5 304 LYS A O 1
ATOM 2456 N N . GLU A 1 305 ? 29.453 -20.031 -7.086 1 94.69 305 GLU A N 1
ATOM 2457 C CA . GLU A 1 305 ? 28.406 -19.141 -7.566 1 94.69 305 GLU A CA 1
ATOM 2458 C C . GLU A 1 305 ? 27.016 -19.656 -7.195 1 94.69 305 GLU A C 1
ATOM 2460 O O . GLU A 1 305 ? 26.125 -18.875 -6.852 1 94.69 305 GLU A O 1
ATOM 2465 N N . GLU A 1 306 ? 26.859 -20.875 -7.289 1 91.94 306 GLU A N 1
ATOM 2466 C CA . GLU A 1 306 ? 25.562 -21.5 -7.039 1 91.94 306 GLU A CA 1
ATOM 2467 C C . GLU A 1 306 ? 25.266 -21.609 -5.543 1 91.94 306 GLU A C 1
ATOM 2469 O O . GLU A 1 306 ? 24.141 -21.359 -5.105 1 91.94 306 GLU A O 1
ATOM 2474 N N . PHE A 1 307 ? 26.297 -21.891 -4.707 1 91.31 307 PHE A N 1
ATOM 2475 C CA . PHE A 1 307 ? 26.016 -22.25 -3.322 1 91.31 307 PHE A CA 1
ATOM 2476 C C . PHE A 1 307 ? 26.734 -21.297 -2.363 1 91.31 307 PHE A C 1
ATOM 2478 O O . PHE A 1 307 ? 26.562 -21.391 -1.147 1 91.31 307 PHE A O 1
ATOM 2485 N N . GLY A 1 308 ? 27.5 -20.453 -2.846 1 91.62 308 GLY A N 1
ATOM 2486 C CA . GLY A 1 308 ? 28.172 -19.438 -2.035 1 91.62 308 GLY A CA 1
ATOM 2487 C C . GLY A 1 308 ? 29.484 -19.922 -1.461 1 91.62 308 GLY A C 1
ATOM 2488 O O . GLY A 1 308 ? 30.297 -19.109 -0.993 1 91.62 308 GLY A O 1
ATOM 2489 N N . LEU A 1 309 ? 29.734 -21.266 -1.488 1 92.19 309 LEU A N 1
ATOM 2490 C CA . LEU A 1 309 ? 30.969 -21.844 -0.99 1 92.19 309 LEU A CA 1
ATOM 2491 C C . LEU A 1 309 ? 31.656 -22.656 -2.076 1 92.19 309 LEU A C 1
ATOM 2493 O O . LEU A 1 309 ? 31 -23.219 -2.957 1 92.19 309 LEU A O 1
ATOM 2497 N N . SER A 1 310 ? 32.969 -22.812 -1.891 1 93 310 SER A N 1
ATOM 2498 C CA . SER A 1 310 ? 33.688 -23.703 -2.795 1 93 310 SER A CA 1
ATOM 2499 C C . SER A 1 310 ? 33.406 -25.172 -2.469 1 93 310 SER A C 1
ATOM 2501 O O . SER A 1 310 ? 33 -25.5 -1.354 1 93 310 SER A O 1
ATOM 2503 N N . PRO A 1 311 ? 33.625 -26 -3.439 1 92.88 311 PRO A N 1
ATOM 2504 C CA . PRO A 1 311 ? 33.406 -27.422 -3.174 1 92.88 311 PRO A CA 1
ATOM 2505 C C . PRO A 1 311 ? 34.188 -27.922 -1.966 1 92.88 311 PRO A C 1
ATOM 2507 O O . PRO A 1 311 ? 33.656 -28.672 -1.146 1 92.88 311 PRO A O 1
ATOM 2510 N N . SER A 1 312 ? 35.438 -27.5 -1.857 1 90.19 312 SER A N 1
ATOM 2511 C CA . SER A 1 312 ? 36.25 -27.938 -0.749 1 90.19 312 SER A CA 1
ATOM 2512 C C . SER A 1 312 ? 35.719 -27.453 0.589 1 90.19 312 SER A C 1
ATOM 2514 O O . SER A 1 312 ? 35.656 -28.219 1.555 1 90.19 312 SER A O 1
ATOM 2516 N N . LYS A 1 313 ? 35.375 -26.234 0.676 1 90.38 313 LYS A N 1
ATOM 2517 C CA . LYS A 1 313 ? 34.812 -25.656 1.902 1 90.38 313 LYS A CA 1
ATOM 2518 C C . LYS A 1 313 ? 33.469 -26.297 2.258 1 90.38 313 LYS A C 1
ATOM 2520 O O . LYS A 1 313 ? 33.188 -26.531 3.434 1 90.38 313 LYS A O 1
ATOM 2525 N N . TYR A 1 314 ? 32.719 -26.578 1.225 1 90.56 314 TYR A N 1
ATOM 2526 C CA . TYR A 1 314 ? 31.422 -27.203 1.445 1 90.56 314 TYR A CA 1
ATOM 2527 C C . TYR A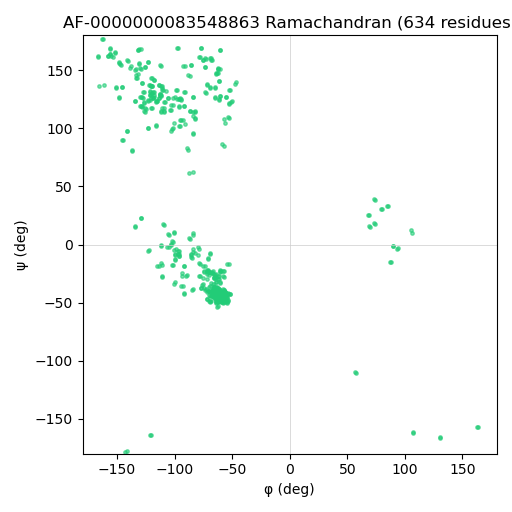 1 314 ? 31.578 -28.594 2.051 1 90.56 314 TYR A C 1
ATOM 2529 O O . TYR A 1 314 ? 30.844 -28.969 2.971 1 90.56 314 TYR A O 1
ATOM 2537 N N . ARG A 1 315 ? 32.5 -29.297 1.602 1 86.31 315 ARG A N 1
ATOM 2538 C CA . ARG A 1 315 ? 32.75 -30.656 2.092 1 86.31 315 ARG A CA 1
ATOM 2539 C C . ARG A 1 315 ? 33.156 -30.641 3.564 1 86.31 315 ARG A C 1
ATOM 2541 O O . ARG A 1 315 ? 32.719 -31.5 4.34 1 86.31 315 ARG A O 1
ATOM 2548 N N . ILE A 1 316 ? 33.906 -29.609 3.867 1 82.06 316 ILE A N 1
ATOM 2549 C CA . ILE A 1 316 ? 34.344 -29.484 5.246 1 82.06 316 ILE A CA 1
ATOM 2550 C C . ILE A 1 316 ? 33.188 -29.094 6.141 1 82.06 316 ILE A C 1
ATOM 2552 O O . ILE A 1 316 ? 33.031 -29.609 7.246 1 82.06 316 ILE A O 1
ATOM 2556 N N . SER A 1 317 ? 32.344 -28.188 5.691 1 79.19 317 SER A N 1
ATOM 2557 C CA . SER A 1 317 ? 31.234 -27.656 6.48 1 79.19 317 SER A CA 1
ATOM 2558 C C . SER A 1 317 ? 30.125 -28.672 6.645 1 79.19 317 SER A C 1
ATOM 2560 O O . SER A 1 317 ? 29.375 -28.641 7.629 1 79.19 317 SER A O 1
ATOM 2562 N N . SER A 1 318 ? 29.812 -29.391 5.77 1 69.69 318 SER A N 1
ATOM 2563 C CA . SER A 1 318 ? 28.719 -30.344 5.773 1 69.69 318 SER A CA 1
ATOM 2564 C C . SER A 1 318 ? 29.094 -31.625 6.516 1 69.69 318 SER A C 1
ATOM 2566 O O . SER A 1 318 ? 28.266 -32.531 6.668 1 69.69 318 SER A O 1
ATOM 2568 N N . ARG A 1 319 ? 30.359 -31.719 7.008 1 61.41 319 ARG A N 1
ATOM 2569 C CA . ARG A 1 319 ? 30.797 -32.781 7.898 1 61.41 319 ARG A CA 1
ATOM 2570 C C . ARG A 1 319 ? 30.469 -32.438 9.352 1 61.41 319 ARG A C 1
ATOM 2572 O O . ARG A 1 319 ? 30.594 -31.297 9.766 1 61.41 319 ARG A O 1
ATOM 2579 N N . MET B 1 1 ? -25.938 18.484 2.859 1 44.69 1 MET B N 1
ATOM 2580 C CA . MET B 1 1 ? -24.953 19.516 3.178 1 44.69 1 MET B CA 1
ATOM 2581 C C . MET B 1 1 ? -23.781 18.922 3.961 1 44.69 1 MET B C 1
ATOM 2583 O O . MET B 1 1 ? -23.969 18.047 4.805 1 44.69 1 MET B O 1
ATOM 2587 N N . ARG B 1 2 ? -22.484 19.094 3.422 1 59.28 2 ARG B N 1
ATOM 2588 C CA . ARG B 1 2 ? -21.297 18.594 4.117 1 59.28 2 ARG B CA 1
ATOM 2589 C C . ARG B 1 2 ? -21.141 19.25 5.484 1 59.28 2 ARG B C 1
ATOM 2591 O O . ARG B 1 2 ? -21.438 20.438 5.645 1 59.28 2 ARG B O 1
ATOM 2598 N N . ARG B 1 3 ? -21.062 18.453 6.516 1 66.44 3 ARG B N 1
ATOM 2599 C CA . ARG B 1 3 ? -20.906 19.031 7.848 1 66.44 3 ARG B CA 1
ATOM 2600 C C . ARG B 1 3 ? -19.719 20 7.895 1 66.44 3 ARG B C 1
ATOM 2602 O O . ARG B 1 3 ? -19.688 20.891 8.742 1 66.44 3 ARG B O 1
ATOM 2609 N N . PHE B 1 4 ? -18.922 19.781 6.828 1 63.31 4 PHE B N 1
ATOM 2610 C CA . PHE B 1 4 ? -17.844 20.734 6.656 1 63.31 4 PHE B CA 1
ATOM 2611 C C . PHE B 1 4 ? -18.375 22.156 6.543 1 63.31 4 PHE B C 1
ATOM 2613 O O . PHE B 1 4 ? -17.812 23.078 7.125 1 63.31 4 PHE B O 1
ATOM 2620 N N . ASP B 1 5 ? -19.469 22.25 5.848 1 65.19 5 ASP B N 1
ATOM 2621 C CA . ASP B 1 5 ? -20.094 23.562 5.664 1 65.19 5 ASP B CA 1
ATOM 2622 C C . ASP B 1 5 ? -20.609 24.109 6.996 1 65.19 5 ASP B C 1
ATOM 2624 O O . ASP B 1 5 ? -20.578 25.328 7.215 1 65.19 5 ASP B O 1
ATOM 2628 N N . GLU B 1 6 ? -20.922 23.172 7.797 1 66.44 6 GLU B N 1
ATOM 2629 C CA . GLU B 1 6 ? -21.484 23.594 9.07 1 66.44 6 GLU B CA 1
ATOM 2630 C C . GLU B 1 6 ? -20.391 23.734 10.141 1 66.44 6 GLU B C 1
ATOM 2632 O O . GLU B 1 6 ? -20.438 24.656 10.953 1 66.44 6 GLU B O 1
ATOM 2637 N N . ASP B 1 7 ? -19.484 22.844 9.992 1 59.81 7 ASP B N 1
ATOM 2638 C CA . ASP B 1 7 ? -18.562 22.703 11.109 1 59.81 7 ASP B CA 1
ATOM 2639 C C . ASP B 1 7 ? -17.25 23.422 10.828 1 59.81 7 ASP B C 1
ATOM 2641 O O . ASP B 1 7 ? -16.547 23.828 11.758 1 59.81 7 ASP B O 1
ATOM 2645 N N . MET B 1 8 ? -16.844 23.422 9.594 1 59.28 8 MET B N 1
ATOM 2646 C CA . MET B 1 8 ? -15.516 23.953 9.336 1 59.28 8 MET B CA 1
ATOM 2647 C C . MET B 1 8 ? -15.555 25.484 9.203 1 59.28 8 MET B C 1
ATOM 2649 O O . MET B 1 8 ? -15.25 26.016 8.133 1 59.28 8 MET B O 1
ATOM 2653 N N . ASN B 1 9 ? -15.938 26.078 10.266 1 58.31 9 ASN B N 1
ATOM 2654 C CA . ASN B 1 9 ? -16.031 27.531 10.414 1 58.31 9 ASN B CA 1
ATOM 2655 C C . ASN B 1 9 ? -14.695 28.203 10.164 1 58.31 9 ASN B C 1
ATOM 2657 O O . ASN B 1 9 ? -14.641 29.281 9.555 1 58.31 9 ASN B O 1
ATOM 2661 N N . MET B 1 10 ? -13.633 27.344 10.359 1 61.47 10 MET B N 1
ATOM 2662 C CA . MET B 1 10 ? -12.312 27.969 10.273 1 61.47 10 MET B CA 1
ATOM 2663 C C . MET B 1 10 ? -11.977 28.328 8.828 1 61.47 10 MET B C 1
ATOM 2665 O O . MET B 1 10 ? -11.289 29.328 8.578 1 61.47 10 MET B O 1
ATOM 2669 N N . PHE B 1 11 ? -12.578 27.609 7.906 1 75.06 11 PHE B N 1
ATOM 2670 C CA . PHE B 1 11 ? -12.188 27.844 6.52 1 75.06 11 PHE B CA 1
ATOM 2671 C C . PHE B 1 11 ? -13.195 28.75 5.816 1 75.06 11 PHE B C 1
ATOM 2673 O O . PHE B 1 11 ? -12.914 29.266 4.734 1 75.06 11 PHE B O 1
ATOM 2680 N N . ARG B 1 12 ? -14.289 29.047 6.445 1 74.56 12 ARG B N 1
ATOM 2681 C CA . ARG B 1 12 ? -15.391 29.703 5.758 1 74.56 12 ARG B CA 1
ATOM 2682 C C . ARG B 1 12 ? -14.969 31.078 5.238 1 74.56 12 ARG B C 1
ATOM 2684 O O . ARG B 1 12 ? -15.32 31.453 4.121 1 74.56 12 ARG B O 1
ATOM 2691 N N . TYR B 1 13 ? -14.148 31.781 6.02 1 78.62 13 TYR B N 1
ATOM 2692 C CA . TYR B 1 13 ? -13.875 33.156 5.672 1 78.62 13 TYR B CA 1
ATOM 2693 C C . TYR B 1 13 ? -12.789 33.25 4.598 1 78.62 13 TYR B C 1
ATOM 2695 O O . TYR B 1 13 ? -12.594 34.312 3.988 1 78.62 13 TYR B O 1
ATOM 2703 N N . ILE B 1 14 ? -12.18 32.094 4.285 1 86.88 14 ILE B N 1
ATOM 2704 C CA . ILE B 1 14 ? -11.094 32.188 3.312 1 86.88 14 ILE B CA 1
ATOM 2705 C C . ILE B 1 14 ? -11.555 31.625 1.974 1 86.88 14 ILE B C 1
ATOM 2707 O O . ILE B 1 14 ? -10.797 31.625 1.001 1 86.88 14 ILE B O 1
ATOM 2711 N N . ILE B 1 15 ? -12.773 31.141 1.929 1 89.62 15 ILE B N 1
ATOM 2712 C CA . ILE B 1 15 ? -13.273 30.5 0.719 1 89.62 15 ILE B CA 1
ATOM 2713 C C . ILE B 1 15 ? -13.812 31.547 -0.245 1 89.62 15 ILE B C 1
ATOM 2715 O O . ILE B 1 15 ? -14.641 32.375 0.132 1 89.62 15 ILE B O 1
ATOM 2719 N N . GLY B 1 16 ? -13.328 31.516 -1.471 1 91.19 16 GLY B N 1
ATOM 2720 C CA . GLY B 1 16 ? -13.773 32.438 -2.5 1 91.19 16 GLY B CA 1
ATOM 2721 C C . GLY B 1 16 ? -14.93 31.906 -3.324 1 91.19 16 GLY B C 1
ATOM 2722 O O . GLY B 1 16 ? -15.812 32.656 -3.727 1 91.19 16 GLY B O 1
ATOM 2723 N N . SER B 1 17 ? -14.891 30.688 -3.68 1 92.06 17 SER B N 1
ATOM 2724 C CA . SER B 1 17 ? -15.945 30.062 -4.469 1 92.06 17 SER B CA 1
ATOM 2725 C C . SER B 1 17 ? -16.109 28.594 -4.098 1 92.06 17 SER B C 1
ATOM 2727 O O . SER B 1 17 ? -15.219 28 -3.488 1 92.06 17 SER B O 1
ATOM 2729 N N . LYS B 1 18 ? -17.312 28.156 -4.363 1 91 18 LYS B N 1
ATOM 2730 C CA . LYS B 1 18 ? -17.688 26.766 -4.109 1 91 18 LYS B CA 1
ATOM 2731 C C . LYS B 1 18 ? -18.297 26.125 -5.352 1 91 18 LYS B C 1
ATOM 2733 O O . LYS B 1 18 ? -19.109 26.734 -6.043 1 91 18 LYS B O 1
ATOM 2738 N N . GLU B 1 19 ? -17.797 24.922 -5.691 1 92.12 19 GLU B N 1
ATOM 2739 C CA . GLU B 1 19 ? -18.328 24.156 -6.816 1 92.12 19 GLU B CA 1
ATOM 2740 C C . GLU B 1 19 ? -18.703 22.734 -6.395 1 92.12 19 GLU B C 1
ATOM 2742 O O . GLU B 1 19 ? -17.906 22.031 -5.754 1 92.12 19 GLU B O 1
ATOM 2747 N N . ILE B 1 20 ? -19.922 22.375 -6.68 1 89.88 20 ILE B N 1
ATOM 2748 C CA . ILE B 1 20 ? -20.359 21.016 -6.391 1 89.88 20 ILE B CA 1
ATOM 2749 C C . ILE B 1 20 ? -20.125 20.125 -7.609 1 89.88 20 ILE B C 1
ATOM 2751 O O . ILE B 1 20 ? -20.578 20.438 -8.711 1 89.88 20 ILE B O 1
ATOM 2755 N N . THR B 1 21 ? -19.344 19.156 -7.402 1 84.56 21 THR B N 1
ATOM 2756 C CA . THR B 1 21 ? -19.047 18.203 -8.469 1 84.56 21 THR B CA 1
ATOM 2757 C C . THR B 1 21 ? -19.391 16.781 -8.039 1 84.56 21 THR B C 1
ATOM 2759 O O . THR B 1 21 ? -18.594 16.094 -7.398 1 84.56 21 THR B O 1
ATOM 2762 N N . GLY B 1 22 ? -20.562 16.25 -8.469 1 80.31 22 GLY B N 1
ATOM 2763 C CA . GLY B 1 22 ? -20.922 14.898 -8.102 1 80.31 22 GLY B CA 1
ATOM 2764 C C . GLY B 1 22 ? -20.969 14.68 -6.598 1 80.31 22 GLY B C 1
ATOM 2765 O O . GLY B 1 22 ? -21.75 15.328 -5.895 1 80.31 22 GLY B O 1
ATOM 2766 N N . ASP B 1 23 ? -19.969 13.875 -6.129 1 80.88 23 ASP B N 1
ATOM 2767 C CA . ASP B 1 23 ? -19.969 13.492 -4.719 1 80.88 23 ASP B CA 1
ATOM 2768 C C . ASP B 1 23 ? -18.984 14.336 -3.926 1 80.88 23 ASP B C 1
ATOM 2770 O O . ASP B 1 23 ? -18.719 14.055 -2.756 1 80.88 23 ASP B O 1
ATOM 2774 N N . SER B 1 24 ? -18.484 15.391 -4.613 1 89.88 24 SER B N 1
ATOM 2775 C CA . SER B 1 24 ? -17.5 16.219 -3.92 1 89.88 24 SER B CA 1
ATOM 2776 C C . SER B 1 24 ? -17.844 17.703 -4.027 1 89.88 24 SER B C 1
ATOM 2778 O O . SER B 1 24 ? -18.656 18.094 -4.867 1 89.88 24 SER B O 1
ATOM 2780 N N . VAL B 1 25 ? -17.375 18.453 -3.115 1 92 25 VAL B N 1
ATOM 2781 C CA . VAL B 1 25 ? -17.453 19.906 -3.129 1 92 25 VAL B CA 1
ATOM 2782 C C . VAL B 1 25 ? -16.047 20.5 -3.156 1 92 25 VAL B C 1
ATOM 2784 O O . VAL B 1 25 ? -15.195 20.125 -2.354 1 92 25 VAL B O 1
ATOM 2787 N N . VAL B 1 26 ? -15.82 21.359 -4.098 1 93.5 26 VAL B N 1
ATOM 2788 C CA . VAL B 1 26 ? -14.539 22.047 -4.215 1 93.5 26 VAL B CA 1
ATOM 2789 C C . VAL B 1 26 ? -14.664 23.469 -3.666 1 93.5 26 VAL B C 1
ATOM 2791 O O . VAL B 1 26 ? -15.508 24.25 -4.117 1 93.5 26 VAL B O 1
ATOM 2794 N N . TYR B 1 27 ? -13.883 23.75 -2.682 1 93.06 27 TYR B N 1
ATOM 2795 C CA . TYR B 1 27 ? -13.773 25.094 -2.121 1 93.06 27 TYR B CA 1
ATOM 2796 C C . TYR B 1 27 ? -12.492 25.766 -2.582 1 93.06 27 TYR B C 1
ATOM 2798 O O . TYR B 1 27 ? -11.398 25.359 -2.203 1 93.06 27 TYR B O 1
ATOM 2806 N N . ASN B 1 28 ? -12.648 26.812 -3.318 1 94.38 28 ASN B N 1
ATOM 2807 C CA . ASN B 1 28 ? -11.484 27.562 -3.779 1 94.38 28 ASN B CA 1
ATOM 2808 C C . ASN B 1 28 ? -11.125 28.688 -2.816 1 94.38 28 ASN B C 1
ATOM 2810 O O . ASN B 1 28 ? -11.992 29.453 -2.396 1 94.38 28 ASN B O 1
ATOM 2814 N N . ILE B 1 29 ? -9.906 28.75 -2.494 1 93.94 29 ILE B N 1
ATOM 2815 C CA . ILE B 1 29 ? -9.438 29.781 -1.59 1 93.94 29 ILE B CA 1
ATOM 2816 C C . ILE B 1 29 ? -9.508 31.141 -2.285 1 93.94 29 ILE B C 1
ATOM 2818 O O . ILE B 1 29 ? -9.148 31.266 -3.457 1 93.94 29 ILE B O 1
ATOM 2822 N N . SER B 1 30 ? -10.016 32.156 -1.562 1 93.12 30 SER B N 1
ATOM 2823 C CA . SER B 1 30 ? -10.078 33.5 -2.098 1 93.12 30 SER B CA 1
ATOM 2824 C C . SER B 1 30 ? -8.68 34.031 -2.373 1 93.12 30 SER B C 1
ATOM 2826 O O . SER B 1 30 ? -7.754 33.812 -1.586 1 93.12 30 SER B O 1
ATOM 2828 N N . VAL B 1 31 ? -8.516 34.844 -3.377 1 91.44 31 VAL B N 1
ATOM 2829 C CA . VAL B 1 31 ? -7.23 35.406 -3.787 1 91.44 31 VAL B CA 1
ATOM 2830 C C . VAL B 1 31 ? -6.691 36.312 -2.691 1 91.44 31 VAL B C 1
ATOM 2832 O O . VAL B 1 31 ? -5.477 36.5 -2.57 1 91.44 31 VAL B O 1
ATOM 2835 N N . GLU B 1 32 ? -7.574 36.875 -1.883 1 90.06 32 GLU B N 1
ATOM 2836 C CA . GLU B 1 32 ? -7.188 37.781 -0.807 1 90.06 32 GLU B CA 1
ATOM 2837 C C . GLU B 1 32 ? -6.492 37.031 0.327 1 90.06 32 GLU B C 1
ATOM 2839 O O . GLU B 1 32 ? -5.688 37.625 1.06 1 90.06 32 GLU B O 1
ATOM 2844 N N . PHE B 1 33 ? -6.801 35.781 0.326 1 90 33 PHE B N 1
ATOM 2845 C CA . PHE B 1 33 ? -6.344 35.031 1.501 1 90 33 PHE B CA 1
ATOM 2846 C C . PHE B 1 33 ? -5.301 34 1.118 1 90 33 PHE B C 1
ATOM 2848 O O . PHE B 1 33 ? -4.59 33.469 1.98 1 90 33 PHE B O 1
ATOM 2855 N N . GLY B 1 34 ? -5.23 33.656 -0.112 1 92.94 34 GLY B N 1
ATOM 2856 C CA . GLY B 1 34 ? -4.266 32.656 -0.541 1 92.94 34 GLY B CA 1
ATOM 2857 C C . GLY B 1 34 ? -4.578 32.062 -1.904 1 92.94 34 GLY B C 1
ATOM 2858 O O . GLY B 1 34 ? -5.086 32.75 -2.785 1 92.94 34 GLY B O 1
ATOM 2859 N N . GLU B 1 35 ? -4.055 30.875 -2.133 1 95.44 35 GLU B N 1
ATOM 2860 C CA . GLU B 1 35 ? -4.297 30.125 -3.361 1 95.44 35 GLU B CA 1
ATOM 2861 C C . GLU B 1 35 ? -4.469 28.641 -3.078 1 95.44 35 GLU B C 1
ATOM 2863 O O . GLU B 1 35 ? -4.07 28.156 -2.016 1 95.44 35 GLU B O 1
ATOM 2868 N N . GLY B 1 36 ? -5.129 28.016 -4.051 1 96.38 36 GLY B N 1
ATOM 2869 C CA . GLY B 1 36 ? -5.355 26.578 -3.91 1 96.38 36 GLY B CA 1
ATOM 2870 C C . GLY B 1 36 ? -6.797 26.234 -3.582 1 96.38 36 GLY B C 1
ATOM 2871 O O . GLY B 1 36 ? -7.707 27.016 -3.865 1 96.38 36 GLY B O 1
ATOM 2872 N N . ASN B 1 37 ? -6.996 25 -3.074 1 95.25 37 ASN B N 1
ATOM 2873 C CA . ASN B 1 37 ? -8.375 24.578 -2.848 1 95.25 37 ASN B CA 1
ATOM 2874 C C . ASN B 1 37 ? -8.469 23.484 -1.783 1 95.25 37 ASN B C 1
ATOM 2876 O O . ASN B 1 37 ? -7.445 22.953 -1.353 1 95.25 37 ASN B O 1
ATOM 2880 N N . ILE B 1 38 ? -9.625 23.312 -1.317 1 94.19 38 ILE B N 1
ATOM 2881 C CA . ILE B 1 38 ? -10.062 22.234 -0.431 1 94.19 38 ILE B CA 1
ATOM 2882 C C . ILE B 1 38 ? -11.148 21.422 -1.114 1 94.19 38 ILE B C 1
ATOM 2884 O O . ILE B 1 38 ? -12.133 21.969 -1.619 1 94.19 38 ILE B O 1
ATOM 2888 N N . ILE B 1 39 ? -10.953 20.156 -1.189 1 94.38 39 ILE B N 1
ATOM 2889 C CA . ILE B 1 39 ? -11.953 19.297 -1.799 1 94.38 39 ILE B CA 1
ATOM 2890 C C . ILE B 1 39 ? -12.523 18.344 -0.749 1 94.38 39 ILE B C 1
ATOM 2892 O O . ILE B 1 39 ? -11.773 17.594 -0.117 1 94.38 39 ILE B O 1
ATOM 2896 N N . SER B 1 40 ? -13.812 18.359 -0.558 1 93.75 40 SER B N 1
ATOM 2897 C CA . SER B 1 40 ? -14.469 17.547 0.457 1 93.75 40 SER B CA 1
ATOM 2898 C C . SER B 1 40 ? -15.328 16.453 -0.18 1 93.75 40 SER B C 1
ATOM 2900 O O . SER B 1 40 ? -16.125 16.734 -1.085 1 93.75 40 SER B O 1
ATOM 2902 N N . TYR B 1 41 ? -15.125 15.266 0.236 1 93.56 41 TYR B N 1
ATOM 2903 C CA . TYR B 1 41 ? -15.914 14.117 -0.19 1 93.56 41 TYR B CA 1
ATOM 2904 C C . TYR B 1 41 ? -16.734 13.555 0.968 1 93.56 41 TYR B C 1
ATOM 2906 O O . TYR B 1 41 ? -16.25 13.492 2.102 1 93.56 41 TYR B O 1
ATOM 2914 N N . SER B 1 42 ? -17.969 13.227 0.693 1 92.44 42 SER B N 1
ATOM 2915 C CA . SER B 1 42 ? -18.719 12.359 1.605 1 92.44 42 SER B CA 1
ATOM 2916 C C . SER B 1 42 ? -18.422 10.891 1.333 1 92.44 42 SER B C 1
ATOM 2918 O O . SER B 1 42 ? -19.031 10.281 0.449 1 92.44 42 SER B O 1
ATOM 2920 N N . ALA B 1 43 ? -17.484 10.336 2.066 1 92.88 43 ALA B N 1
ATOM 2921 C CA . ALA B 1 43 ? -17.109 8.945 1.837 1 92.88 43 ALA B CA 1
ATOM 2922 C C . ALA B 1 43 ? -18.25 7.996 2.172 1 92.88 43 ALA B C 1
ATOM 2924 O O . ALA B 1 43 ? -18.516 7.047 1.428 1 92.88 43 ALA B O 1
ATOM 2925 N N . MET B 1 44 ? -18.953 8.203 3.199 1 92.75 44 MET B N 1
ATOM 2926 C CA . MET B 1 44 ? -20.141 7.516 3.678 1 92.75 44 MET B CA 1
ATOM 2927 C C . MET B 1 44 ? -20.828 8.312 4.781 1 92.75 44 MET B C 1
ATOM 2929 O O . MET B 1 44 ? -20.234 9.25 5.336 1 92.75 44 MET B O 1
ATOM 2933 N N . PRO B 1 45 ? -22.094 7.988 5.043 1 92.62 45 PRO B N 1
ATOM 2934 C CA . PRO B 1 45 ? -22.75 8.734 6.121 1 92.62 45 PRO B CA 1
ATOM 2935 C C . PRO B 1 45 ? -21.922 8.742 7.41 1 92.62 45 PRO B C 1
ATOM 2937 O O . PRO B 1 45 ? -21.547 7.68 7.906 1 92.62 45 PRO B O 1
ATOM 2940 N N . GLY B 1 46 ? -21.609 9.945 7.883 1 93.94 46 GLY B N 1
ATOM 2941 C CA . GLY B 1 46 ? -20.875 10.102 9.125 1 93.94 46 GLY B CA 1
ATOM 2942 C C . GLY B 1 46 ? -19.375 10.227 8.922 1 93.94 46 GLY B C 1
ATOM 2943 O O . GLY B 1 46 ? -18.625 10.453 9.875 1 93.94 46 GLY B O 1
ATOM 2944 N N . ILE B 1 47 ? -18.922 10.117 7.703 1 95.38 47 ILE B N 1
ATOM 2945 C CA . ILE B 1 47 ? -17.484 10.211 7.457 1 95.38 47 ILE B CA 1
ATOM 2946 C C . ILE B 1 47 ? -17.234 11.125 6.258 1 95.38 47 ILE B C 1
ATOM 2948 O O . ILE B 1 47 ? -17.734 10.875 5.164 1 95.38 47 ILE B O 1
ATOM 2952 N N . GLU B 1 48 ? -16.484 12.117 6.457 1 93.81 48 GLU B N 1
ATOM 2953 C CA . GLU B 1 48 ? -16.078 13.039 5.402 1 93.81 48 GLU B CA 1
ATOM 2954 C C . GLU B 1 48 ? -14.555 13.055 5.238 1 93.81 48 GLU B C 1
ATOM 2956 O O . GLU B 1 48 ? -13.82 13.031 6.227 1 93.81 48 GLU B O 1
ATOM 2961 N N . VAL B 1 49 ? -14.094 13.031 4.008 1 95.94 49 VAL B N 1
ATOM 2962 C CA . VAL B 1 49 ? -12.672 13.117 3.684 1 95.94 49 VAL B CA 1
ATOM 2963 C C . VAL B 1 49 ? -12.391 14.422 2.947 1 95.94 49 VAL B C 1
ATOM 2965 O O . VAL B 1 49 ? -13.023 14.727 1.935 1 95.94 49 VAL B O 1
ATOM 2968 N N . THR B 1 50 ? -11.469 15.156 3.443 1 95.12 50 THR B N 1
ATOM 2969 C CA . THR B 1 50 ? -11.133 16.438 2.854 1 95.12 50 THR B CA 1
ATOM 2970 C C . THR B 1 50 ? -9.672 16.484 2.43 1 95.12 50 THR B C 1
ATOM 2972 O O . THR B 1 50 ? -8.781 16.172 3.223 1 95.12 50 THR B O 1
ATOM 2975 N N . TYR B 1 51 ? -9.453 16.781 1.192 1 96.06 51 TYR B N 1
ATOM 2976 C CA . TYR B 1 51 ? -8.109 17.016 0.679 1 96.06 51 TYR B CA 1
ATOM 2977 C C . TYR B 1 51 ? -7.777 18.5 0.706 1 96.06 51 TYR B C 1
ATOM 2979 O O . TYR B 1 51 ? -8.531 19.328 0.186 1 96.06 51 TYR B O 1
ATOM 2987 N N . ASN B 1 52 ? -6.703 18.766 1.346 1 95.75 52 ASN B N 1
ATOM 2988 C CA . ASN B 1 52 ? -6.215 20.141 1.428 1 95.75 52 ASN B CA 1
ATOM 2989 C C . ASN B 1 52 ? -5 20.359 0.53 1 95.75 52 ASN B C 1
ATOM 2991 O O . ASN B 1 52 ? -4.039 19.594 0.583 1 95.75 52 ASN B O 1
ATOM 2995 N N . ASP B 1 53 ? -5.012 21.312 -0.328 1 96.94 53 ASP B N 1
ATOM 2996 C CA . ASP B 1 53 ? -3.922 21.734 -1.201 1 96.94 53 ASP B CA 1
ATOM 2997 C C . ASP B 1 53 ? -3.936 23.25 -1.409 1 96.94 53 ASP B C 1
ATOM 2999 O O . ASP B 1 53 ? -4.57 23.75 -2.34 1 96.94 53 ASP B O 1
ATOM 3003 N N . PHE B 1 54 ? -3.197 23.969 -0.495 1 95.25 54 PHE B N 1
ATOM 3004 C CA . PHE B 1 54 ? -3.346 25.422 -0.541 1 95.25 54 PHE B CA 1
ATOM 3005 C C . PHE B 1 54 ? -2.137 26.109 0.086 1 95.25 54 PHE B C 1
ATOM 3007 O O . PHE B 1 54 ? -1.318 25.469 0.741 1 95.25 54 PHE B O 1
ATOM 3014 N N . GLU B 1 55 ? -1.982 27.328 -0.209 1 92.62 55 GLU B N 1
ATOM 3015 C CA . GLU B 1 55 ? -1.134 28.312 0.462 1 92.62 55 GLU B CA 1
ATOM 3016 C C . GLU B 1 55 ? -1.958 29.484 1.004 1 92.62 55 GLU B C 1
ATOM 3018 O O . GLU B 1 55 ? -2.711 30.109 0.262 1 92.62 55 GLU B O 1
ATOM 3023 N N . ILE B 1 56 ? -1.955 29.656 2.299 1 90.19 56 ILE B N 1
ATOM 3024 C CA . ILE B 1 56 ? -2.736 30.734 2.881 1 90.19 56 ILE B CA 1
ATOM 3025 C C . ILE B 1 56 ? -1.801 31.797 3.465 1 90.19 56 ILE B C 1
ATOM 3027 O O . ILE B 1 56 ? -0.699 31.469 3.918 1 90.19 56 ILE B O 1
ATOM 3031 N N . TYR B 1 57 ? -2.314 33.031 3.521 1 86.12 57 TYR B N 1
ATOM 3032 C CA . TYR B 1 57 ? -1.461 34.188 3.861 1 86.12 57 TYR B CA 1
ATOM 3033 C C . TYR B 1 57 ? -1.668 34.594 5.312 1 86.12 57 TYR B C 1
ATOM 3035 O O . TYR B 1 57 ? -0.853 35.344 5.875 1 86.12 57 TYR B O 1
ATOM 3043 N N . LYS B 1 58 ? -2.764 34.156 5.93 1 83.31 58 LYS B N 1
ATOM 3044 C CA . LYS B 1 58 ? -3.072 34.5 7.312 1 83.31 58 LYS B CA 1
ATOM 3045 C C . LYS B 1 58 ? -3.486 33.281 8.109 1 83.31 58 LYS B C 1
ATOM 3047 O O . LYS B 1 58 ? -4.113 32.375 7.566 1 83.31 58 LYS B O 1
ATOM 3052 N N . PRO B 1 59 ? -3.125 33.281 9.367 1 85.31 59 PRO B N 1
ATOM 3053 C CA . PRO B 1 59 ? -3.578 32.188 10.211 1 85.31 59 PRO B CA 1
ATOM 3054 C C . PRO B 1 59 ? -5.102 32.094 10.312 1 85.31 59 PRO B C 1
ATOM 3056 O O . PRO B 1 59 ? -5.789 33.125 10.141 1 85.31 59 PRO B O 1
ATOM 3059 N N . LEU B 1 60 ? -5.52 30.859 10.523 1 82 60 LEU B N 1
ATOM 3060 C CA . LEU B 1 60 ? -6.949 30.625 10.695 1 82 60 LEU B CA 1
ATOM 3061 C C . LEU B 1 60 ? -7.32 30.609 12.18 1 82 60 LEU B C 1
ATOM 3063 O O . LEU B 1 60 ? -6.781 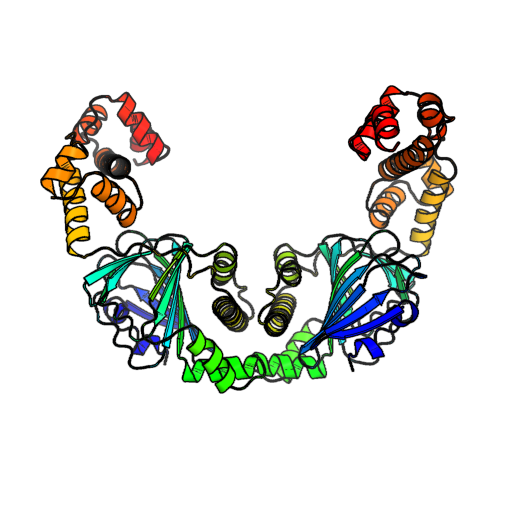29.828 12.953 1 82 60 LEU B O 1
ATOM 3067 N N . SER B 1 61 ? -8.008 31.75 12.539 1 73.38 61 SER B N 1
ATOM 3068 C CA . SER B 1 61 ? -8.422 31.891 13.93 1 73.38 61 SER B CA 1
ATOM 3069 C C . SER B 1 61 ? -9.898 31.547 14.102 1 73.38 61 SER B C 1
ATOM 3071 O O . SER B 1 61 ? -10.734 31.953 13.289 1 73.38 61 SER B O 1
ATOM 3073 N N . GLU B 1 62 ? -10.383 30.594 14.555 1 60.06 62 GLU B N 1
ATOM 3074 C CA . GLU B 1 62 ? -11.719 30.422 15.125 1 60.06 62 GLU B CA 1
ATOM 3075 C C . GLU B 1 62 ? -11.82 29.125 15.906 1 60.06 62 GLU B C 1
ATOM 3077 O O . GLU B 1 62 ? -11.195 28.125 15.547 1 60.06 62 GLU B O 1
ATOM 3082 N N . SER B 1 63 ? -12.453 29.328 17.047 1 56.25 63 SER B N 1
ATOM 3083 C CA . SER B 1 63 ? -12.719 28.203 17.938 1 56.25 63 SER B CA 1
ATOM 3084 C C . SER B 1 63 ? -13.516 27.109 17.219 1 56.25 63 SER B C 1
ATOM 3086 O O . SER B 1 63 ? -14.477 27.422 16.5 1 56.25 63 SER B O 1
ATOM 3088 N N . PHE B 1 64 ? -12.82 26 16.938 1 56.62 64 PHE B N 1
ATOM 3089 C CA . PHE B 1 64 ? -13.562 24.812 16.516 1 56.62 64 PHE B CA 1
ATOM 3090 C C . PHE B 1 64 ? -14.594 24.422 17.562 1 56.62 64 PHE B C 1
ATOM 3092 O O . PHE B 1 64 ? -14.242 24.141 18.703 1 56.62 64 PHE B O 1
ATOM 3099 N N . ASN B 1 65 ? -15.812 25.016 17.547 1 59.06 65 ASN B N 1
ATOM 3100 C CA . ASN B 1 65 ? -16.828 24.5 18.469 1 59.06 65 ASN B CA 1
ATOM 3101 C C . ASN B 1 65 ? -17.625 23.359 17.844 1 59.06 65 ASN B C 1
ATOM 3103 O O . ASN B 1 65 ? -18.594 23.594 17.125 1 59.06 65 ASN B O 1
ATOM 3107 N N . LEU B 1 66 ? -16.938 22.141 17.922 1 62.88 66 LEU B N 1
ATOM 3108 C CA . LEU B 1 66 ? -17.719 21 17.469 1 62.88 66 LEU B CA 1
ATOM 3109 C C . LEU B 1 66 ? -18.641 20.516 18.578 1 62.88 66 LEU B C 1
ATOM 3111 O O . LEU B 1 66 ? -18.219 20.375 19.734 1 62.88 66 LEU B O 1
ATOM 3115 N N . SER B 1 67 ? -19.969 20.641 18.375 1 67.56 67 SER B N 1
ATOM 3116 C CA . SER B 1 67 ? -20.938 20.188 19.375 1 67.56 67 SER B CA 1
ATOM 3117 C C . SER B 1 67 ? -21.281 18.719 19.203 1 67.56 67 SER B C 1
ATOM 3119 O O . SER B 1 67 ? -22.047 18.156 19.984 1 67.56 67 SER B O 1
ATOM 3121 N N . VAL B 1 68 ? -20.609 18.047 18.281 1 80.5 68 VAL B N 1
ATOM 3122 C CA . VAL B 1 68 ? -20.984 16.656 18 1 80.5 68 VAL B CA 1
ATOM 3123 C C . VAL B 1 68 ? -19.797 15.742 18.25 1 80.5 68 VAL B C 1
ATOM 3125 O O . VAL B 1 68 ? -18.656 16.094 17.922 1 80.5 68 VAL B O 1
ATOM 3128 N N . ASP B 1 69 ? -20.141 14.562 18.953 1 88.81 69 ASP B N 1
ATOM 3129 C CA . ASP B 1 69 ? -19.109 13.555 19.172 1 88.81 69 ASP B CA 1
ATOM 3130 C C . ASP B 1 69 ? -18.438 13.164 17.859 1 88.81 69 ASP B C 1
ATOM 3132 O O . ASP B 1 69 ? -19.078 12.594 16.969 1 88.81 69 ASP B O 1
ATOM 3136 N N . SER B 1 70 ? -17.188 13.609 17.75 1 92.12 70 SER B N 1
ATOM 3137 C CA . SER B 1 70 ? -16.469 13.391 16.5 1 92.12 70 SER B CA 1
ATOM 3138 C C . SER B 1 70 ? -14.969 13.227 16.734 1 92.12 70 SER B C 1
ATOM 3140 O O . SER B 1 70 ? -14.469 13.578 17.797 1 92.12 70 SER B O 1
ATOM 3142 N N . LEU B 1 71 ? -14.352 12.586 15.82 1 92.81 71 LEU B N 1
ATOM 3143 C CA . LEU B 1 71 ? -12.906 12.453 15.734 1 92.81 71 LEU B CA 1
ATOM 3144 C C . LEU B 1 71 ? -12.375 13.086 14.453 1 92.81 71 LEU B C 1
ATOM 3146 O O . LEU B 1 71 ? -12.953 12.891 13.375 1 92.81 71 LEU B O 1
ATOM 3150 N N . GLU B 1 72 ? -11.383 13.867 14.602 1 93 72 GLU B N 1
ATOM 3151 C CA . GLU B 1 72 ? -10.68 14.438 13.453 1 93 72 GLU B CA 1
ATOM 3152 C C . GLU B 1 72 ? -9.297 13.82 13.297 1 93 72 GLU B C 1
ATOM 3154 O O . GLU B 1 72 ? -8.469 13.906 14.203 1 93 72 GLU B O 1
ATOM 3159 N N . ILE B 1 73 ? -9 13.227 12.141 1 96 73 ILE B N 1
ATOM 3160 C CA . ILE B 1 73 ? -7.711 12.602 11.836 1 96 73 ILE B CA 1
ATOM 3161 C C . ILE B 1 73 ? -7.039 13.352 10.688 1 96 73 ILE B C 1
ATOM 3163 O O . ILE B 1 73 ? -7.598 13.461 9.594 1 96 73 ILE B O 1
ATOM 3167 N N . ASN B 1 74 ? -5.863 13.844 10.906 1 95.88 74 ASN B N 1
ATOM 3168 C CA . ASN B 1 74 ? -5.141 14.609 9.898 1 95.88 74 ASN B CA 1
ATOM 3169 C C . ASN B 1 74 ? -3.812 13.953 9.539 1 95.88 74 ASN B C 1
ATOM 3171 O O . ASN B 1 74 ? -3.141 13.383 10.398 1 95.88 74 ASN B O 1
ATOM 3175 N N . TYR B 1 75 ? -3.516 14.047 8.352 1 97.69 75 TYR B N 1
ATOM 3176 C CA . TYR B 1 75 ? -2.197 13.672 7.852 1 97.69 75 TYR B CA 1
ATOM 3177 C C . TYR B 1 75 ? -1.602 14.781 6.996 1 97.69 75 TYR B C 1
ATOM 3179 O O . TYR B 1 75 ? -2.232 15.242 6.043 1 97.69 75 TYR B O 1
ATOM 3187 N N . CYS B 1 76 ? -0.375 15.219 7.324 1 97.19 76 CYS B N 1
ATOM 3188 C CA . CYS B 1 76 ? 0.357 16.234 6.566 1 97.19 76 CYS B CA 1
ATOM 3189 C C . CYS B 1 76 ? 1.304 15.578 5.566 1 97.19 76 CYS B C 1
ATOM 3191 O O . CYS B 1 76 ? 2.369 15.086 5.941 1 97.19 76 CYS B O 1
ATOM 3193 N N . LEU B 1 77 ? 0.868 15.562 4.293 1 97.75 77 LEU B N 1
ATOM 3194 C CA . LEU B 1 77 ? 1.745 15.031 3.256 1 97.75 77 LEU B CA 1
ATOM 3195 C C . LEU B 1 77 ? 2.945 15.945 3.037 1 97.75 77 LEU B C 1
ATOM 3197 O O . LEU B 1 77 ? 4.086 15.477 2.986 1 97.75 77 LEU B O 1
ATOM 3201 N N . GLU B 1 78 ? 2.662 17.25 2.896 1 95.88 78 GLU B N 1
ATOM 3202 C CA . GLU B 1 78 ? 3.65 18.312 2.742 1 95.88 78 GLU B CA 1
ATOM 3203 C C . GLU B 1 78 ? 3.182 19.594 3.414 1 95.88 78 GLU B C 1
ATOM 3205 O O . GLU B 1 78 ? 2.021 19.984 3.275 1 95.88 78 GLU B O 1
ATOM 3210 N N . GLY B 1 79 ? 4.109 20.188 4.129 1 93.06 79 GLY B N 1
ATOM 3211 C CA . GLY B 1 79 ? 3.76 21.484 4.684 1 93.06 79 GLY B CA 1
ATOM 3212 C C . GLY B 1 79 ? 4.074 21.609 6.164 1 93.06 79 GLY B C 1
ATOM 3213 O O . GLY B 1 79 ? 4.938 20.891 6.68 1 93.06 79 GLY B O 1
ATOM 3214 N N . TYR B 1 80 ? 3.508 22.625 6.719 1 90.25 80 TYR B N 1
ATOM 3215 C CA . TYR B 1 80 ? 3.736 22.969 8.117 1 90.25 80 TYR B CA 1
ATOM 3216 C C . TYR B 1 80 ? 2.504 23.625 8.734 1 90.25 80 TYR B C 1
ATOM 3218 O O . TYR B 1 80 ? 1.961 24.578 8.172 1 90.25 80 TYR B O 1
ATOM 3226 N N . LEU B 1 81 ? 2.059 23.016 9.898 1 91.62 81 LEU B N 1
ATOM 3227 C CA . LEU B 1 81 ? 0.875 23.516 10.594 1 91.62 81 LEU B CA 1
ATOM 3228 C C . LEU B 1 81 ? 1.184 23.797 12.062 1 91.62 81 LEU B C 1
ATOM 3230 O O . LEU B 1 81 ? 1.706 22.922 12.766 1 91.62 81 LEU B O 1
ATOM 3234 N N . GLU B 1 82 ? 0.962 25.031 12.477 1 90.44 82 GLU B N 1
ATOM 3235 C CA . GLU B 1 82 ? 0.979 25.406 13.891 1 90.44 82 GLU B CA 1
ATOM 3236 C C . GLU B 1 82 ? -0.429 25.422 14.477 1 90.44 82 GLU B C 1
ATOM 3238 O O . GLU B 1 82 ? -1.31 26.125 13.984 1 90.44 82 GLU B O 1
ATOM 3243 N N . SER B 1 83 ? -0.626 24.578 15.461 1 90.38 83 SER B N 1
ATOM 3244 C CA . SER B 1 83 ? -1.925 24.531 16.125 1 90.38 83 SER B CA 1
ATOM 3245 C C . SER B 1 83 ? -1.831 25.016 17.562 1 90.38 83 SER B C 1
ATOM 3247 O O . SER B 1 83 ? -1.003 24.531 18.344 1 90.38 83 SER B O 1
ATOM 3249 N N . GLU B 1 84 ? -2.689 25.906 17.906 1 89.81 84 GLU B N 1
ATOM 3250 C CA . GLU B 1 84 ? -2.766 26.406 19.281 1 89.81 84 GLU B CA 1
ATOM 3251 C C . GLU B 1 84 ? -4.047 25.938 19.969 1 89.81 84 GLU B C 1
ATOM 3253 O O . GLU B 1 84 ? -5.129 25.984 19.375 1 89.81 84 GLU B O 1
ATOM 3258 N N . PHE B 1 85 ? -3.84 25.484 21.125 1 87.56 85 PHE B N 1
ATOM 3259 C CA . PHE B 1 85 ? -4.973 25 21.906 1 87.56 85 PHE B CA 1
ATOM 3260 C C . PHE B 1 85 ? -5.465 26.062 22.875 1 87.56 85 PHE B C 1
ATOM 3262 O O . PHE B 1 85 ? -4.793 27.062 23.094 1 87.56 85 PHE B O 1
ATOM 3269 N N . ALA B 1 86 ? -6.637 25.797 23.469 1 83.12 86 ALA B N 1
ATOM 3270 C CA . ALA B 1 86 ? -7.266 26.75 24.391 1 83.12 86 ALA B CA 1
ATOM 3271 C C . ALA B 1 86 ? -6.375 27 25.609 1 83.12 86 ALA B C 1
ATOM 3273 O O . ALA B 1 86 ? -6.379 28.094 26.156 1 83.12 86 ALA B O 1
ATOM 3274 N N . ASN B 1 87 ? -5.586 26.031 26 1 83.56 87 ASN B N 1
ATOM 3275 C CA . ASN B 1 87 ? -4.707 26.172 27.156 1 83.56 87 ASN B CA 1
ATOM 3276 C C . ASN B 1 87 ? -3.393 26.859 26.766 1 83.56 87 ASN B C 1
ATOM 3278 O O . ASN B 1 87 ? -2.414 26.781 27.516 1 83.56 87 ASN B O 1
ATOM 3282 N N . ARG B 1 88 ? -3.312 27.359 25.562 1 86.62 88 ARG B N 1
ATOM 3283 C CA . ARG B 1 88 ? -2.219 28.172 25.047 1 86.62 88 ARG B CA 1
ATOM 3284 C C . ARG B 1 88 ? -0.986 27.328 24.766 1 86.62 88 ARG B C 1
ATOM 3286 O O . ARG B 1 88 ? 0.132 27.844 24.703 1 86.62 88 ARG B O 1
ATOM 3293 N N . LYS B 1 89 ? -1.241 26.047 24.688 1 88.69 89 LYS B N 1
ATOM 3294 C CA . LYS B 1 89 ? -0.182 25.172 24.188 1 88.69 89 LYS B CA 1
ATOM 3295 C C . LYS B 1 89 ? -0.208 25.078 22.672 1 88.69 89 LYS B C 1
ATOM 3297 O O . LYS B 1 89 ? -1.274 25.156 22.062 1 88.69 89 LYS B O 1
ATOM 3302 N N . ILE B 1 90 ? 0.986 24.969 22.156 1 91.62 90 ILE B N 1
ATOM 3303 C CA . ILE B 1 90 ? 1.134 24.953 20.703 1 91.62 90 ILE B CA 1
ATOM 3304 C C . ILE B 1 90 ? 1.825 23.656 20.266 1 91.62 90 ILE B C 1
ATOM 3306 O O . ILE B 1 90 ? 2.777 23.203 20.906 1 91.62 90 ILE B O 1
ATOM 3310 N N . VAL B 1 91 ? 1.302 23.125 19.25 1 90.56 91 VAL B N 1
ATOM 3311 C CA . VAL B 1 91 ? 1.94 21.953 18.656 1 90.56 91 VAL B CA 1
ATOM 3312 C C . VAL B 1 91 ? 2.125 22.156 17.156 1 90.56 91 VAL B C 1
ATOM 3314 O O . VAL B 1 91 ? 1.346 22.875 16.516 1 90.56 91 VAL B O 1
ATOM 3317 N N . TYR B 1 92 ? 3.143 21.531 16.625 1 90.5 92 TYR B N 1
ATOM 3318 C CA . TYR B 1 92 ? 3.479 21.672 15.203 1 90.5 92 TYR B CA 1
ATOM 3319 C C . TYR B 1 92 ? 3.369 20.344 14.484 1 90.5 92 TYR B C 1
ATOM 3321 O O . TYR B 1 92 ? 3.742 19.297 15.031 1 90.5 92 TYR B O 1
ATOM 3329 N N . MET B 1 93 ? 2.846 20.438 13.227 1 91.31 93 MET B N 1
ATOM 3330 C CA . MET B 1 93 ? 2.814 19.281 12.328 1 91.31 93 MET B CA 1
ATOM 3331 C C . MET B 1 93 ? 3.568 19.578 11.039 1 91.31 93 MET B C 1
ATOM 3333 O O . MET B 1 93 ? 3.365 20.625 10.422 1 91.31 93 MET B O 1
ATOM 3337 N N . GLY B 1 94 ? 4.492 18.672 10.688 1 92.12 94 GLY B N 1
ATOM 3338 C CA . GLY B 1 94 ? 5.207 18.75 9.422 1 92.12 94 GLY B CA 1
ATOM 3339 C C . GLY B 1 94 ? 5.016 17.531 8.555 1 92.12 94 GLY B C 1
ATOM 3340 O O . GLY B 1 94 ? 4.066 16.766 8.75 1 92.12 94 GLY B O 1
ATOM 3341 N N . ASP B 1 95 ? 5.898 17.359 7.516 1 94.31 95 ASP B N 1
ATOM 3342 C CA . ASP B 1 95 ? 5.805 16.266 6.551 1 94.31 95 ASP B CA 1
ATOM 3343 C C . ASP B 1 95 ? 5.738 14.914 7.262 1 94.31 95 ASP B C 1
ATOM 3345 O O . ASP B 1 95 ? 6.621 14.578 8.055 1 94.31 95 ASP B O 1
ATOM 3349 N N . GLY B 1 96 ? 4.621 14.188 6.977 1 94.62 96 GLY B N 1
ATOM 3350 C CA . GLY B 1 96 ? 4.527 12.82 7.477 1 94.62 96 GLY B CA 1
ATOM 3351 C C . GLY B 1 96 ? 3.898 12.734 8.852 1 94.62 96 GLY B C 1
ATOM 3352 O O . GLY B 1 96 ? 3.717 11.641 9.391 1 94.62 96 GLY B O 1
ATOM 3353 N N . ASP B 1 97 ? 3.541 13.875 9.43 1 94.5 97 ASP B N 1
ATOM 3354 C CA . ASP B 1 97 ? 2.939 13.852 10.758 1 94.5 97 ASP B CA 1
ATOM 3355 C C . ASP B 1 97 ? 1.434 13.625 10.68 1 94.5 97 ASP B C 1
ATOM 3357 O O . ASP B 1 97 ? 0.81 13.914 9.656 1 94.5 97 ASP B O 1
ATOM 3361 N N . ILE B 1 98 ? 0.921 13.07 11.773 1 96.12 98 ILE B N 1
ATOM 3362 C CA . ILE B 1 98 ? -0.512 12.828 11.906 1 96.12 98 ILE B CA 1
ATOM 3363 C C . ILE B 1 98 ? -1.029 13.484 13.188 1 96.12 98 ILE B C 1
ATOM 3365 O O . ILE B 1 98 ? -0.264 13.719 14.125 1 96.12 98 ILE B O 1
ATOM 3369 N N . SER B 1 99 ? -2.279 13.852 13.211 1 94.38 99 SER B N 1
ATOM 3370 C CA . SER B 1 99 ? -2.961 14.242 14.438 1 94.38 99 SER B CA 1
ATOM 3371 C C . SER B 1 99 ? -4.32 13.555 14.562 1 94.38 99 SER B C 1
ATOM 3373 O O . SER B 1 99 ? -4.977 13.289 13.555 1 94.38 99 SER B O 1
ATOM 3375 N N . ILE B 1 100 ? -4.711 13.188 15.695 1 94.19 100 ILE B N 1
ATOM 3376 C CA . ILE B 1 100 ? -6.031 12.656 16.031 1 94.19 100 ILE B CA 1
ATOM 3377 C C . ILE B 1 100 ? -6.629 13.477 17.188 1 94.19 100 ILE B C 1
ATOM 3379 O O . ILE B 1 100 ? -6.125 13.445 18.312 1 94.19 100 ILE B O 1
ATOM 3383 N N . PHE B 1 101 ? -7.73 14.188 16.891 1 91.19 101 PHE B N 1
ATOM 3384 C CA . PHE B 1 101 ? -8.344 15.078 17.859 1 91.19 101 PHE B CA 1
ATOM 3385 C C . PHE B 1 101 ? -9.789 14.68 18.125 1 91.19 101 PHE B C 1
ATOM 3387 O O . PHE B 1 101 ? -10.547 14.406 17.188 1 91.19 101 PHE B O 1
ATOM 3394 N N . GLY B 1 102 ? -10.109 14.602 19.375 1 90.06 102 GLY B N 1
ATOM 3395 C CA . GLY B 1 102 ? -11.516 14.531 19.75 1 90.06 102 GLY B CA 1
ATOM 3396 C C . GLY B 1 102 ? -12.219 15.867 19.672 1 90.06 102 GLY B C 1
ATOM 3397 O O . GLY B 1 102 ? -11.57 16.906 19.516 1 90.06 102 GLY B O 1
ATOM 3398 N N . TYR B 1 103 ? -13.555 15.867 19.781 1 85 103 TYR B N 1
ATOM 3399 C CA . TYR B 1 103 ? -14.367 17.047 19.516 1 85 103 TYR B CA 1
ATOM 3400 C C . TYR B 1 103 ? -14.18 18.094 20.625 1 85 103 TYR B C 1
ATOM 3402 O O . TYR B 1 103 ? -14.539 19.266 20.438 1 85 103 TYR B O 1
ATOM 3410 N N . LYS B 1 104 ? -13.562 17.75 21.75 1 83.25 104 LYS B N 1
ATOM 3411 C CA . LYS B 1 104 ? -13.375 18.703 22.844 1 83.25 104 LYS B CA 1
ATOM 3412 C C . LYS B 1 104 ? -11.945 19.219 22.875 1 83.25 104 LYS B C 1
ATOM 3414 O O . LYS B 1 104 ? -11.555 19.906 23.828 1 83.25 104 LYS B O 1
ATOM 3419 N N . THR B 1 105 ? -11.047 18.812 21.984 1 80.19 105 THR B N 1
ATOM 3420 C CA . THR B 1 105 ? -9.633 19.156 22.047 1 80.19 105 THR B CA 1
ATOM 3421 C C . THR B 1 105 ? -9.438 20.672 22.047 1 80.19 105 THR B C 1
ATOM 3423 O O . THR B 1 105 ? -8.477 21.172 22.641 1 80.19 105 THR B O 1
ATOM 3426 N N . GLY B 1 106 ? -10.297 21.484 21.5 1 76.06 106 GLY B N 1
ATOM 3427 C CA . GLY B 1 106 ? -10.32 22.938 21.641 1 76.06 106 GLY B CA 1
ATOM 3428 C C . GLY B 1 106 ? -9.219 23.641 20.875 1 76.06 106 GLY B C 1
ATOM 3429 O O . GLY B 1 106 ? -8.539 24.516 21.406 1 76.06 106 GLY B O 1
ATOM 3430 N N . VAL B 1 107 ? -8.836 23.266 19.703 1 78.75 107 VAL B N 1
ATOM 3431 C CA . VAL B 1 107 ? -7.918 24.047 18.875 1 78.75 107 VAL B CA 1
ATOM 3432 C C . VAL B 1 107 ? -8.516 25.422 18.578 1 78.75 107 VAL B C 1
ATOM 3434 O O . VAL B 1 107 ? -9.648 25.531 18.125 1 78.75 107 VAL B O 1
ATOM 3437 N N . VAL B 1 108 ? -7.703 26.453 18.875 1 79.5 108 VAL B N 1
ATOM 3438 C CA . VAL B 1 108 ? -8.242 27.812 18.781 1 79.5 108 VAL B CA 1
ATOM 3439 C C . VAL B 1 108 ? -7.586 28.547 17.609 1 79.5 108 VAL B C 1
ATOM 3441 O O . VAL B 1 108 ? -8.094 29.562 17.141 1 79.5 108 VAL B O 1
ATOM 3444 N N . LEU B 1 109 ? -6.496 28 17.188 1 84 109 LEU B N 1
ATOM 3445 C CA . LEU B 1 109 ? -5.789 28.625 16.078 1 84 109 LEU B CA 1
ATOM 3446 C C . LEU B 1 109 ? -5.027 27.578 15.266 1 84 109 LEU B C 1
ATOM 3448 O O . LEU B 1 109 ? -4.398 26.688 15.836 1 84 109 LEU B O 1
ATOM 3452 N N . ALA B 1 110 ? -5.148 27.703 13.961 1 88.44 110 ALA B N 1
ATOM 3453 C CA . ALA B 1 110 ? -4.375 26.906 13.016 1 88.44 110 ALA B CA 1
ATOM 3454 C C . ALA B 1 110 ? -3.625 27.797 12.023 1 88.44 110 ALA B C 1
ATOM 3456 O O . ALA B 1 110 ? -4.238 28.578 11.297 1 88.44 110 ALA B O 1
ATOM 3457 N N . ASP B 1 111 ? -2.354 27.766 12.016 1 89.25 111 ASP B N 1
ATOM 3458 C CA . ASP B 1 111 ? -1.521 28.594 11.148 1 89.25 111 ASP B CA 1
ATOM 3459 C C . ASP B 1 111 ? -0.843 27.75 10.07 1 89.25 111 ASP B C 1
ATOM 3461 O O . ASP B 1 111 ? 0.053 26.969 10.367 1 89.25 111 ASP B O 1
ATOM 3465 N N . PHE B 1 112 ? -1.224 28 8.797 1 89.56 112 PHE B N 1
ATOM 3466 C CA . PHE B 1 112 ? -0.695 27.281 7.637 1 89.56 112 PHE B CA 1
ATOM 3467 C C . PHE B 1 112 ? 0.2 28.203 6.809 1 89.56 112 PHE B C 1
ATOM 3469 O O . PHE B 1 112 ? 0.471 27.922 5.641 1 89.56 112 PHE B O 1
ATOM 3476 N N . THR B 1 113 ? 0.665 29.281 7.336 1 86.31 113 THR B N 1
ATOM 3477 C CA . THR B 1 113 ? 1.209 30.344 6.508 1 86.31 113 THR B CA 1
ATOM 3478 C C . THR B 1 113 ? 2.676 30.094 6.18 1 86.31 113 THR B C 1
ATOM 3480 O O . THR B 1 113 ? 3.252 30.75 5.312 1 86.31 113 THR B O 1
ATOM 3483 N N . THR B 1 114 ? 3.266 29.156 6.816 1 80 114 THR B N 1
ATOM 3484 C CA . THR B 1 114 ? 4.707 28.969 6.684 1 80 114 THR B CA 1
ATOM 3485 C C . THR B 1 114 ? 5.055 28.438 5.297 1 80 114 THR B C 1
ATOM 3487 O O . THR B 1 114 ? 6.047 28.875 4.695 1 80 114 THR B O 1
ATOM 3490 N N . LYS B 1 115 ? 4.375 27.531 4.789 1 83.62 115 LYS B N 1
ATOM 3491 C CA . LYS B 1 115 ? 4.609 26.984 3.457 1 83.62 115 LYS B CA 1
ATOM 3492 C C . LYS B 1 115 ? 3.34 26.344 2.896 1 83.62 115 LYS B C 1
ATOM 3494 O O . LYS B 1 115 ? 2.32 26.266 3.586 1 83.62 115 LYS B O 1
ATOM 3499 N N . HIS B 1 116 ? 3.395 26.016 1.604 1 92.44 116 HIS B N 1
ATOM 3500 C CA . HIS B 1 116 ? 2.299 25.297 0.962 1 92.44 116 HIS B CA 1
ATOM 3501 C C . HIS B 1 116 ? 1.938 24.031 1.739 1 92.44 116 HIS B C 1
ATOM 3503 O O . HIS B 1 116 ? 2.822 23.312 2.193 1 92.44 116 HIS B O 1
ATOM 3509 N N . TYR B 1 117 ? 0.668 23.891 1.927 1 95 117 TYR B N 1
ATOM 3510 C CA . TYR B 1 117 ? 0.194 22.75 2.701 1 95 117 TYR B CA 1
ATOM 3511 C C . TYR B 1 117 ? -0.586 21.781 1.821 1 95 117 TYR B C 1
ATOM 3513 O O . TYR B 1 117 ? -1.489 22.188 1.087 1 95 117 TYR B O 1
ATOM 3521 N N . LYS B 1 118 ? -0.217 20.5 1.861 1 98 118 LYS B N 1
ATOM 3522 C CA . LYS B 1 118 ? -0.928 19.391 1.237 1 98 118 LYS B CA 1
ATOM 3523 C C . LYS B 1 118 ? -1.188 18.266 2.24 1 98 118 LYS B C 1
ATOM 3525 O O . LYS B 1 118 ? -0.25 17.734 2.832 1 98 118 LYS B O 1
ATOM 3530 N N . GLY B 1 119 ? -2.416 18 2.438 1 97.94 119 GLY B N 1
ATOM 3531 C CA . GLY B 1 119 ? -2.752 16.953 3.402 1 97.94 119 GLY B CA 1
ATOM 3532 C C . GLY B 1 119 ? -4.168 16.438 3.254 1 97.94 119 GLY B C 1
ATOM 3533 O O . GLY B 1 119 ? -4.906 16.875 2.365 1 97.94 119 GLY B O 1
ATOM 3534 N N . VAL B 1 120 ? -4.496 15.445 4.074 1 98 120 VAL B N 1
ATOM 3535 C CA . VAL B 1 120 ? -5.836 14.867 4.074 1 98 120 VAL B CA 1
ATOM 3536 C C . VAL B 1 120 ? -6.395 14.852 5.496 1 98 120 VAL B C 1
ATOM 3538 O O . VAL B 1 120 ? -5.652 14.625 6.457 1 98 120 VAL B O 1
ATOM 3541 N N . THR B 1 121 ? -7.684 15.18 5.609 1 95.75 121 THR B N 1
ATOM 3542 C CA . THR B 1 121 ? -8.422 15.148 6.871 1 95.75 121 THR B CA 1
ATOM 3543 C C . THR B 1 121 ? -9.602 14.188 6.789 1 95.75 121 THR B C 1
ATOM 3545 O O . THR B 1 121 ? -10.391 14.242 5.844 1 95.75 121 THR B O 1
ATOM 3548 N N . VAL B 1 122 ? -9.688 13.336 7.75 1 96.44 122 VAL B N 1
ATOM 3549 C CA . VAL B 1 122 ? -10.836 12.445 7.879 1 96.44 122 VAL B CA 1
ATOM 3550 C C . VAL B 1 122 ? -11.656 12.828 9.109 1 96.44 122 VAL B C 1
ATOM 3552 O O . VAL B 1 122 ? -11.172 12.719 10.242 1 96.44 122 VAL B O 1
ATOM 3555 N N . MET B 1 123 ? -12.844 13.266 8.852 1 94 123 MET B N 1
ATOM 3556 C CA . MET B 1 123 ? -13.781 13.562 9.93 1 94 123 MET B CA 1
ATOM 3557 C C . MET B 1 123 ? -14.711 12.383 10.18 1 94 123 MET B C 1
ATOM 3559 O O . MET B 1 123 ? -15.375 11.898 9.258 1 94 123 MET B O 1
ATOM 3563 N N . VAL B 1 124 ? -14.727 11.961 11.422 1 94.94 124 VAL B N 1
ATOM 3564 C CA . VAL B 1 124 ? -15.547 10.82 11.812 1 94.94 124 VAL B CA 1
ATOM 3565 C C . VAL B 1 124 ? -16.609 11.273 12.812 1 94.94 124 VAL B C 1
ATOM 3567 O O . VAL B 1 124 ? -16.297 11.508 13.984 1 94.94 124 VAL B O 1
ATOM 3570 N N . TYR B 1 125 ? -17.812 11.43 12.344 1 93.31 125 TYR B N 1
ATOM 3571 C CA . TYR B 1 125 ? -18.938 11.688 13.242 1 93.31 125 TYR B CA 1
ATOM 3572 C C . TYR B 1 125 ? -19.453 10.391 13.844 1 93.31 125 TYR B C 1
ATOM 3574 O O . TYR B 1 125 ? -20.188 9.641 13.18 1 93.31 125 TYR B O 1
ATOM 3582 N N . ILE B 1 126 ? -19.234 10.164 15.062 1 94.75 126 ILE B N 1
ATOM 3583 C CA . ILE B 1 126 ? -19.172 8.844 15.695 1 94.75 126 ILE B CA 1
ATOM 3584 C C . ILE B 1 126 ? -20.516 8.133 15.539 1 94.75 126 ILE B C 1
ATOM 3586 O O . ILE B 1 126 ? -20.562 6.973 15.125 1 94.75 126 ILE B O 1
ATOM 3590 N N . ASP B 1 127 ? -21.625 8.773 15.82 1 94.12 127 ASP B N 1
ATOM 3591 C CA . ASP B 1 127 ? -22.922 8.117 15.797 1 94.12 127 ASP B CA 1
ATOM 3592 C C . ASP B 1 127 ? -23.266 7.609 14.398 1 94.12 127 ASP B C 1
ATOM 3594 O O . ASP B 1 127 ? -23.531 6.422 14.211 1 94.12 127 ASP B O 1
ATOM 3598 N N . LYS B 1 128 ? -23.188 8.461 13.5 1 95.19 128 LYS B N 1
ATOM 3599 C CA . LYS B 1 128 ? -23.516 8.086 12.125 1 95.19 128 LYS B CA 1
ATOM 3600 C C . LYS B 1 128 ? -22.438 7.176 11.539 1 95.19 128 LYS B C 1
ATOM 3602 O O . LYS B 1 128 ? -22.734 6.223 10.82 1 95.19 128 LYS B O 1
ATOM 3607 N N . ALA B 1 129 ? -21.188 7.445 11.812 1 95.94 129 ALA B N 1
ATOM 3608 C CA . ALA B 1 129 ? -20.078 6.66 11.289 1 95.94 129 ALA B CA 1
ATOM 3609 C C . ALA B 1 129 ? -20.141 5.219 11.781 1 95.94 129 ALA B C 1
ATOM 3611 O O . ALA B 1 129 ? -19.875 4.285 11.023 1 95.94 129 ALA B O 1
ATOM 3612 N N . SER B 1 130 ? -20.484 5.066 13.055 1 97 130 SER B N 1
ATOM 3613 C CA . SER B 1 130 ? -20.547 3.723 13.625 1 97 130 SER B CA 1
ATOM 3614 C C . SER B 1 130 ? -21.578 2.865 12.914 1 97 130 SER B C 1
ATOM 3616 O O . SER B 1 130 ? -21.359 1.673 12.688 1 97 130 SER B O 1
ATOM 3618 N N . LYS B 1 131 ? -22.688 3.457 12.625 1 96.19 131 LYS B N 1
ATOM 3619 C CA . LYS B 1 131 ? -23.719 2.742 11.891 1 96.19 131 LYS B CA 1
ATOM 3620 C C . LYS B 1 131 ? -23.234 2.344 10.5 1 96.19 131 LYS B C 1
ATOM 3622 O O . LYS B 1 131 ? -23.375 1.187 10.094 1 96.19 131 LYS B O 1
ATOM 3627 N N . SER B 1 132 ? -22.656 3.275 9.797 1 95.31 132 SER B N 1
ATOM 3628 C CA . SER B 1 132 ? -22.188 3.035 8.438 1 95.31 132 SER B CA 1
ATOM 3629 C C . SER B 1 132 ? -21.094 1.974 8.406 1 95.31 132 SER B C 1
ATOM 3631 O O . SER B 1 132 ? -21.125 1.078 7.559 1 95.31 132 SER B O 1
ATOM 3633 N N . ILE B 1 133 ? -20.141 2.068 9.281 1 95.75 133 ILE B N 1
ATOM 3634 C CA . ILE B 1 133 ? -19.031 1.123 9.344 1 95.75 133 ILE B CA 1
ATOM 3635 C C . ILE B 1 133 ? -19.547 -0.254 9.758 1 95.75 133 ILE B C 1
ATOM 3637 O O . ILE B 1 133 ? -19.125 -1.273 9.211 1 95.75 133 ILE B O 1
ATOM 3641 N N . GLY B 1 134 ? -20.453 -0.232 10.734 1 94.62 134 GLY B N 1
ATOM 3642 C CA . GLY B 1 134 ? -21.062 -1.486 11.133 1 94.62 134 GLY B CA 1
ATOM 3643 C C . GLY B 1 134 ? -21.75 -2.201 9.984 1 94.62 134 GLY B C 1
ATOM 3644 O O . GLY B 1 134 ? -21.562 -3.406 9.789 1 94.62 134 GLY B O 1
ATOM 3645 N N . ASP B 1 135 ? -22.516 -1.443 9.25 1 91.69 135 ASP B N 1
ATOM 3646 C CA . ASP B 1 135 ? -23.172 -1.996 8.07 1 91.69 135 ASP B CA 1
ATOM 3647 C C . ASP B 1 135 ? -22.156 -2.578 7.09 1 91.69 135 ASP B C 1
ATOM 3649 O O . ASP B 1 135 ? -22.375 -3.662 6.539 1 91.69 135 ASP B O 1
ATOM 3653 N N . MET B 1 136 ? -21.141 -1.912 6.879 1 92.06 136 MET B N 1
ATOM 3654 C CA . MET B 1 136 ? -20.109 -2.318 5.93 1 92.06 136 MET B CA 1
ATOM 3655 C C . MET B 1 136 ? -19.422 -3.598 6.387 1 92.06 136 MET B C 1
ATOM 3657 O O . MET B 1 136 ? -19.141 -4.48 5.578 1 92.06 136 MET B O 1
ATOM 3661 N N . LEU B 1 137 ? -19.219 -3.701 7.695 1 92 137 LEU B N 1
ATOM 3662 C CA . LEU B 1 137 ? -18.422 -4.805 8.219 1 92 137 LEU B CA 1
ATOM 3663 C C . LEU B 1 137 ? -19.312 -5.941 8.703 1 92 137 LEU B C 1
ATOM 3665 O O . LEU B 1 137 ? -18.828 -7.016 9.055 1 92 137 LEU B O 1
ATOM 3669 N N . GLY B 1 138 ? -20.594 -5.727 8.742 1 88.44 138 GLY B N 1
ATOM 3670 C CA . GLY B 1 138 ? -21.516 -6.762 9.164 1 88.44 138 GLY B CA 1
ATOM 3671 C C . GLY B 1 138 ? -21.609 -6.914 10.672 1 88.44 138 GLY B C 1
ATOM 3672 O O . GLY B 1 138 ? -21.75 -8.031 11.18 1 88.44 138 GLY B O 1
ATOM 3673 N N . VAL B 1 139 ? -21.406 -5.816 11.375 1 91.88 139 VAL B N 1
ATOM 3674 C CA . VAL B 1 139 ? -21.516 -5.816 12.828 1 91.88 139 VAL B CA 1
ATOM 3675 C C . VAL B 1 139 ? -22.391 -4.656 13.273 1 91.88 139 VAL B C 1
ATOM 3677 O O . VAL B 1 139 ? -22.75 -3.789 12.477 1 91.88 139 VAL B O 1
ATOM 3680 N N . SER B 1 140 ? -22.766 -4.68 14.539 1 95.25 140 SER B N 1
ATOM 3681 C CA . SER B 1 140 ? -23.672 -3.646 15.055 1 95.25 140 SER B CA 1
ATOM 3682 C C . SER B 1 140 ? -22.938 -2.316 15.219 1 95.25 140 SER B C 1
ATOM 3684 O O . SER B 1 140 ? -21.719 -2.289 15.398 1 95.25 140 SER B O 1
ATOM 3686 N N . ASP B 1 141 ? -23.719 -1.257 15.125 1 95.69 141 ASP B N 1
ATOM 3687 C CA . ASP B 1 141 ? -23.141 0.063 15.367 1 95.69 141 ASP B CA 1
ATOM 3688 C C . ASP B 1 141 ? -22.578 0.165 16.781 1 95.69 141 ASP B C 1
ATOM 3690 O O . ASP B 1 141 ? -21.562 0.823 17 1 95.69 141 ASP B O 1
ATOM 3694 N N . ALA B 1 142 ? -23.203 -0.511 17.672 1 96.12 142 ALA B N 1
ATOM 3695 C CA . ALA B 1 142 ? -22.766 -0.495 19.062 1 96.12 142 ALA B CA 1
ATOM 3696 C C . ALA B 1 142 ? -21.359 -1.079 19.188 1 96.12 142 ALA B C 1
ATOM 3698 O O . ALA B 1 142 ? -20.547 -0.588 19.984 1 96.12 142 ALA B O 1
ATOM 3699 N N . GLU B 1 143 ? -21.109 -2.074 18.484 1 95 143 GLU B N 1
ATOM 3700 C CA . GLU B 1 143 ? -19.797 -2.705 18.531 1 95 143 GLU B CA 1
ATOM 3701 C C . GLU B 1 143 ? -18.719 -1.758 18.016 1 95 143 GLU B C 1
ATOM 3703 O O . GLU B 1 143 ? -17.672 -1.612 18.641 1 95 143 GLU B O 1
ATOM 3708 N N . ILE B 1 144 ? -19 -1.156 16.938 1 95.38 144 ILE B N 1
ATOM 3709 C CA . ILE B 1 144 ? -18.047 -0.209 16.375 1 95.38 144 ILE B CA 1
ATOM 3710 C C . ILE B 1 144 ? -17.844 0.957 17.328 1 95.38 144 ILE B C 1
ATOM 3712 O O . ILE B 1 144 ? -16.703 1.376 17.578 1 95.38 144 ILE B O 1
ATOM 3716 N N . LYS B 1 145 ? -18.938 1.479 17.859 1 95.5 145 LYS B N 1
ATOM 3717 C CA . LYS B 1 145 ? -18.859 2.58 18.812 1 95.5 145 LYS B CA 1
ATOM 3718 C C . LYS B 1 145 ? -18 2.205 20 1 95.5 145 LYS B C 1
ATOM 3720 O O . LYS B 1 145 ? -17.188 3.012 20.469 1 95.5 145 LYS B O 1
ATOM 3725 N N . SER B 1 146 ? -18.141 1.021 20.422 1 95.19 146 SER B N 1
ATOM 3726 C CA . SER B 1 146 ? -17.375 0.548 21.562 1 95.19 146 SER B CA 1
ATOM 3727 C C . SER B 1 146 ? -15.883 0.515 21.25 1 95.19 146 SER B C 1
ATOM 3729 O O . SER B 1 146 ? -15.055 0.87 22.078 1 95.19 146 SER B O 1
ATOM 3731 N N . PHE B 1 147 ? -15.562 0.051 20.062 1 93.56 147 PHE B N 1
ATOM 3732 C CA . PHE B 1 147 ? -14.172 0.037 19.641 1 93.56 147 PHE B CA 1
ATOM 3733 C C . PHE B 1 147 ? -13.586 1.446 19.656 1 93.56 147 PHE B C 1
ATOM 3735 O O . PHE B 1 147 ? -12.492 1.668 20.172 1 93.56 147 PHE B O 1
ATOM 3742 N N . ILE B 1 148 ? -14.32 2.396 19.109 1 95.06 148 ILE B N 1
ATOM 3743 C CA . ILE B 1 148 ? -13.844 3.771 18.984 1 95.06 148 ILE B CA 1
ATOM 3744 C C . ILE B 1 148 ? -13.695 4.395 20.359 1 95.06 148 ILE B C 1
ATOM 3746 O O . ILE B 1 148 ? -12.664 4.988 20.672 1 95.06 148 ILE B O 1
ATOM 3750 N N . MET B 1 149 ? -14.648 4.176 21.219 1 92.31 149 MET B N 1
ATOM 3751 C CA . MET B 1 149 ? -14.688 4.809 22.531 1 92.31 149 MET B CA 1
ATOM 3752 C C . MET B 1 149 ? -13.656 4.184 23.469 1 92.31 149 MET B C 1
ATOM 3754 O O . MET B 1 149 ? -13.258 4.797 24.453 1 92.31 149 MET B O 1
ATOM 3758 N N . ALA B 1 150 ? -13.312 3.002 23.141 1 92.81 150 ALA B N 1
ATOM 3759 C CA . ALA B 1 150 ? -12.273 2.352 23.938 1 92.81 150 ALA B CA 1
ATOM 3760 C C . ALA B 1 150 ? -10.906 2.986 23.672 1 92.81 150 ALA B C 1
ATOM 3762 O O . ALA B 1 150 ? -10.016 2.926 24.516 1 92.81 150 ALA B O 1
ATOM 3763 N N . SER B 1 151 ? -10.75 3.617 22.562 1 92 151 SER B N 1
ATOM 3764 C CA . SER B 1 151 ? -9.438 4.117 22.172 1 92 151 SER B CA 1
ATOM 3765 C C . SER B 1 151 ? -9.391 5.641 22.219 1 92 151 SER B C 1
ATOM 3767 O O . SER B 1 151 ? -8.328 6.227 22.422 1 92 151 SER B O 1
ATOM 3769 N N . PHE B 1 152 ? -10.578 6.234 22.031 1 92.69 152 PHE B N 1
ATOM 3770 C CA . PHE B 1 152 ? -10.617 7.688 21.891 1 92.69 152 PHE B CA 1
ATOM 3771 C C . PHE B 1 152 ? -11.797 8.273 22.641 1 92.69 152 PHE B C 1
ATOM 3773 O O . PHE B 1 152 ? -12.805 7.594 22.875 1 92.69 152 PHE B O 1
ATOM 3780 N N . ASN B 1 153 ? -11.617 9.477 23.047 1 89.81 153 ASN B N 1
ATOM 3781 C CA . ASN B 1 153 ? -12.695 10.234 23.688 1 89.81 153 ASN B CA 1
ATOM 3782 C C . ASN B 1 153 ? -12.664 11.703 23.25 1 89.81 153 ASN B C 1
ATOM 3784 O O . ASN B 1 153 ? -11.898 12.078 22.375 1 89.81 153 ASN B O 1
ATOM 3788 N N . GLY B 1 154 ? -13.555 12.477 23.812 1 87.19 154 GLY B N 1
ATOM 3789 C CA . GLY B 1 154 ? -13.688 13.875 23.406 1 87.19 154 GLY B CA 1
ATOM 3790 C C . GLY B 1 154 ? -12.422 14.68 23.641 1 87.19 154 GLY B C 1
ATOM 3791 O O . GLY B 1 154 ? -12.18 15.672 22.953 1 87.19 154 GLY B O 1
ATOM 3792 N N . ASP B 1 155 ? -11.547 14.273 24.5 1 87.25 155 ASP B N 1
ATOM 3793 C CA . ASP B 1 155 ? -10.359 15.031 24.875 1 87.25 155 ASP B CA 1
ATOM 3794 C C . ASP B 1 155 ? -9.117 14.484 24.188 1 87.25 155 ASP B C 1
ATOM 3796 O O . ASP B 1 155 ? -8 14.953 24.438 1 87.25 155 ASP B O 1
ATOM 3800 N N . THR B 1 156 ? -9.344 13.547 23.391 1 88.44 156 THR B N 1
ATOM 3801 C CA . THR B 1 156 ? -8.203 12.945 22.688 1 88.44 156 THR B CA 1
ATOM 3802 C C . THR B 1 156 ? -7.406 14.008 21.938 1 88.44 156 THR B C 1
ATOM 3804 O O . THR B 1 156 ? -7.977 14.836 21.234 1 88.44 156 THR B O 1
ATOM 3807 N N . CYS B 1 157 ? -6.102 14.07 22.156 1 89.56 157 CYS B N 1
ATOM 3808 C CA . CYS B 1 157 ? -5.156 14.953 21.484 1 89.56 157 CYS B CA 1
ATOM 3809 C C . CYS B 1 157 ? -3.834 14.242 21.219 1 89.56 157 CYS B C 1
ATOM 3811 O O . CYS B 1 157 ? -2.994 14.133 22.109 1 89.56 157 CYS B O 1
ATOM 3813 N N . ILE B 1 158 ? -3.68 13.742 20.031 1 91.69 158 ILE B N 1
ATOM 3814 C CA . ILE B 1 158 ? -2.48 13.016 19.625 1 91.69 158 ILE B CA 1
ATOM 3815 C C . ILE B 1 158 ? -1.853 13.68 18.406 1 91.69 158 ILE B C 1
ATOM 3817 O O . ILE B 1 158 ? -2.539 13.945 17.422 1 91.69 158 ILE B O 1
ATOM 3821 N N . VAL B 1 159 ? -0.647 14.039 18.484 1 91.88 159 VAL B N 1
ATOM 3822 C CA . VAL B 1 159 ? 0.161 14.508 17.359 1 91.88 159 VAL B CA 1
ATOM 3823 C C . VAL B 1 159 ? 1.488 13.75 17.328 1 91.88 159 VAL B C 1
ATOM 3825 O O . VAL B 1 159 ? 2.25 13.781 18.297 1 91.88 159 VAL B O 1
ATOM 3828 N N . ASN B 1 160 ? 1.678 13.055 16.219 1 93.12 160 ASN B N 1
ATOM 3829 C CA . ASN B 1 160 ? 2.895 12.258 16.094 1 93.12 160 ASN B CA 1
ATOM 3830 C C . ASN B 1 160 ? 3.312 12.094 14.633 1 93.12 160 ASN B C 1
ATOM 3832 O O . ASN B 1 160 ? 2.57 12.477 13.719 1 93.12 160 ASN B O 1
ATOM 3836 N N . HIS B 1 161 ? 4.574 11.656 14.508 1 93 161 HIS B N 1
ATOM 3837 C CA . HIS B 1 161 ? 4.949 11.211 13.172 1 93 161 HIS B CA 1
ATOM 3838 C C . HIS B 1 161 ? 4.281 9.883 12.828 1 93 161 HIS B C 1
ATOM 3840 O O . HIS B 1 161 ? 4.203 8.984 13.664 1 93 161 HIS B O 1
ATOM 3846 N N . ALA B 1 162 ? 3.812 9.766 11.656 1 94.31 162 ALA B N 1
ATOM 3847 C CA . ALA B 1 162 ? 3.162 8.523 11.25 1 94.31 162 ALA B CA 1
ATOM 3848 C C . ALA B 1 162 ? 4.152 7.359 11.227 1 94.31 162 ALA B C 1
ATOM 3850 O O . ALA B 1 162 ? 5.301 7.523 10.805 1 94.31 162 ALA B O 1
ATOM 3851 N N . SER B 1 163 ? 3.771 6.27 11.742 1 92.94 163 SER B N 1
ATOM 3852 C CA . SER B 1 163 ? 4.543 5.055 11.5 1 92.94 163 SER B CA 1
ATOM 3853 C C . SER B 1 163 ? 4.598 4.719 10.008 1 92.94 163 SER B C 1
ATOM 3855 O O . SER B 1 163 ? 3.844 5.285 9.219 1 92.94 163 SER B O 1
ATOM 3857 N N . GLN B 1 164 ? 5.484 3.793 9.68 1 93 164 GLN B N 1
ATOM 3858 C CA . GLN B 1 164 ? 5.594 3.387 8.281 1 93 164 GLN B CA 1
ATOM 3859 C C . GLN B 1 164 ? 4.27 2.844 7.762 1 93 164 GLN B C 1
ATOM 3861 O O . GLN B 1 164 ? 3.857 3.162 6.645 1 93 164 GLN B O 1
ATOM 3866 N N . SER B 1 165 ? 3.59 2.037 8.562 1 92.62 165 SER B N 1
ATOM 3867 C CA . SER B 1 165 ? 2.314 1.442 8.18 1 92.62 165 SER B CA 1
ATOM 3868 C C . SER B 1 165 ? 1.237 2.508 8 1 92.62 165 SER B C 1
ATOM 3870 O O . SER B 1 165 ? 0.497 2.492 7.016 1 92.62 165 SER B O 1
ATOM 3872 N N . LEU B 1 166 ? 1.17 3.426 8.883 1 94.25 166 LEU B N 1
ATOM 3873 C CA . LEU B 1 166 ? 0.17 4.484 8.805 1 94.25 166 LEU B CA 1
ATOM 3874 C C . LEU B 1 166 ? 0.443 5.402 7.617 1 94.25 166 LEU B C 1
ATOM 3876 O O . LEU B 1 166 ? -0.485 5.805 6.914 1 94.25 166 LEU B O 1
ATOM 3880 N N . GLU B 1 167 ? 1.731 5.727 7.508 1 95.75 167 GLU B N 1
ATOM 3881 C CA . GLU B 1 167 ? 2.107 6.551 6.363 1 95.75 167 GLU B CA 1
ATOM 3882 C C . GLU B 1 167 ? 1.697 5.895 5.051 1 95.75 167 GLU B C 1
ATOM 3884 O O . GLU B 1 167 ? 1.212 6.566 4.137 1 95.75 167 GLU B O 1
ATOM 3889 N N . HIS B 1 168 ? 1.91 4.613 5.023 1 94.12 168 HIS B N 1
ATOM 3890 C CA . HIS B 1 168 ? 1.528 3.85 3.842 1 94.12 168 HIS B CA 1
ATOM 3891 C C . HIS B 1 168 ? 0.037 3.984 3.557 1 94.12 168 HIS B C 1
ATOM 3893 O O . HIS B 1 168 ? -0.359 4.25 2.418 1 94.12 168 HIS B O 1
ATOM 3899 N N . ILE B 1 169 ? -0.806 3.84 4.5 1 95.62 169 ILE B N 1
ATOM 3900 C CA . ILE B 1 169 ? -2.254 3.943 4.348 1 95.62 169 ILE B CA 1
ATOM 3901 C C . ILE B 1 169 ? -2.627 5.359 3.916 1 95.62 169 ILE B C 1
ATOM 3903 O O . ILE B 1 169 ? -3.385 5.543 2.963 1 95.62 169 ILE B O 1
ATOM 3907 N N . PHE B 1 170 ? -2.07 6.34 4.512 1 97.75 170 PHE B N 1
ATOM 3908 C CA . PHE B 1 170 ? -2.414 7.727 4.219 1 97.75 170 PHE B CA 1
ATOM 3909 C C . PHE B 1 170 ? -1.997 8.102 2.803 1 97.75 170 PHE B C 1
ATOM 3911 O O . PHE B 1 170 ? -2.729 8.797 2.098 1 97.75 170 PHE B O 1
ATOM 3918 N N . LYS B 1 171 ? -0.845 7.711 2.432 1 96.62 171 LYS B N 1
ATOM 3919 C CA . LYS B 1 171 ? -0.356 8.07 1.104 1 96.62 171 LYS B CA 1
ATOM 3920 C C . LYS B 1 171 ? -1.248 7.488 0.012 1 96.62 171 LYS B C 1
ATOM 3922 O O . LYS B 1 171 ? -1.365 8.062 -1.073 1 96.62 171 LYS B O 1
ATOM 3927 N N . GLU B 1 172 ? -1.892 6.418 0.305 1 94.88 172 GLU B N 1
ATOM 3928 C CA . GLU B 1 172 ? -2.785 5.793 -0.666 1 94.88 172 GLU B CA 1
ATOM 3929 C C . GLU B 1 172 ? -4.004 6.672 -0.94 1 94.88 172 GLU B C 1
ATOM 3931 O O . GLU B 1 172 ? -4.605 6.586 -2.012 1 94.88 172 GLU B O 1
ATOM 3936 N N . PHE B 1 173 ? -4.379 7.535 -0.034 1 97.19 173 PHE B N 1
ATOM 3937 C CA . PHE B 1 173 ? -5.477 8.461 -0.264 1 97.19 173 PHE B CA 1
ATOM 3938 C C . PHE B 1 173 ? -5.188 9.367 -1.457 1 97.19 173 PHE B C 1
ATOM 3940 O O . PHE B 1 173 ? -6.109 9.898 -2.08 1 97.19 173 PHE B O 1
ATOM 3947 N N . PHE B 1 174 ? -3.945 9.531 -1.771 1 96.31 174 PHE B N 1
ATOM 3948 C CA . PHE B 1 174 ? -3.568 10.516 -2.775 1 96.31 174 PHE B CA 1
ATOM 3949 C C . PHE B 1 174 ? -3.393 9.859 -4.141 1 96.31 174 PHE B C 1
ATOM 3951 O O . PHE B 1 174 ? -3.18 10.547 -5.141 1 96.31 174 PHE B O 1
ATOM 3958 N N . VAL B 1 175 ? -3.488 8.547 -4.227 1 93.31 175 VAL B N 1
ATOM 3959 C CA . VAL B 1 175 ? -3.254 7.875 -5.5 1 93.31 175 VAL B CA 1
ATOM 3960 C C . VAL B 1 175 ? -4.414 6.934 -5.809 1 93.31 175 VAL B C 1
ATOM 3962 O O . VAL B 1 175 ? -4.246 5.945 -6.531 1 93.31 175 VAL B O 1
ATOM 3965 N N . LEU B 1 176 ? -5.523 7.184 -5.242 1 92.94 176 LEU B N 1
ATOM 3966 C CA . LEU B 1 176 ? -6.695 6.363 -5.516 1 92.94 176 LEU B CA 1
ATOM 3967 C C . LEU B 1 176 ? -7.082 6.438 -6.988 1 92.94 176 LEU B C 1
ATOM 3969 O O . LEU B 1 176 ? -7.031 7.512 -7.594 1 92.94 176 LEU B O 1
ATOM 3973 N N . PRO B 1 177 ? -7.504 5.285 -7.566 1 90.12 177 PRO B N 1
ATOM 3974 C CA . PRO B 1 177 ? -7.973 5.316 -8.953 1 90.12 177 PRO B CA 1
ATOM 3975 C C . PRO B 1 177 ? -9.211 6.191 -9.141 1 90.12 177 PRO B C 1
ATOM 3977 O O . PRO B 1 177 ? -10.055 6.273 -8.25 1 90.12 177 PRO B O 1
ATOM 3980 N N . GLU B 1 178 ? -9.32 6.73 -10.352 1 87.62 178 GLU B N 1
ATOM 3981 C CA . GLU B 1 178 ? -10.445 7.617 -10.641 1 87.62 178 GLU B CA 1
ATOM 3982 C C . GLU B 1 178 ? -11.75 6.84 -10.742 1 87.62 178 GLU B C 1
ATOM 3984 O O . GLU B 1 178 ? -12.773 7.258 -10.203 1 87.62 178 GLU B O 1
ATOM 3989 N N . LYS B 1 179 ? -11.664 5.727 -11.516 1 90.75 179 LYS B N 1
ATOM 3990 C CA . LYS B 1 179 ? -12.859 4.887 -11.609 1 90.75 179 LYS B CA 1
ATOM 3991 C C . LYS B 1 179 ? -13.203 4.27 -10.258 1 90.75 179 LYS B C 1
ATOM 3993 O O . LYS B 1 179 ? -12.344 3.691 -9.594 1 90.75 179 LYS B O 1
ATOM 3998 N N . PHE B 1 180 ? -14.406 4.441 -9.773 1 92.19 180 PHE B N 1
ATOM 3999 C CA . PHE B 1 180 ? -14.906 3.945 -8.5 1 92.19 180 PHE B CA 1
ATOM 4000 C C . PHE B 1 180 ? -14.242 4.672 -7.336 1 92.19 180 PHE B C 1
ATOM 4002 O O . PHE B 1 180 ? -14.055 4.098 -6.266 1 92.19 180 PHE B O 1
ATOM 4009 N N . LYS B 1 181 ? -13.773 5.863 -7.504 1 92.12 181 LYS B N 1
ATOM 4010 C CA . LYS B 1 181 ? -13.023 6.617 -6.508 1 92.12 181 LYS B CA 1
ATOM 4011 C C . LYS B 1 181 ? -13.773 6.668 -5.176 1 92.12 181 LYS B C 1
ATOM 4013 O O . LYS B 1 181 ? -13.172 6.496 -4.113 1 92.12 181 LYS B O 1
ATOM 4018 N N . ASN B 1 182 ? -15.047 6.887 -5.246 1 91.81 182 ASN B N 1
ATOM 4019 C CA . ASN B 1 182 ? -15.844 6.996 -4.027 1 91.81 182 ASN B CA 1
ATOM 4020 C C . ASN B 1 182 ? -15.828 5.695 -3.23 1 91.81 182 ASN B C 1
ATOM 4022 O O . ASN B 1 182 ? -15.789 5.719 -1.999 1 91.81 182 ASN B O 1
ATOM 4026 N N . TYR B 1 183 ? -15.898 4.613 -3.896 1 93.69 183 TYR B N 1
ATOM 4027 C CA . TYR B 1 183 ? -15.852 3.32 -3.221 1 93.69 183 TYR B CA 1
ATOM 4028 C C . TYR B 1 183 ? -14.484 3.068 -2.609 1 93.69 183 TYR B C 1
ATOM 4030 O O . TYR B 1 183 ? -14.375 2.566 -1.488 1 93.69 183 TYR B O 1
ATOM 4038 N N . PHE B 1 184 ? -13.484 3.461 -3.396 1 95.06 184 PHE B N 1
ATOM 4039 C CA . PHE B 1 184 ? -12.133 3.328 -2.855 1 95.06 184 PHE B CA 1
ATOM 4040 C C . PHE B 1 184 ? -11.969 4.172 -1.599 1 95.06 184 PHE B C 1
ATOM 4042 O O . PHE B 1 184 ? -11.336 3.74 -0.632 1 95.06 184 PHE B O 1
ATOM 4049 N N . LEU B 1 185 ? -12.5 5.332 -1.652 1 95.38 185 LEU B N 1
ATOM 4050 C CA . LEU B 1 185 ? -12.406 6.23 -0.504 1 95.38 185 LEU B CA 1
ATOM 4051 C C . LEU B 1 185 ? -13.047 5.598 0.729 1 95.38 185 LEU B C 1
ATOM 4053 O O . LEU B 1 185 ? -12.469 5.633 1.818 1 95.38 185 LEU B O 1
ATOM 4057 N N . ARG B 1 186 ? -14.18 4.965 0.59 1 94.56 186 ARG B N 1
ATOM 4058 C CA . ARG B 1 186 ? -14.867 4.277 1.678 1 94.56 186 ARG B CA 1
ATOM 4059 C C . ARG B 1 186 ? -13.992 3.176 2.271 1 94.56 186 ARG B C 1
ATOM 4061 O O . ARG B 1 186 ? -13.836 3.094 3.49 1 94.56 186 ARG B O 1
ATOM 4068 N N . ILE B 1 187 ? -13.5 2.453 1.409 1 95.69 187 ILE B N 1
ATOM 4069 C CA . ILE B 1 187 ? -12.68 1.313 1.812 1 95.69 187 ILE B CA 1
ATOM 4070 C C . ILE B 1 187 ? -11.438 1.805 2.547 1 95.69 187 ILE B C 1
ATOM 4072 O O . ILE B 1 187 ? -11.07 1.261 3.592 1 95.69 187 ILE B O 1
ATOM 4076 N N . LYS B 1 188 ? -10.828 2.816 2.02 1 96.56 188 LYS B N 1
ATOM 4077 C CA . LYS B 1 188 ? -9.578 3.328 2.582 1 96.56 188 LYS B CA 1
ATOM 4078 C C . LYS B 1 188 ? -9.805 3.932 3.965 1 96.56 188 LYS B C 1
ATOM 4080 O O . LYS B 1 188 ? -8.969 3.789 4.855 1 96.56 188 LYS B O 1
ATOM 4085 N N . VAL B 1 189 ? -10.898 4.594 4.129 1 97.38 189 VAL B N 1
ATOM 4086 C CA . VAL B 1 189 ? -11.211 5.184 5.422 1 97.38 189 VAL B CA 1
ATOM 4087 C C . VAL B 1 189 ? -11.398 4.082 6.465 1 97.38 189 VAL B C 1
ATOM 4089 O O . VAL B 1 189 ? -10.891 4.188 7.582 1 97.38 189 VAL B O 1
ATOM 4092 N N . VAL B 1 190 ? -12.117 3.064 6.121 1 96.94 190 VAL B N 1
ATOM 4093 C CA . VAL B 1 190 ? -12.367 1.976 7.062 1 96.94 190 VAL B CA 1
ATOM 4094 C C . VAL B 1 190 ? -11.055 1.255 7.375 1 96.94 190 VAL B C 1
ATOM 4096 O O . VAL B 1 190 ? -10.797 0.891 8.523 1 96.94 190 VAL B O 1
ATOM 4099 N N . GLU B 1 191 ? -10.281 1.041 6.328 1 96.56 191 GLU B N 1
ATOM 4100 C CA . GLU B 1 191 ? -8.953 0.478 6.543 1 96.56 191 GLU B CA 1
ATOM 4101 C C . GLU B 1 191 ? -8.164 1.304 7.551 1 96.56 191 GLU B C 1
ATOM 4103 O O . GLU B 1 191 ? -7.57 0.755 8.484 1 96.56 191 GLU B O 1
ATOM 4108 N N . LEU B 1 192 ? -8.148 2.592 7.387 1 97.5 192 LEU B N 1
ATOM 4109 C CA . LEU B 1 192 ? -7.449 3.512 8.273 1 97.5 192 LEU B CA 1
ATOM 4110 C C . LEU B 1 192 ? -7.965 3.383 9.703 1 97.5 192 LEU B C 1
ATOM 4112 O O . LEU B 1 192 ? -7.176 3.236 10.641 1 97.5 192 LEU B O 1
ATOM 4116 N N . LEU B 1 193 ? -9.242 3.41 9.867 1 97.06 193 LEU B N 1
ATOM 4117 C CA . LEU B 1 193 ? -9.859 3.367 11.195 1 97.06 193 LEU B CA 1
ATOM 4118 C C . LEU B 1 193 ? -9.57 2.037 11.883 1 97.06 193 LEU B C 1
ATOM 4120 O O . LEU B 1 193 ? -9.219 2.008 13.062 1 97.06 193 LEU B O 1
ATOM 4124 N N . LEU B 1 194 ? -9.719 0.959 11.133 1 96.12 194 LEU B N 1
ATOM 4125 C CA . LEU B 1 194 ? -9.414 -0.349 11.703 1 96.12 194 LEU B CA 1
ATOM 4126 C C . LEU B 1 194 ? -7.961 -0.407 12.18 1 96.12 194 LEU B C 1
ATOM 4128 O O . LEU B 1 194 ? -7.68 -0.943 13.25 1 96.12 194 LEU B O 1
ATOM 4132 N N . TYR B 1 195 ? -7.094 0.153 11.367 1 96.12 195 TYR B N 1
ATOM 4133 C CA . TYR B 1 195 ? -5.684 0.141 11.742 1 96.12 195 TYR B CA 1
ATOM 4134 C C . TYR B 1 195 ? -5.461 0.915 13.039 1 96.12 195 TYR B C 1
ATOM 4136 O O . TYR B 1 195 ? -4.809 0.419 13.961 1 96.12 195 TYR B O 1
ATOM 4144 N N . ILE B 1 196 ? -5.996 2.117 13.078 1 95.44 196 ILE B N 1
ATOM 4145 C CA . ILE B 1 196 ? -5.781 2.99 14.227 1 95.44 196 ILE B CA 1
ATOM 4146 C C . ILE B 1 196 ? -6.406 2.365 15.469 1 95.44 196 ILE B C 1
ATOM 4148 O O . ILE B 1 196 ? -5.863 2.486 16.578 1 95.44 196 ILE B O 1
ATOM 4152 N N . LEU B 1 197 ? -7.461 1.655 15.336 1 94 197 LEU B N 1
ATOM 4153 C CA . LEU B 1 197 ? -8.141 1.029 16.469 1 94 197 LEU B CA 1
ATOM 4154 C C . LEU B 1 197 ? -7.414 -0.234 16.906 1 94 197 LEU B C 1
ATOM 4156 O O . LEU B 1 197 ? -7.5 -0.627 18.078 1 94 197 LEU B O 1
ATOM 4160 N N . GLY B 1 198 ? -6.742 -0.83 16.016 1 92.69 198 GLY B N 1
ATOM 4161 C CA . GLY B 1 198 ? -6.109 -2.105 16.312 1 92.69 198 GLY B CA 1
ATOM 4162 C C . GLY B 1 198 ? -4.648 -1.971 16.703 1 92.69 198 GLY B C 1
ATOM 4163 O O . GLY B 1 198 ? -4.016 -2.949 17.109 1 92.69 198 GLY B O 1
ATOM 4164 N N . ASN B 1 199 ? -4.086 -0.8 16.547 1 89.88 199 ASN B N 1
ATOM 4165 C CA . ASN B 1 199 ? -2.67 -0.583 16.828 1 89.88 199 ASN B CA 1
ATOM 4166 C C . ASN B 1 199 ? -2.451 0.659 17.688 1 89.88 199 ASN B C 1
ATOM 4168 O O . ASN B 1 199 ? -3.383 1.433 17.906 1 89.88 199 ASN B O 1
ATOM 4172 N N . SER B 1 200 ? -1.212 0.771 18.203 1 86.62 200 SER B N 1
ATOM 4173 C CA . SER B 1 200 ? -0.902 1.909 19.062 1 86.62 200 SER B CA 1
ATOM 4174 C C . SER B 1 200 ? 0.44 2.531 18.688 1 86.62 200 SER B C 1
ATOM 4176 O O . SER B 1 200 ? 1.03 3.266 19.484 1 86.62 200 SER B O 1
ATOM 4178 N N . ASP B 1 201 ? 0.888 2.186 17.562 1 86.12 201 ASP B N 1
ATOM 4179 C CA . ASP B 1 201 ? 2.215 2.625 17.141 1 86.12 201 ASP B CA 1
ATOM 4180 C C . ASP B 1 201 ? 2.242 4.129 16.875 1 86.12 201 ASP B C 1
ATOM 4182 O O . ASP B 1 201 ? 3.311 4.715 16.703 1 86.12 201 ASP B O 1
ATOM 4186 N N . TYR B 1 202 ? 1.101 4.773 16.891 1 85.12 202 TYR B N 1
ATOM 4187 C CA . TYR B 1 202 ? 1 6.211 16.672 1 85.12 202 TYR B CA 1
ATOM 4188 C C . TYR B 1 202 ? 0.881 6.965 17.984 1 85.12 202 TYR B C 1
ATOM 4190 O O . TYR B 1 202 ? 0.899 8.195 18 1 85.12 202 TYR B O 1
ATOM 4198 N N . LYS B 1 203 ? 0.805 6.23 19.078 1 83.88 203 LYS B N 1
ATOM 4199 C CA . LYS B 1 203 ? 0.616 6.855 20.375 1 83.88 203 LYS B CA 1
ATOM 4200 C C . LYS B 1 203 ? 1.954 7.105 21.062 1 83.88 203 LYS B C 1
ATOM 4202 O O . LYS B 1 203 ? 2.039 7.914 22 1 83.88 203 LYS B O 1
ATOM 4207 N N . THR B 1 204 ? 3.027 6.344 20.797 1 67.81 204 THR B N 1
ATOM 4208 C CA . THR B 1 204 ? 4.254 6.312 21.594 1 67.81 204 THR B CA 1
ATOM 4209 C C . THR B 1 204 ? 5.023 7.625 21.438 1 67.81 204 THR B C 1
ATOM 4211 O O . THR B 1 204 ? 5.695 8.062 22.375 1 67.81 204 THR B O 1
ATOM 4214 N N . SER B 1 205 ? 5.266 8.156 20.312 1 63.81 205 SER B N 1
ATOM 4215 C CA . SER B 1 205 ? 6.113 9.344 20.234 1 63.81 205 SER B CA 1
ATOM 4216 C C . SER B 1 205 ? 5.305 10.617 20.484 1 63.81 205 SER B C 1
ATOM 4218 O O . SER B 1 205 ? 4.184 10.75 19.984 1 63.81 205 SER B O 1
ATOM 4220 N N . ASN B 1 206 ? 5.566 11.305 21.688 1 64.25 206 ASN B N 1
ATOM 4221 C CA . ASN B 1 206 ? 4.77 12.492 21.969 1 64.25 206 ASN B CA 1
ATOM 4222 C C . ASN B 1 206 ? 5.453 13.758 21.469 1 64.25 206 ASN B C 1
ATOM 4224 O O . ASN B 1 206 ? 6.566 14.078 21.891 1 64.25 206 ASN B O 1
ATOM 4228 N N . LYS B 1 207 ? 4.883 14.234 20.422 1 76.25 207 LYS B N 1
ATOM 4229 C CA . LYS B 1 207 ? 5.273 15.578 19.984 1 76.25 207 LYS B CA 1
ATOM 4230 C C . LYS B 1 207 ? 5.297 16.547 21.172 1 76.25 207 LYS B C 1
ATOM 4232 O O . LYS B 1 207 ? 4.562 16.359 22.141 1 76.25 207 LYS B O 1
ATOM 4237 N N . LYS B 1 208 ? 6.32 17.359 21.094 1 80.44 208 LYS B N 1
ATOM 4238 C CA . LYS B 1 208 ? 6.473 18.375 22.141 1 80.44 208 LYS B CA 1
ATOM 4239 C C . LYS B 1 208 ? 5.449 19.484 21.984 1 80.44 208 LYS B C 1
ATOM 4241 O O . LYS B 1 208 ? 5.176 19.938 20.859 1 80.44 208 LYS B O 1
ATOM 4246 N N . TYR B 1 209 ? 4.82 19.797 23.047 1 86.62 209 TYR B N 1
ATOM 4247 C CA . TYR B 1 209 ? 3.949 20.969 23.141 1 86.62 209 TYR B CA 1
ATOM 4248 C C . TYR B 1 209 ? 4.672 22.125 23.797 1 86.62 209 TYR B C 1
ATOM 4250 O O . TYR B 1 209 ? 5.344 21.953 24.812 1 86.62 209 TYR B O 1
ATOM 4258 N N . PHE B 1 210 ? 4.543 23.297 23.156 1 91.12 210 PHE B N 1
ATOM 4259 C CA . PHE B 1 210 ? 5.25 24.469 23.641 1 91.12 210 PHE B CA 1
ATOM 4260 C C . PHE B 1 210 ? 4.27 25.5 24.203 1 91.12 210 PHE B C 1
ATOM 4262 O O . PHE B 1 210 ? 3.221 25.75 23.609 1 91.12 210 PHE B O 1
ATOM 4269 N N . PRO B 1 211 ? 4.684 26.031 25.359 1 92.38 211 PRO B N 1
ATOM 4270 C CA . PRO B 1 211 ? 3.875 27.156 25.812 1 92.38 211 PRO B CA 1
ATOM 4271 C C . PRO B 1 211 ? 3.941 28.359 24.859 1 92.38 211 PRO B C 1
ATOM 4273 O O . PRO B 1 211 ? 4.996 28.625 24.281 1 92.38 211 PRO B O 1
ATOM 4276 N N . ARG B 1 212 ? 2.934 29.047 24.75 1 91.81 212 ARG B N 1
ATOM 4277 C CA . ARG B 1 212 ? 2.859 30.219 23.875 1 91.81 212 ARG B CA 1
ATOM 4278 C C . ARG B 1 212 ? 3.996 31.188 24.172 1 91.81 212 ARG B C 1
ATOM 4280 O O . ARG B 1 212 ? 4.609 31.734 23.25 1 91.81 212 ARG B O 1
ATOM 4287 N N . THR B 1 213 ? 4.246 31.359 25.422 1 92.88 213 THR B N 1
ATOM 4288 C CA . THR B 1 213 ? 5.305 32.281 25.812 1 92.88 213 THR B CA 1
ATOM 4289 C C . THR B 1 213 ? 6.648 31.844 25.234 1 92.88 213 THR B C 1
ATOM 4291 O O . THR B 1 213 ? 7.449 32.688 24.797 1 92.88 213 THR B O 1
ATOM 4294 N N . PHE B 1 214 ? 6.852 30.578 25.297 1 94.31 214 PHE B N 1
ATOM 4295 C CA . PHE B 1 214 ? 8.078 30.031 24.75 1 94.31 214 PHE B CA 1
ATOM 4296 C C . PHE B 1 214 ? 8.148 30.25 23.234 1 94.31 214 PHE B C 1
ATOM 4298 O O . PHE B 1 214 ? 9.188 30.672 22.719 1 94.31 214 PHE B O 1
ATOM 4305 N N . VAL B 1 215 ? 7.102 30 22.594 1 93.56 215 VAL B N 1
ATOM 4306 C CA . VAL B 1 215 ? 7.023 30.172 21.141 1 93.56 215 VAL B CA 1
ATOM 4307 C C . VAL B 1 215 ? 7.277 31.625 20.781 1 93.56 215 VAL B C 1
ATOM 4309 O O . VAL B 1 215 ? 7.992 31.922 19.828 1 93.56 215 VAL B O 1
ATOM 4312 N N . ASP B 1 216 ? 6.73 32.5 21.531 1 93.69 216 ASP B N 1
ATOM 4313 C CA . ASP B 1 216 ? 6.926 33.906 21.312 1 93.69 216 ASP B CA 1
ATOM 4314 C C . ASP B 1 216 ? 8.406 34.281 21.406 1 93.69 216 ASP B C 1
ATOM 4316 O O . ASP B 1 216 ? 8.898 35.094 20.609 1 93.69 216 ASP B O 1
ATOM 4320 N N . LYS B 1 217 ? 9.008 33.719 22.328 1 95.88 217 LYS B N 1
ATOM 4321 C CA . LYS B 1 217 ? 10.43 33.969 22.484 1 95.88 217 LYS B CA 1
ATOM 4322 C C . LYS B 1 217 ? 11.219 33.438 21.281 1 95.88 217 LYS B C 1
ATOM 4324 O O . LYS B 1 217 ? 12.172 34.094 20.828 1 95.88 217 LYS B O 1
ATOM 4329 N N . ILE B 1 218 ? 10.82 32.312 20.812 1 95.12 218 ILE B N 1
ATOM 4330 C CA . ILE B 1 218 ? 11.484 31.734 19.641 1 95.12 218 ILE B CA 1
ATOM 4331 C C . ILE B 1 218 ? 11.234 32.625 18.422 1 95.12 218 ILE B C 1
ATOM 4333 O O . ILE B 1 218 ? 12.148 32.906 17.641 1 95.12 218 ILE B O 1
ATOM 4337 N N . LYS B 1 219 ? 10.055 33.094 18.281 1 92.38 219 LYS B N 1
ATOM 4338 C CA . LYS B 1 219 ? 9.727 34 17.188 1 92.38 219 LYS B CA 1
ATOM 4339 C C . LYS B 1 219 ? 10.5 35.312 17.297 1 92.38 219 LYS B C 1
ATOM 4341 O O . LYS B 1 219 ? 10.914 35.906 16.297 1 92.38 219 LYS B O 1
ATOM 4346 N N . ASP B 1 220 ? 10.656 35.75 18.484 1 95.25 220 ASP B N 1
ATOM 4347 C CA . ASP B 1 220 ? 11.492 36.906 18.734 1 95.25 220 ASP B CA 1
ATOM 4348 C C . ASP B 1 220 ? 12.93 36.656 18.281 1 95.25 220 ASP B C 1
ATOM 4350 O O . ASP B 1 220 ? 13.562 37.562 17.688 1 95.25 220 ASP B O 1
ATOM 4354 N N . ALA B 1 221 ? 13.398 35.531 18.625 1 95.56 221 ALA B N 1
ATOM 4355 C CA . ALA B 1 221 ? 14.742 35.156 18.188 1 95.56 221 ALA B CA 1
ATOM 4356 C C . ALA B 1 221 ? 14.859 35.25 16.656 1 95.56 221 ALA B C 1
ATOM 4358 O O . ALA B 1 221 ? 15.836 35.812 16.141 1 95.56 221 ALA B O 1
ATOM 4359 N N . ARG B 1 222 ? 13.922 34.688 16.016 1 93.69 222 ARG B N 1
ATOM 4360 C CA . ARG B 1 222 ? 13.891 34.75 14.562 1 93.69 222 ARG B CA 1
ATOM 4361 C C . ARG B 1 222 ? 13.914 36.219 14.102 1 93.69 222 ARG B C 1
ATOM 4363 O O . ARG B 1 222 ? 14.68 36.562 13.203 1 93.69 222 ARG B O 1
ATOM 4370 N N . ARG B 1 223 ? 13.062 37.031 14.656 1 93.06 223 ARG B N 1
ATOM 4371 C CA . ARG B 1 223 ? 12.992 38.438 14.297 1 93.06 223 ARG B CA 1
ATOM 4372 C C . ARG B 1 223 ? 14.344 39.125 14.469 1 93.06 223 ARG B C 1
ATOM 4374 O O . ARG B 1 223 ? 14.781 39.875 13.609 1 93.06 223 ARG B O 1
ATOM 4381 N N . ILE B 1 224 ? 14.938 38.812 15.516 1 94.69 224 ILE B N 1
ATOM 4382 C CA . ILE B 1 224 ? 16.234 39.406 15.844 1 94.69 224 ILE B CA 1
ATOM 4383 C C . ILE B 1 224 ? 17.266 39.031 14.781 1 94.69 224 ILE B C 1
ATOM 4385 O O . ILE B 1 224 ? 17.953 39.906 14.242 1 94.69 224 ILE B O 1
ATOM 4389 N N . ILE B 1 225 ? 17.344 37.781 14.453 1 93.12 225 ILE B N 1
ATOM 4390 C CA . ILE B 1 225 ? 18.391 37.344 13.531 1 93.12 225 ILE B CA 1
ATOM 4391 C C . ILE B 1 225 ? 18.078 37.844 12.125 1 93.12 225 ILE B C 1
ATOM 4393 O O . ILE B 1 225 ? 18.984 38.062 11.312 1 93.12 225 ILE B O 1
ATOM 4397 N N . LEU B 1 226 ? 16.859 38.125 11.82 1 92.06 226 LEU B N 1
ATOM 4398 C CA . LEU B 1 226 ? 16.484 38.594 10.484 1 92.06 226 LEU B CA 1
ATOM 4399 C C . LEU B 1 226 ? 16.562 40.125 10.383 1 92.06 226 LEU B C 1
ATOM 4401 O O . LEU B 1 226 ? 16.609 40.656 9.281 1 92.06 226 LEU B O 1
ATOM 4405 N N . SER B 1 227 ? 16.406 40.781 11.469 1 91.44 227 SER B N 1
ATOM 4406 C CA . SER B 1 227 ? 16.453 42.25 11.484 1 91.44 227 SER B CA 1
ATOM 4407 C C . SER B 1 227 ? 17.844 42.75 11.109 1 91.44 227 SER B C 1
ATOM 4409 O O . SER B 1 227 ? 17.984 43.875 10.602 1 91.44 227 SER B O 1
ATOM 4411 N N . ASP B 1 228 ? 18.859 42 11.383 1 86.88 228 ASP B N 1
ATOM 4412 C CA . ASP B 1 228 ? 20.234 42.344 11.031 1 86.88 228 ASP B CA 1
ATOM 4413 C C . ASP B 1 228 ? 20.984 41.125 10.477 1 86.88 228 ASP B C 1
ATOM 4415 O O . ASP B 1 228 ? 21.844 40.562 11.148 1 86.88 228 ASP B O 1
ATOM 4419 N N . ILE B 1 229 ? 20.75 40.875 9.211 1 88.69 229 ILE B N 1
ATOM 4420 C CA . ILE B 1 229 ? 21.188 39.594 8.648 1 88.69 229 ILE B CA 1
ATOM 4421 C C . ILE B 1 229 ? 22.688 39.656 8.359 1 88.69 229 ILE B C 1
ATOM 4423 O O . ILE B 1 229 ? 23.312 38.625 8.102 1 88.69 229 ILE B O 1
ATOM 4427 N N . ASP B 1 230 ? 23.234 40.844 8.344 1 85.94 230 ASP B N 1
ATOM 4428 C CA . ASP B 1 230 ? 24.656 41 8.07 1 85.94 230 ASP B CA 1
ATOM 4429 C C . ASP B 1 230 ? 25.469 40.844 9.352 1 85.94 230 ASP B C 1
ATOM 4431 O O . ASP B 1 230 ? 26.703 40.75 9.305 1 85.94 230 ASP B O 1
ATOM 4435 N N . SER B 1 231 ? 24.844 40.781 10.453 1 83.94 231 SER B N 1
ATOM 4436 C CA . SER B 1 231 ? 25.531 40.656 11.727 1 83.94 231 SER B CA 1
ATOM 4437 C C . SER B 1 231 ? 25.672 39.188 12.133 1 83.94 231 SER B C 1
ATOM 4439 O O . SER B 1 231 ? 24.938 38.344 11.641 1 83.94 231 SER B O 1
ATOM 4441 N N . HIS B 1 232 ? 26.766 38.938 12.961 1 85.94 232 HIS B N 1
ATOM 4442 C CA . HIS B 1 232 ? 26.938 37.594 13.508 1 85.94 232 HIS B CA 1
ATOM 4443 C C . HIS B 1 232 ? 26.5 37.531 14.977 1 85.94 232 HIS B C 1
ATOM 4445 O O . HIS B 1 232 ? 27.25 37.938 15.859 1 85.94 232 HIS B O 1
ATOM 4451 N N . ILE B 1 233 ? 25.359 37.062 15.164 1 91.44 233 ILE B N 1
ATOM 4452 C CA . ILE B 1 233 ? 24.859 36.875 16.516 1 91.44 233 ILE B CA 1
ATOM 4453 C C . ILE B 1 233 ? 25.062 35.438 16.938 1 91.44 233 ILE B C 1
ATOM 4455 O O . ILE B 1 233 ? 24.688 34.5 16.219 1 91.44 233 ILE B O 1
ATOM 4459 N N . THR B 1 234 ? 25.719 35.219 18.047 1 94.62 234 THR B N 1
ATOM 4460 C CA . THR B 1 234 ? 25.922 33.875 18.531 1 94.62 234 THR B CA 1
ATOM 4461 C C . THR B 1 234 ? 24.672 33.312 19.203 1 94.62 234 THR B C 1
ATOM 4463 O O . THR B 1 234 ? 23.797 34.094 19.609 1 94.62 234 THR B O 1
ATOM 4466 N N . ILE B 1 235 ? 24.625 32 19.328 1 96.44 235 ILE B N 1
ATOM 4467 C CA . ILE B 1 235 ? 23.5 31.344 19.984 1 96.44 235 ILE B CA 1
ATOM 4468 C C . ILE B 1 235 ? 23.406 31.812 21.438 1 96.44 235 ILE B C 1
ATOM 4470 O O . ILE B 1 235 ? 22.297 32.031 21.953 1 96.44 235 ILE B O 1
ATOM 4474 N N . LYS B 1 236 ? 24.547 31.984 22.062 1 96.25 236 LYS B N 1
ATOM 4475 C CA . LYS B 1 236 ? 24.594 32.438 23.453 1 96.25 236 LYS B CA 1
ATOM 4476 C C . LYS B 1 236 ? 24.016 33.844 23.594 1 96.25 236 LYS B C 1
ATOM 4478 O O . LYS B 1 236 ? 23.219 34.094 24.5 1 96.25 236 LYS B O 1
ATOM 4483 N N . GLU B 1 237 ? 24.422 34.719 22.734 1 96 237 GLU B N 1
ATOM 4484 C CA . GLU B 1 237 ? 23.906 36.094 22.75 1 96 237 GLU B CA 1
ATOM 4485 C C . GLU B 1 237 ? 22.406 36.125 22.5 1 96 237 GLU B C 1
ATOM 4487 O O . GLU B 1 237 ? 21.672 36.812 23.172 1 96 237 GLU B O 1
ATOM 4492 N N . LEU B 1 238 ? 22.031 35.344 21.5 1 96.38 238 LEU B N 1
ATOM 4493 C CA . LEU B 1 238 ? 20.609 35.281 21.125 1 96.38 238 LEU B CA 1
ATOM 4494 C C . LEU B 1 238 ? 19.781 34.75 22.297 1 96.38 238 LEU B C 1
ATOM 4496 O O . LEU B 1 238 ? 18.688 35.25 22.562 1 96.38 238 LEU B O 1
ATOM 4500 N N . SER B 1 239 ? 20.25 33.719 22.922 1 97.31 239 SER B N 1
ATOM 4501 C CA . SER B 1 239 ? 19.578 33.125 24.062 1 97.31 239 SER B CA 1
ATOM 4502 C C . SER B 1 239 ? 19.359 34.156 25.172 1 97.31 239 SER B C 1
ATOM 4504 O O . SER B 1 239 ? 18.297 34.219 25.766 1 97.31 239 SER B O 1
ATOM 4506 N N . HIS B 1 240 ? 20.328 35 25.438 1 96.81 240 HIS B N 1
ATOM 4507 C CA . HIS B 1 240 ? 20.25 36.031 26.453 1 96.81 240 HIS B CA 1
ATOM 4508 C C . HIS B 1 240 ? 19.203 37.094 26.078 1 96.81 240 HIS B C 1
ATOM 4510 O O . HIS B 1 240 ? 18.438 37.531 26.938 1 96.81 240 HIS B O 1
ATOM 4516 N N . ARG B 1 241 ? 19.156 37.375 24.906 1 95.94 241 ARG B N 1
ATOM 4517 C CA . ARG B 1 241 ? 18.281 38.438 24.438 1 95.94 241 ARG B CA 1
ATOM 4518 C C . ARG B 1 241 ? 16.812 38.031 24.547 1 95.94 241 ARG B C 1
ATOM 4520 O O . ARG B 1 241 ? 15.953 38.875 24.828 1 95.94 241 ARG B O 1
ATOM 4527 N N . VAL B 1 242 ? 16.562 36.781 24.297 1 96.81 242 VAL B N 1
ATOM 4528 C CA . VAL B 1 242 ? 15.172 36.344 24.25 1 96.81 242 VAL B CA 1
ATOM 4529 C C . VAL B 1 242 ? 14.789 35.688 25.562 1 96.81 242 VAL B C 1
ATOM 4531 O O . VAL B 1 242 ? 13.617 35.344 25.781 1 96.81 242 VAL B O 1
ATOM 4534 N N . GLY B 1 243 ? 15.734 35.344 26.453 1 96.56 243 GLY B N 1
ATOM 4535 C CA . GLY B 1 243 ? 15.469 34.906 27.797 1 96.56 243 GLY B CA 1
ATOM 4536 C C . GLY B 1 243 ? 15.195 33.406 27.875 1 96.56 243 GLY B C 1
ATOM 4537 O O . GLY B 1 243 ? 14.328 32.969 28.641 1 96.56 243 GLY B O 1
ATOM 4538 N N . ILE B 1 244 ? 15.766 32.625 27.109 1 95.31 244 ILE B N 1
ATOM 4539 C CA . ILE B 1 244 ? 15.703 31.156 27.203 1 95.31 244 ILE B CA 1
ATOM 4540 C C . ILE B 1 244 ? 17.094 30.562 27.047 1 95.31 244 ILE B C 1
ATOM 4542 O O . ILE B 1 244 ? 17.984 31.188 26.453 1 95.31 244 ILE B O 1
ATOM 4546 N N . ASN B 1 245 ? 17.344 29.453 27.656 1 96.25 245 ASN B N 1
ATOM 4547 C CA . ASN B 1 245 ? 18.688 28.875 27.578 1 96.25 245 ASN B CA 1
ATOM 4548 C C . ASN B 1 245 ? 19 28.391 26.156 1 96.25 245 ASN B C 1
ATOM 4550 O O . ASN B 1 245 ? 18.094 28.188 25.359 1 96.25 245 ASN B O 1
ATOM 4554 N N . SER B 1 246 ? 20.266 28.219 25.859 1 96.69 246 SER B N 1
ATOM 4555 C CA . SER B 1 246 ? 20.766 27.938 24.516 1 96.69 246 SER B CA 1
ATOM 4556 C C . SER B 1 246 ? 20.203 26.609 23.984 1 96.69 246 SER B C 1
ATOM 4558 O O . SER B 1 246 ? 19.859 26.5 22.812 1 96.69 246 SER B O 1
ATOM 4560 N N . THR B 1 247 ? 20.156 25.672 24.812 1 96.25 247 THR B N 1
ATOM 4561 C CA . THR B 1 247 ? 19.672 24.359 24.406 1 96.25 247 THR B CA 1
ATOM 4562 C C . THR B 1 247 ? 18.203 24.438 24 1 96.25 247 THR B C 1
ATOM 4564 O O . THR B 1 247 ? 17.828 23.953 22.922 1 96.25 247 THR B O 1
ATOM 4567 N N . ASP B 1 248 ? 17.406 25.062 24.828 1 95.19 248 ASP B N 1
ATOM 4568 C CA . ASP B 1 248 ? 15.977 25.219 24.547 1 95.19 248 ASP B CA 1
ATOM 4569 C C . ASP B 1 248 ? 15.75 26.062 23.297 1 95.19 248 ASP B C 1
ATOM 4571 O O . ASP B 1 248 ? 14.836 25.797 22.516 1 95.19 248 ASP B O 1
ATOM 4575 N N . LEU B 1 249 ? 16.594 27.031 23.203 1 96.69 249 LEU B N 1
ATOM 4576 C CA . LEU B 1 249 ? 16.484 27.891 22.031 1 96.69 249 LEU B CA 1
ATOM 4577 C C . LEU B 1 249 ? 16.703 27.094 20.75 1 96.69 249 LEU B C 1
ATOM 4579 O O . LEU B 1 249 ? 15.898 27.172 19.828 1 96.69 249 LEU B O 1
ATOM 4583 N N . GLN B 1 250 ? 17.688 26.344 20.719 1 96.06 250 GLN B N 1
ATOM 4584 C CA . GLN B 1 250 ? 18.016 25.562 19.516 1 96.06 250 GLN B CA 1
ATOM 4585 C C . GLN B 1 250 ? 16.969 24.5 19.25 1 96.06 250 GLN B C 1
ATOM 4587 O O . GLN B 1 250 ? 16.531 24.328 18.094 1 96.06 250 GLN B O 1
ATOM 4592 N N . LYS B 1 251 ? 16.578 23.844 20.281 1 92.19 251 LYS B N 1
ATOM 4593 C CA . LYS B 1 251 ? 15.562 22.797 20.125 1 92.19 251 LYS B CA 1
ATOM 4594 C C . LYS B 1 251 ? 14.227 23.391 19.688 1 92.19 251 LYS B C 1
ATOM 4596 O O . LYS B 1 251 ? 13.57 22.859 18.797 1 92.19 251 LYS B O 1
ATOM 4601 N N . GLY B 1 252 ? 13.852 24.469 20.312 1 91.88 252 GLY B N 1
ATOM 4602 C CA . GLY B 1 252 ? 12.602 25.125 19.984 1 91.88 252 GLY B CA 1
ATOM 4603 C C . GLY B 1 252 ? 12.578 25.672 18.562 1 91.88 252 GLY B C 1
ATOM 4604 O O . GLY B 1 252 ? 11.586 25.516 17.844 1 91.88 252 GLY B O 1
ATOM 4605 N N . PHE B 1 253 ? 13.688 26.266 18.219 1 93.69 253 PHE B N 1
ATOM 4606 C CA . PHE B 1 253 ? 13.773 26.828 16.875 1 93.69 253 PHE B CA 1
ATOM 4607 C C . PHE B 1 253 ? 13.648 25.734 15.828 1 93.69 253 PHE B C 1
ATOM 4609 O O . PHE B 1 253 ? 12.898 25.875 14.859 1 93.69 253 PHE B O 1
ATOM 4616 N N . LYS B 1 254 ? 14.297 24.703 16.031 1 91.25 254 LYS B N 1
ATOM 4617 C CA . LYS B 1 254 ? 14.227 23.578 15.094 1 91.25 254 LYS B CA 1
ATOM 4618 C C . LYS B 1 254 ? 12.82 23 15.031 1 91.25 254 LYS B C 1
ATOM 4620 O O . LYS B 1 254 ? 12.328 22.672 13.945 1 91.25 254 LYS B O 1
ATOM 4625 N N . ALA B 1 255 ? 12.203 22.906 16.125 1 84.56 255 ALA B N 1
ATOM 4626 C CA . ALA B 1 255 ? 10.852 22.359 16.188 1 84.56 255 ALA B CA 1
ATOM 4627 C C . ALA B 1 255 ? 9.859 23.25 15.453 1 84.56 255 ALA B C 1
ATOM 4629 O O . ALA B 1 255 ? 8.969 22.766 14.758 1 84.56 255 ALA B O 1
ATOM 4630 N N . ILE B 1 256 ? 10.055 24.5 15.602 1 85.69 256 ILE B N 1
ATOM 4631 C CA . ILE B 1 256 ? 9.102 25.469 15.086 1 85.69 256 ILE B CA 1
ATOM 4632 C C . ILE B 1 256 ? 9.383 25.75 13.617 1 85.69 256 ILE B C 1
ATOM 4634 O O . ILE B 1 256 ? 8.453 25.828 12.805 1 85.69 256 ILE B O 1
ATOM 4638 N N . TYR B 1 257 ? 10.641 25.812 13.273 1 86.31 257 TYR B N 1
ATOM 4639 C CA . TYR B 1 257 ? 10.953 26.234 11.914 1 86.31 257 TYR B CA 1
ATOM 4640 C C . TYR B 1 257 ? 11.539 25.078 11.102 1 86.31 257 TYR B C 1
ATOM 4642 O O . TYR B 1 257 ? 11.891 25.25 9.93 1 86.31 257 TYR B O 1
ATOM 4650 N N . GLN B 1 258 ? 11.68 23.969 11.688 1 82.38 258 GLN B N 1
ATOM 4651 C CA . GLN B 1 258 ? 12.039 22.703 11.062 1 82.38 258 GLN B CA 1
ATOM 4652 C C . GLN B 1 258 ? 13.484 22.719 10.57 1 82.38 258 GLN B C 1
ATOM 4654 O O . GLN B 1 258 ? 13.859 21.938 9.688 1 82.38 258 GLN B O 1
ATOM 4659 N N . CYS B 1 259 ? 14.312 23.641 11 1 88.25 259 CYS B N 1
ATOM 4660 C CA . CYS B 1 259 ? 15.734 23.672 10.688 1 88.25 259 CYS B CA 1
ATOM 4661 C C . CYS B 1 259 ? 16.516 24.438 11.758 1 88.25 259 CYS B C 1
ATOM 4663 O O . CYS B 1 259 ? 15.922 25.188 12.539 1 88.25 259 CYS B O 1
ATOM 4665 N N . PRO B 1 260 ? 17.797 24.25 11.812 1 94.5 260 PRO B N 1
ATOM 4666 C CA . PRO B 1 260 ? 18.609 24.969 12.797 1 94.5 260 PRO B CA 1
ATOM 4667 C C . PRO B 1 260 ? 18.688 26.469 12.508 1 94.5 260 PRO B C 1
ATOM 4669 O O . PRO B 1 260 ? 18.562 26.891 11.352 1 94.5 260 PRO B O 1
ATOM 4672 N N . ILE B 1 261 ? 19 27.172 13.516 1 94 261 ILE B N 1
ATOM 4673 C CA . ILE B 1 261 ? 18.969 28.641 13.492 1 94 261 ILE B CA 1
ATOM 4674 C C . ILE B 1 261 ? 19.875 29.156 12.375 1 94 261 ILE B C 1
ATOM 4676 O O . ILE B 1 261 ? 19.453 29.953 11.547 1 94 261 ILE B O 1
ATOM 4680 N N . TYR B 1 262 ? 21.031 28.609 12.289 1 93.31 262 TYR B N 1
ATOM 4681 C CA . TYR B 1 262 ? 22 29.141 11.32 1 93.31 262 TYR B CA 1
ATOM 4682 C C . TYR B 1 262 ? 21.641 28.703 9.906 1 93.31 262 TYR B C 1
ATOM 4684 O O . TYR B 1 262 ? 21.875 29.438 8.945 1 93.31 262 TYR B O 1
ATOM 4692 N N . ALA B 1 263 ? 21.125 27.547 9.766 1 94.12 263 ALA B N 1
ATOM 4693 C CA . ALA B 1 263 ? 20.625 27.109 8.461 1 94.12 263 ALA B CA 1
ATOM 4694 C C . ALA B 1 263 ? 19.5 28.016 7.98 1 94.12 263 ALA B C 1
ATOM 4696 O O . ALA B 1 263 ? 19.438 28.375 6.801 1 94.12 263 ALA B O 1
ATOM 4697 N N . TYR B 1 264 ? 18.656 28.312 8.93 1 92.56 264 TYR B N 1
ATOM 4698 C CA . TYR B 1 264 ? 17.547 29.203 8.633 1 92.56 264 TYR B CA 1
ATOM 4699 C C . TYR B 1 264 ? 18.062 30.562 8.156 1 92.56 264 TYR B C 1
ATOM 4701 O O . TYR B 1 264 ? 17.609 31.078 7.133 1 92.56 264 TYR B O 1
ATOM 4709 N N . LEU B 1 265 ? 19 31.094 8.852 1 93.31 265 LEU B N 1
ATOM 4710 C CA . LEU B 1 265 ? 19.594 32.375 8.516 1 93.31 265 LEU B CA 1
ATOM 4711 C C . LEU B 1 265 ? 20.281 32.344 7.16 1 93.31 265 LEU B C 1
ATOM 4713 O O . LEU B 1 265 ? 20.141 33.25 6.348 1 93.31 265 LEU B O 1
ATOM 4717 N N . LYS B 1 266 ? 20.984 31.281 6.957 1 93.31 266 LYS B N 1
ATOM 4718 C CA . LYS B 1 266 ? 21.672 31.094 5.684 1 93.31 266 LYS B CA 1
ATOM 4719 C C . LYS B 1 266 ? 20.688 31.125 4.52 1 93.31 266 LYS B C 1
ATOM 4721 O O . LYS B 1 266 ? 20.891 31.828 3.533 1 93.31 266 LYS B O 1
ATOM 4726 N N . SER B 1 267 ? 19.703 30.391 4.648 1 92.44 267 SER B N 1
ATOM 4727 C CA . SER B 1 267 ? 18.672 30.328 3.605 1 92.44 267 SER B CA 1
ATOM 4728 C C . SER B 1 267 ? 18.031 31.703 3.379 1 92.44 267 SER B C 1
ATOM 4730 O O . SER B 1 267 ? 17.812 32.094 2.236 1 92.44 267 SER B O 1
ATOM 4732 N N . TYR B 1 268 ? 17.703 32.375 4.426 1 90.88 268 TYR B N 1
ATOM 4733 C CA . TYR B 1 268 ? 17.125 33.688 4.336 1 90.88 268 TYR B CA 1
ATOM 4734 C C . TYR B 1 268 ? 18.062 34.656 3.615 1 90.88 268 TYR B C 1
ATOM 4736 O O . TYR B 1 268 ? 17.625 35.438 2.756 1 90.88 268 TYR B O 1
ATOM 4744 N N . ARG B 1 269 ? 19.297 34.594 3.949 1 92.88 269 ARG B N 1
ATOM 4745 C CA . ARG B 1 269 ? 20.297 35.438 3.303 1 92.88 269 ARG B CA 1
ATOM 4746 C C . ARG B 1 269 ? 20.344 35.156 1.801 1 92.88 269 ARG B C 1
ATOM 4748 O O . ARG B 1 269 ? 20.406 36.094 1.001 1 92.88 269 ARG B O 1
ATOM 4755 N N . MET B 1 270 ? 20.25 33.906 1.5 1 93.12 270 MET B N 1
ATOM 4756 C CA . MET B 1 270 ? 20.312 33.531 0.09 1 93.12 270 MET B CA 1
ATOM 4757 C C . MET B 1 270 ? 19.062 34 -0.652 1 93.12 270 MET B C 1
ATOM 4759 O O . MET B 1 270 ? 19.141 34.438 -1.803 1 93.12 270 MET B O 1
ATOM 4763 N N . LYS B 1 271 ? 17.984 33.875 -0.077 1 90.06 271 LYS B N 1
ATOM 4764 C CA . LYS B 1 271 ? 16.75 34.375 -0.694 1 90.06 271 LYS B CA 1
ATOM 4765 C C . LYS B 1 271 ? 16.781 35.875 -0.898 1 90.06 271 LYS B C 1
ATOM 4767 O O . LYS B 1 271 ? 16.359 36.375 -1.941 1 90.06 271 LYS B O 1
ATOM 4772 N N . LYS B 1 272 ? 17.25 36.562 0.075 1 90.81 272 LYS B N 1
ATOM 4773 C CA . LYS B 1 272 ? 17.406 38 -0.043 1 90.81 272 LYS B CA 1
ATOM 4774 C C . LYS B 1 272 ? 18.391 38.375 -1.156 1 90.81 272 LYS B C 1
ATOM 4776 O O . LYS B 1 272 ? 18.156 39.312 -1.922 1 90.81 272 LYS B O 1
ATOM 4781 N N . ALA B 1 273 ? 19.422 37.594 -1.199 1 93.06 273 ALA B N 1
ATOM 4782 C CA . ALA B 1 273 ? 20.406 37.781 -2.26 1 93.06 273 ALA B CA 1
ATOM 4783 C C . ALA B 1 273 ? 19.781 37.594 -3.637 1 93.06 273 ALA B C 1
ATOM 4785 O O . ALA B 1 273 ? 20.047 38.375 -4.562 1 93.06 273 ALA B O 1
ATOM 4786 N N . LYS B 1 274 ? 19.047 36.594 -3.695 1 91.62 274 LYS B N 1
ATOM 4787 C CA . LYS B 1 274 ? 18.359 36.312 -4.953 1 91.62 274 LYS B CA 1
ATOM 4788 C C . LYS B 1 274 ? 17.516 37.5 -5.406 1 91.62 274 LYS B C 1
ATOM 4790 O O . LYS B 1 274 ? 17.516 37.844 -6.586 1 91.62 274 LYS B O 1
ATOM 4795 N N . GLU B 1 275 ? 16.797 38.094 -4.512 1 89.88 275 GLU B N 1
ATOM 4796 C CA . GLU B 1 275 ? 15.984 39.281 -4.801 1 89.88 275 GLU B CA 1
ATOM 4797 C C . GLU B 1 275 ? 16.859 40.438 -5.262 1 89.88 275 GLU B C 1
ATOM 4799 O O . GLU B 1 275 ? 16.484 41.156 -6.18 1 89.88 275 GLU B O 1
ATOM 4804 N N . LEU B 1 276 ? 17.938 40.531 -4.668 1 91.44 276 LEU B N 1
ATOM 4805 C CA . LEU B 1 276 ? 18.844 41.656 -4.949 1 91.44 276 LEU B CA 1
ATOM 4806 C C . LEU B 1 276 ? 19.547 41.469 -6.289 1 91.44 276 LEU B C 1
ATOM 4808 O O . LEU B 1 276 ? 19.891 42.438 -6.961 1 91.44 276 LEU B O 1
ATOM 4812 N N . LEU B 1 277 ? 19.719 40.219 -6.629 1 90.5 277 LEU B N 1
ATOM 4813 C CA . LEU B 1 277 ? 20.391 39.906 -7.879 1 90.5 277 LEU B CA 1
ATOM 4814 C C . LEU B 1 277 ? 19.578 40.344 -9.078 1 90.5 277 LEU B C 1
ATOM 4816 O O . LEU B 1 277 ? 20.125 40.562 -10.164 1 90.5 277 LEU B O 1
ATOM 4820 N N . MET B 1 278 ? 18.344 40.469 -8.859 1 84.31 278 MET B N 1
ATOM 4821 C CA . MET B 1 278 ? 17.453 40.938 -9.922 1 84.31 278 MET B CA 1
ATOM 4822 C C . MET B 1 278 ? 17.609 42.438 -10.148 1 84.31 278 MET B C 1
ATOM 4824 O O . MET B 1 278 ? 17.219 42.969 -11.188 1 84.31 278 MET B O 1
ATOM 4828 N N . LYS B 1 279 ? 18.172 43.062 -9.172 1 81.12 279 LYS B N 1
ATOM 4829 C CA . LYS B 1 279 ? 18.453 44.5 -9.305 1 81.12 279 LYS B CA 1
ATOM 4830 C C . LYS B 1 279 ? 19.797 44.719 -9.984 1 81.12 279 LYS B C 1
ATOM 4832 O O . LYS B 1 279 ? 20.844 44.406 -9.406 1 81.12 279 LYS B O 1
ATOM 4837 N N . GLU B 1 280 ? 19.922 45.25 -11.078 1 71.5 280 GLU B N 1
ATOM 4838 C CA . GLU B 1 280 ? 21.062 45.312 -11.977 1 71.5 280 GLU B CA 1
ATOM 4839 C C . GLU B 1 280 ? 22.172 46.188 -11.391 1 71.5 280 GLU B C 1
ATOM 4841 O O . GLU B 1 280 ? 23.344 45.969 -11.648 1 71.5 280 GLU B O 1
ATOM 4846 N N . GLU B 1 281 ? 21.938 47.094 -10.523 1 84.94 281 GLU B N 1
ATOM 4847 C CA . GLU B 1 281 ? 22.891 48.125 -10.117 1 84.94 281 GLU B CA 1
ATOM 4848 C C . GLU B 1 281 ? 23.844 47.594 -9.039 1 84.94 281 GLU B C 1
ATOM 4850 O O . GLU B 1 281 ? 24.859 48.219 -8.758 1 84.94 281 GLU B O 1
ATOM 4855 N N . LEU B 1 282 ? 23.688 46.406 -8.555 1 89.25 282 LEU B N 1
ATOM 4856 C CA . LEU B 1 282 ? 24.516 45.938 -7.453 1 89.25 282 LEU B CA 1
ATOM 4857 C C . LEU B 1 282 ? 25.484 44.844 -7.934 1 89.25 282 LEU B C 1
ATOM 4859 O O . LEU B 1 282 ? 25.094 43.969 -8.695 1 89.25 282 LEU B O 1
ATOM 4863 N N . THR B 1 283 ? 26.75 45.031 -7.527 1 90.69 283 THR B N 1
ATOM 4864 C CA . THR B 1 283 ? 27.719 43.969 -7.84 1 90.69 283 THR B CA 1
ATOM 4865 C C . THR B 1 283 ? 27.484 42.75 -6.953 1 90.69 283 THR B C 1
ATOM 4867 O O . THR B 1 283 ? 26.859 42.875 -5.898 1 90.69 283 THR B O 1
ATOM 4870 N N . ILE B 1 284 ? 27.938 41.688 -7.32 1 92.19 284 ILE B N 1
ATOM 4871 C CA . ILE B 1 284 ? 27.812 40.438 -6.566 1 92.19 284 ILE B CA 1
ATOM 4872 C C . ILE B 1 284 ? 28.5 40.594 -5.211 1 92.19 284 ILE B C 1
ATOM 4874 O O . ILE B 1 284 ? 27.984 40.125 -4.191 1 92.19 284 ILE B O 1
ATOM 4878 N N . ALA B 1 285 ? 29.656 41.219 -5.297 1 92.12 285 ALA B N 1
ATOM 4879 C CA . ALA B 1 285 ? 30.406 41.438 -4.066 1 92.12 285 ALA B CA 1
ATOM 4880 C C . ALA B 1 285 ? 29.609 42.312 -3.084 1 92.12 285 ALA B C 1
ATOM 4882 O O . ALA B 1 285 ? 29.609 42.031 -1.879 1 92.12 285 ALA B O 1
ATOM 4883 N N . HIS B 1 286 ? 29 43.281 -3.572 1 93.38 286 HIS B N 1
ATOM 4884 C CA . HIS B 1 286 ? 28.203 44.156 -2.729 1 93.38 286 HIS B CA 1
ATOM 4885 C C . HIS B 1 286 ? 27 43.406 -2.154 1 93.38 286 HIS B C 1
ATOM 4887 O O . HIS B 1 286 ? 26.656 43.594 -0.984 1 93.38 286 HIS B O 1
ATOM 4893 N N . ILE B 1 287 ? 26.375 42.656 -2.955 1 94.31 287 ILE B N 1
ATOM 4894 C CA . ILE B 1 287 ? 25.234 41.844 -2.52 1 94.31 287 ILE B CA 1
ATOM 4895 C C . ILE B 1 287 ? 25.672 40.875 -1.42 1 94.31 287 ILE B C 1
ATOM 4897 O O . ILE B 1 287 ? 24.984 40.75 -0.406 1 94.31 287 ILE B O 1
ATOM 4901 N N . ALA B 1 288 ? 26.781 40.25 -1.627 1 94.12 288 ALA B N 1
ATOM 4902 C CA . ALA B 1 288 ? 27.328 39.344 -0.623 1 94.12 288 ALA B CA 1
ATOM 4903 C C . ALA B 1 288 ? 27.484 40.031 0.724 1 94.12 288 ALA B C 1
ATOM 4905 O O . ALA B 1 288 ? 27.109 39.5 1.762 1 94.12 288 ALA B O 1
ATOM 4906 N N . ASN B 1 289 ? 28.031 41.219 0.673 1 92.19 289 ASN B N 1
ATOM 4907 C CA . ASN B 1 289 ? 28.234 42 1.886 1 92.19 289 ASN B CA 1
ATOM 4908 C C . ASN B 1 289 ? 26.922 42.406 2.539 1 92.19 289 ASN B C 1
ATOM 4910 O O . ASN B 1 289 ? 26.797 42.406 3.766 1 92.19 289 ASN B O 1
ATOM 4914 N N . LEU B 1 290 ? 26.016 42.688 1.748 1 91.38 290 LEU B N 1
ATOM 4915 C CA . LEU B 1 290 ? 24.7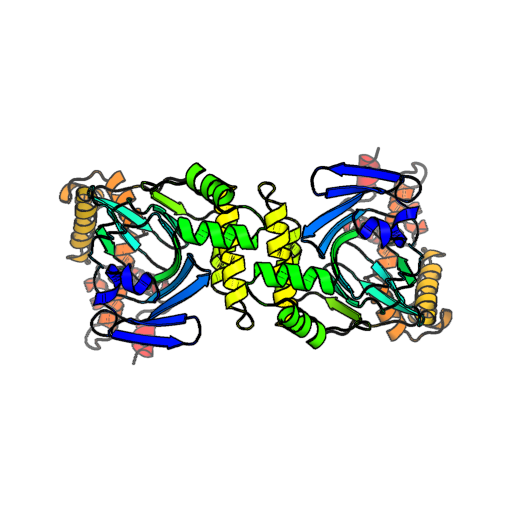03 43.125 2.238 1 91.38 290 LEU B CA 1
ATOM 4916 C C . LEU B 1 290 ? 24 42 2.992 1 91.38 290 LEU B C 1
ATOM 4918 O O . LEU B 1 290 ? 23.234 42.281 3.914 1 91.38 290 LEU B O 1
ATOM 4922 N N . VAL B 1 291 ? 24.359 40.812 2.576 1 93.12 291 VAL B N 1
ATOM 4923 C CA . VAL B 1 291 ? 23.672 39.719 3.213 1 93.12 291 VAL B CA 1
ATOM 4924 C C . VAL B 1 291 ? 24.594 39.031 4.219 1 93.12 291 VAL B C 1
ATOM 4926 O O . VAL B 1 291 ? 24.297 37.938 4.691 1 93.12 291 VAL B O 1
ATOM 4929 N N . GLY B 1 292 ? 25.75 39.562 4.512 1 91.25 292 GLY B N 1
ATOM 4930 C CA . GLY B 1 292 ? 26.547 39.188 5.672 1 91.25 292 GLY B CA 1
ATOM 4931 C C . GLY B 1 292 ? 27.75 38.344 5.316 1 91.25 292 GLY B C 1
ATOM 4932 O O . GLY B 1 292 ? 28.359 37.719 6.188 1 91.25 292 GLY B O 1
ATOM 4933 N N . TYR B 1 293 ? 28.078 38.25 4.113 1 92.81 293 TYR B N 1
ATOM 4934 C CA . TYR B 1 293 ? 29.266 37.5 3.717 1 92.81 293 TYR B CA 1
ATOM 4935 C C . TYR B 1 293 ? 30.422 38.406 3.408 1 92.81 293 TYR B C 1
ATOM 4937 O O . TYR B 1 293 ? 30.297 39.344 2.594 1 92.81 293 TYR B O 1
ATOM 4945 N N . THR B 1 294 ? 31.516 38.125 4.082 1 89.44 294 THR B N 1
ATOM 4946 C CA . THR B 1 294 ? 32.719 38.906 3.812 1 89.44 294 THR B CA 1
ATOM 4947 C C . THR B 1 294 ? 33.562 38.219 2.74 1 89.44 294 THR B C 1
ATOM 4949 O O . THR B 1 294 ? 34.438 38.844 2.145 1 89.44 294 THR B O 1
ATOM 4952 N N . ASN B 1 295 ? 33.281 37 2.582 1 92 295 ASN B N 1
ATOM 4953 C CA . ASN B 1 295 ? 33.969 36.219 1.595 1 92 295 ASN B CA 1
ATOM 4954 C C . ASN B 1 295 ? 33.094 35.844 0.413 1 92 295 ASN B C 1
ATOM 4956 O O . ASN B 1 295 ? 32.156 35.062 0.56 1 92 295 ASN B O 1
ATOM 4960 N N . ASN B 1 296 ? 33.469 36.312 -0.773 1 92.56 296 ASN B N 1
ATOM 4961 C CA . ASN B 1 296 ? 32.688 36.125 -1.973 1 92.56 296 ASN B CA 1
ATOM 4962 C C . ASN B 1 296 ? 32.625 34.656 -2.395 1 92.56 296 ASN B C 1
ATOM 4964 O O . ASN B 1 296 ? 31.609 34.188 -2.912 1 92.56 296 ASN B O 1
ATOM 4968 N N . SER B 1 297 ? 33.656 34.031 -2.152 1 93.81 297 SER B N 1
ATOM 4969 C CA . SER B 1 297 ? 33.719 32.625 -2.52 1 93.81 297 SER B CA 1
ATOM 4970 C C . SER B 1 297 ? 32.719 31.797 -1.677 1 93.81 297 SER B C 1
ATOM 4972 O O . SER B 1 297 ? 32.031 30.922 -2.195 1 93.81 297 SER B O 1
ATOM 4974 N N . LYS B 1 298 ? 32.75 32.125 -0.405 1 94.56 298 LYS B N 1
ATOM 4975 C CA . LYS B 1 298 ? 31.828 31.422 0.493 1 94.56 298 LYS B CA 1
ATOM 4976 C C . LYS B 1 298 ? 30.375 31.766 0.164 1 94.56 298 LYS B C 1
ATOM 4978 O O . LYS B 1 298 ? 29.5 30.891 0.239 1 94.56 298 LYS B O 1
ATOM 4983 N N . PHE B 1 299 ? 30.156 32.969 -0.215 1 95.62 299 PHE B N 1
ATOM 4984 C CA . PHE B 1 299 ? 28.828 33.406 -0.625 1 95.62 299 PHE B CA 1
ATOM 4985 C C . PHE B 1 299 ? 28.375 32.656 -1.872 1 95.62 299 PHE B C 1
ATOM 4987 O O . PHE B 1 299 ? 27.266 32.125 -1.908 1 95.62 299 PHE B O 1
ATOM 4994 N N . SER B 1 300 ? 29.188 32.625 -2.842 1 94.81 300 SER B N 1
ATOM 4995 C CA . SER B 1 300 ? 28.844 31.984 -4.105 1 94.81 300 SER B CA 1
ATOM 4996 C C . SER B 1 300 ? 28.547 30.5 -3.904 1 94.81 300 SER B C 1
ATOM 4998 O O . SER B 1 300 ? 27.625 29.969 -4.52 1 94.81 300 SER B O 1
ATOM 5000 N N . LYS B 1 301 ? 29.312 29.906 -3.086 1 95.69 301 LYS B N 1
ATOM 5001 C CA . LYS B 1 301 ? 29.109 28.484 -2.781 1 95.69 301 LYS B CA 1
ATOM 5002 C C . LYS B 1 301 ? 27.75 28.266 -2.107 1 95.69 301 LYS B C 1
ATOM 5004 O O . LYS B 1 301 ? 27.016 27.344 -2.465 1 95.69 301 LYS B O 1
ATOM 5009 N N . ALA B 1 302 ? 27.453 29.031 -1.16 1 94.69 302 ALA B N 1
ATOM 5010 C CA . ALA B 1 302 ? 26.188 28.922 -0.421 1 94.69 302 ALA B CA 1
ATOM 5011 C C . ALA B 1 302 ? 25 29.156 -1.337 1 94.69 302 ALA B C 1
ATOM 5013 O O . ALA B 1 302 ? 23.984 28.453 -1.241 1 94.69 302 ALA B O 1
ATOM 5014 N N . PHE B 1 303 ? 25.141 30.141 -2.189 1 95.44 303 PHE B N 1
ATOM 5015 C CA . PHE B 1 303 ? 24.078 30.453 -3.131 1 95.44 303 PHE B CA 1
ATOM 5016 C C . PHE B 1 303 ? 23.844 29.297 -4.09 1 95.44 303 PHE B C 1
ATOM 5018 O O . PHE B 1 303 ? 22.688 28.906 -4.328 1 95.44 303 PHE B O 1
ATOM 5025 N N . LYS B 1 304 ? 24.859 28.703 -4.57 1 94.62 304 LYS B N 1
ATOM 5026 C CA . LYS B 1 304 ? 24.75 27.562 -5.473 1 94.62 304 LYS B CA 1
ATOM 5027 C C . LYS B 1 304 ? 24.109 26.359 -4.77 1 94.62 304 LYS B C 1
ATOM 5029 O O . LYS B 1 304 ? 23.312 25.641 -5.367 1 94.62 304 LYS B O 1
ATOM 5034 N N . GLU B 1 305 ? 24.5 26.219 -3.592 1 94.62 305 GLU B N 1
ATOM 5035 C CA . GLU B 1 305 ? 23.938 25.125 -2.797 1 94.62 305 GLU B CA 1
ATOM 5036 C C . GLU B 1 305 ? 22.438 25.297 -2.605 1 94.62 305 GLU B C 1
ATOM 5038 O O . GLU B 1 305 ? 21.688 24.312 -2.625 1 94.62 305 GLU B O 1
ATOM 5043 N N . GLU B 1 306 ? 22.047 26.453 -2.406 1 91.94 306 GLU B N 1
ATOM 5044 C CA . GLU B 1 306 ? 20.641 26.75 -2.135 1 91.94 306 GLU B CA 1
ATOM 5045 C C . GLU B 1 306 ? 19.812 26.703 -3.412 1 91.94 306 GLU B C 1
ATOM 5047 O O . GLU B 1 306 ? 18.688 26.203 -3.41 1 91.94 306 GLU B O 1
ATOM 5052 N N . PHE B 1 307 ? 20.359 27.172 -4.562 1 91.31 307 PHE B N 1
ATOM 5053 C CA . PHE B 1 307 ? 19.516 27.391 -5.73 1 91.31 307 PHE B CA 1
ATOM 5054 C C . PHE B 1 307 ? 20.016 26.594 -6.926 1 91.31 307 PHE B C 1
ATOM 5056 O O . PHE B 1 307 ? 19.391 26.578 -7.98 1 91.31 307 PHE B O 1
ATOM 5063 N N . GLY B 1 308 ? 21.094 25.969 -6.797 1 91.69 308 GLY B N 1
ATOM 5064 C CA . GLY B 1 308 ? 21.625 25.109 -7.836 1 91.69 308 GLY B CA 1
ATOM 5065 C C . GLY B 1 308 ? 22.484 25.844 -8.836 1 91.69 308 GLY B C 1
ATOM 5066 O O . GLY B 1 308 ? 23.234 25.219 -9.602 1 91.69 308 GLY B O 1
ATOM 5067 N N . LEU B 1 309 ? 22.406 27.203 -8.844 1 92.25 309 LEU B N 1
ATOM 5068 C CA . LEU B 1 309 ? 23.203 28.047 -9.742 1 92.25 309 LEU B CA 1
ATOM 5069 C C . LEU B 1 309 ? 24.031 29.047 -8.953 1 92.25 309 LEU B C 1
ATOM 5071 O O . LEU B 1 309 ? 23.641 29.469 -7.863 1 92.25 309 LEU B O 1
ATOM 5075 N N . SER B 1 310 ? 25.109 29.5 -9.602 1 93.06 310 SER B N 1
ATOM 5076 C CA . SER B 1 310 ? 25.891 30.562 -8.992 1 93.06 310 SER B CA 1
ATOM 5077 C C . SER B 1 310 ? 25.172 31.906 -9.133 1 93.06 310 SER B C 1
ATOM 5079 O O . SER B 1 310 ? 24.312 32.062 -10 1 93.06 310 SER B O 1
ATOM 5081 N N . PRO B 1 311 ? 25.547 32.812 -8.281 1 92.88 311 PRO B N 1
ATOM 5082 C CA . PRO B 1 311 ? 24.922 34.125 -8.391 1 92.88 311 PRO B CA 1
ATOM 5083 C C . PRO B 1 311 ? 25.078 34.75 -9.781 1 92.88 311 PRO B C 1
ATOM 5085 O O . PRO B 1 311 ? 24.125 35.312 -10.312 1 92.88 311 PRO B O 1
ATOM 5088 N N . SER B 1 312 ? 26.234 34.594 -10.336 1 90.12 312 SER B N 1
ATOM 5089 C CA . SER B 1 312 ? 26.484 35.188 -11.656 1 90.12 312 SER B CA 1
ATOM 5090 C C . SER B 1 312 ? 25.594 34.5 -12.719 1 90.12 312 SER B C 1
ATOM 5092 O O . SER B 1 312 ? 25.016 35.188 -13.562 1 90.12 312 SER B O 1
ATOM 5094 N N . LYS B 1 313 ? 25.531 33.25 -12.719 1 90.25 313 LYS B N 1
ATOM 5095 C CA . LYS B 1 313 ? 24.719 32.5 -13.68 1 90.25 313 LYS B CA 1
ATOM 5096 C C . LYS B 1 313 ? 23.234 32.812 -13.492 1 90.25 313 LYS B C 1
ATOM 5098 O O . LYS B 1 313 ? 22.5 32.906 -14.469 1 90.25 313 LYS B O 1
ATOM 5103 N N . TYR B 1 314 ? 22.859 32.938 -12.242 1 90.62 314 TYR B N 1
ATOM 5104 C CA . TYR B 1 314 ? 21.469 33.25 -11.938 1 90.62 314 TYR B CA 1
ATOM 5105 C C . TYR B 1 314 ? 21.078 34.594 -12.508 1 90.62 314 TYR B C 1
ATOM 5107 O O . TYR B 1 314 ? 19.984 34.75 -13.07 1 90.62 314 TYR B O 1
ATOM 5115 N N . ARG B 1 315 ? 21.906 35.531 -12.398 1 86.38 315 ARG B N 1
ATOM 5116 C CA . ARG B 1 315 ? 21.641 36.875 -12.891 1 86.38 315 ARG B CA 1
ATOM 5117 C C . ARG B 1 315 ? 21.469 36.875 -14.406 1 86.38 315 ARG B C 1
ATOM 5119 O O . ARG B 1 315 ? 20.594 37.594 -14.93 1 86.38 315 ARG B O 1
ATOM 5126 N N . ILE B 1 316 ? 22.266 36.031 -15.008 1 82.19 316 ILE B N 1
ATOM 5127 C CA . ILE B 1 316 ? 22.188 35.969 -16.469 1 82.19 316 ILE B CA 1
ATOM 5128 C C . ILE B 1 316 ? 20.891 35.25 -16.875 1 82.19 316 ILE B C 1
ATOM 5130 O O . ILE B 1 316 ? 20.219 35.688 -17.812 1 82.19 316 ILE B O 1
ATOM 5134 N N . SER B 1 317 ? 20.5 34.219 -16.172 1 79.38 317 SER B N 1
ATOM 5135 C CA . SER B 1 317 ? 19.344 33.406 -16.531 1 79.38 317 SER B CA 1
ATOM 5136 C C . SER B 1 317 ? 18.047 34.125 -16.219 1 79.38 317 SER B C 1
ATOM 5138 O O . SER B 1 317 ? 17.016 33.875 -16.859 1 79.38 317 SER B O 1
ATOM 5140 N N . SER B 1 318 ? 17.938 34.781 -15.281 1 69.69 318 SER B N 1
ATOM 5141 C CA . SER B 1 318 ? 16.719 35.469 -14.828 1 69.69 318 SER B CA 1
ATOM 5142 C C . SER B 1 318 ? 16.484 36.75 -15.609 1 69.69 318 SER B C 1
ATOM 5144 O O . SER B 1 318 ? 15.484 37.438 -15.398 1 69.69 318 SER B O 1
ATOM 5146 N N . ARG B 1 319 ? 17.422 37.125 -16.531 1 61.28 319 ARG B N 1
ATOM 5147 C CA . ARG B 1 319 ? 17.234 38.219 -17.484 1 61.28 319 ARG B CA 1
ATOM 5148 C C . ARG B 1 319 ? 16.484 37.75 -18.719 1 61.28 319 ARG B C 1
ATOM 5150 O O . ARG B 1 319 ? 16.688 36.625 -19.203 1 61.28 319 ARG B O 1
#

pLDDT: mean 89.67, std 8.89, range [44.69, 98.0]

Nearest PDB structures (foldseek):
  6swi-assembly1_A  TM=9.430E-01  e=6.542E-07  Geobacillus stearothermophilus
  3lsg-assembly1_A  TM=8.859E-01  e=5.231E-07  Fusobacterium nucleatum subsp. nucleatum
  3oio-assembly1_A  TM=9.143E-01  e=9.564E-06  Chromobacterium violaceum
  3w6v-assembly1_A  TM=9.327E-01  e=1.131E-05  Streptomyces griseus
  1bl0-assembly1_A  TM=8.450E-01  e=5.114E-05  Escherichia coli

Radius of gyration: 32.65 Å; Cα contacts (8 Å, |Δi|>4): 1154; chains: 2; bounding box: 66×90×62 Å

Sequence (638 aa):
MRRFDEDMNMFRYIIGSKEITGDSVVYNISVEFGEGNIISYSAMPGIEVTYNDFEIYKPLSESFNLSVDSLEINYCLEGYLESEFANRKIVYMGDGDISIFGYKTGVVLADFTTKHYKGVTVMVYIDKASKSIGDMLGVSDAEIKSFIMASFNGDTCIVNHASQSLEHIFKEFFVLPEKFKNYFLRIKVVELLLYILGNSDYKTSNKKYFPRTFVDKIKDARRIILSDIDSHITIKELSHRVGINSTDLQKGFKAIYQCPIYAYLKSYRMKKAKELLMKEELTIAHIANLVGYTNNSKFSKAFKEEFGLSPSKYRISSRMRRFDEDMNMFRYIIGSKEITGDSVVYNISVEFGEGNIISYSAMPGIEVTYNDFEIYKPLSESFNLSVDSLEINYCLEGYLESEFANRKIVYMGDGDISIFGYKTGVVLADFTTKHYKGVTVMVYIDKASKSIGDMLGVSDAEIKSFIMASFNGDTCIVNHASQSLEHIFKEFFVLPEKFKNYFLRIKVVELLLYILGNSDYKTSNKKYFPRTFVDKIKDARRIILSDIDSHITIKELSHRVGINSTDLQKGFKAIYQCPIYAYLKSYRMKKAKELLMKEELTIAHIANLVGYTNNSKFSKAFKEEFGLSPSKYRISSR

Foldseek 3Di:
DPCCVVQVPQCVVQFDDWDDDVQKIWTAGDPVFWGDIKIWGCLDWQKIKIKDWIATADKRFAWRQDPAWKKKKKFWQAAKKWWAAPVQKIFMDGHQKMKIATNQLTTGIIGRNLDTTTIMMMMGRLQGNLCGLCVVVVHHSVVSSVLDVVQDDRNDIFMAGDDPVLSVLRVCLVVADPVVNSNVSNVSVSVNVVDVSVDCPRPPDGGDIDHNLLLVLLVVLLVVCLVQQQDDDDLCNSCVVSVHDSVSSQVSNCRRNVDGPVVVSLLSLLVQLLVCLLPPPDDLCRSCNRRRHNDSVVVQVSNCVNPVHGSVVSSVVVD/DPCCVVQVPQCVVQFDDWDDDVQKIWTAGDPVFWGDIKIWGCLDWQKIKIKDWIATADKRFAWRQDPAFKKKKKFWQAAKKWWAAPVQKIFMDGHQKMKIATNQLTTGIIGRNLDTTTIMMMMGRLQGNLCGLCVVVVHHSVVSSVLDVVQDGRNDIFMAGDDPVLSVLRVCLVVADPVVNSNVSNVSVSVNVVDVSVDCPRPPDGGDIDHNLLLVLLVVLLVVCLVQQQDDDDLCNSCVVSVHDSVSSQVSNCRRNVDGPVVVSLLVLLVQLLVCLLPPPDDLCRSCNSRHHNDSVVNQVSNCVNPVHGSVVSSVVVD

Solvent-accessible surface area (backbone atoms only — not comparable to full-atom values): 32986 Å² total; per-residue (Å²): 13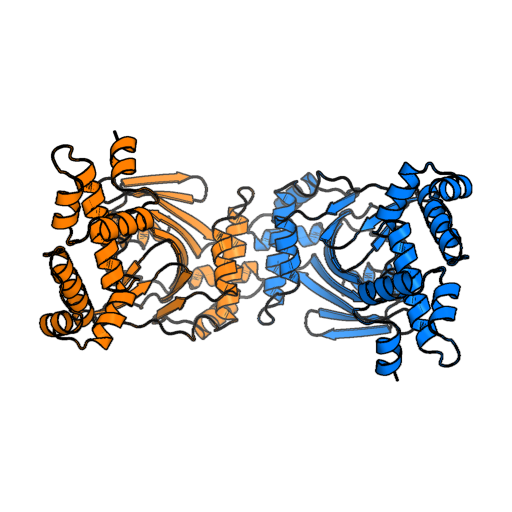0,62,60,55,77,71,60,42,60,53,52,56,85,40,48,58,45,77,46,82,53,93,70,30,38,39,34,29,38,19,77,91,37,30,41,50,36,36,39,39,32,66,46,45,67,33,31,37,40,32,41,40,42,34,36,38,73,59,63,34,68,41,71,53,78,53,91,52,71,28,39,40,38,37,36,28,67,37,36,38,38,41,36,28,30,74,86,43,36,31,39,69,42,37,64,48,17,32,34,41,32,15,35,57,47,37,48,36,32,43,32,38,50,83,36,56,32,31,31,43,37,41,38,36,32,45,72,49,27,18,41,47,51,11,54,44,71,74,47,54,32,65,58,42,43,48,54,48,56,72,76,44,48,48,67,29,77,45,47,22,61,45,38,73,70,54,42,53,58,56,56,45,72,77,64,58,57,76,64,64,35,60,59,50,46,37,47,50,49,49,52,50,52,51,47,58,69,57,49,62,76,57,66,70,59,73,59,72,70,38,49,49,69,57,50,50,33,48,52,47,45,52,49,55,54,62,73,43,51,49,57,88,78,49,64,65,57,49,18,62,74,50,70,44,57,52,67,57,44,51,53,48,37,24,65,73,68,72,40,48,69,66,58,49,50,50,50,50,33,43,54,52,41,55,60,47,52,71,41,81,88,57,52,68,64,56,45,30,43,65,41,41,33,90,44,61,67,61,39,36,50,52,34,21,71,74,70,73,41,39,60,70,58,44,44,59,65,77,98,133,60,58,55,78,70,60,43,59,51,53,56,85,40,48,59,46,78,44,81,52,92,71,31,39,38,34,30,38,19,77,90,37,30,42,50,35,36,40,39,32,66,46,44,67,33,30,37,39,31,42,39,41,34,36,38,73,57,62,34,69,42,68,52,78,54,91,52,73,30,37,41,36,37,37,28,68,35,37,38,38,42,37,28,30,74,87,42,36,31,39,70,40,37,63,50,17,31,36,41,32,16,35,59,46,36,46,36,31,43,32,39,48,82,36,57,32,32,32,42,37,40,38,35,33,45,73,48,25,18,43,48,52,11,55,45,71,72,46,54,33,66,57,44,43,47,54,50,57,72,75,44,48,48,66,30,74,46,46,22,63,46,38,73,70,53,42,52,58,56,56,47,72,78,66,59,57,75,64,63,34,59,59,50,46,36,46,51,52,50,51,49,50,52,46,59,70,59,50,61,78,58,66,72,57,72,60,71,69,38,49,49,71,58,51,49,31,47,52,47,44,52,49,55,55,63,74,43,51,48,56,90,78,48,65,66,60,48,18,63,74,49,70,46,56,51,67,58,46,51,53,48,35,23,65,73,67,72,40,48,69,66,59,50,50,50,52,51,33,42,54,52,42,54,61,48,51,71,41,79,89,57,51,69,66,55,47,30,45,65,42,41,34,91,44,61,68,61,38,38,51,54,36,20,71,72,68,76,40,39,62,71,57,43,46,60,65,77,98

InterPro domains:
  IPR009057 Homedomain-like superfamily [SSF46689] (216-266)
  IPR009057 Homedomain-like superfamily [SSF46689] (268-315)
  IPR018060 AraC-like, DNA binding HTH domain [PF12833] (238-315)
  IPR018060 AraC-like, DNA binding HTH domain [PS01124] (219-317)
  IPR018060 AraC-like, DNA binding HTH domain [SM00342] (232-315)
  IPR020449 Transcription regulator HTH, AraC- type, HTH domain [PR00032] (284-299)
  IPR020449 Transcription regulator HTH, AraC- type, HTH domain [PR00032] (299-315)
  IPR053142 Pyochelin receptor regulatory protein [PTHR47893] (22-318)

Organism: NCBI:txid360422